Protein AF-0000000086878388 (afdb_homodimer)

Organism: NCBI:txid248903

pLDDT: mean 88.55, std 13.11, range [28.83, 98.5]

Radius of gyration: 26.17 Å; Cα contacts (8 Å, |Δi|>4): 656; chains: 2; bounding box: 67×72×63 Å

Secondary structure (DSSP, 8-state):
-----HHHHHHHHHT-HHHHHH--PPPP-HHHHHHHHHHHTTSTTGGGHHHHHHHHHHHHHHHHHHHTTTT---SSHHHHHHHHHHHHHHHHHHHHHHHHHHHHTT-HHHHHHHHHHHHHHHHHHHHHHHHHHTT---HHHHHHHHHHHHHHHHHTTGGGS-HHHHHHHHHHHHHHHHHHHHHHHHHHHT-GGG-TTSHHHHHHHHHS-HHHHHHHTSSS--HHHHHHHHHHTTHHHHHHHHHHHHHHHHHHHHHH-S--TTHHHHHHHHHHHHHTTSGGGTGGGT-/-----HHHHHHHHHT-HHHHHH--PPPP-HHHHHHHHHHHTTSTTGGGHHHHHHHHHHHHHHHHHHHTTTT---SSHHHHHHHHHHHHHHHHHHHHHHHHHHHHTT-HHHHHHHHHHHHHHHHHHHHHHHHHHTT---HHHHHHHHHHHHHHHHHTTGGGS-HHHHHHHHHHHHHHHHHHHHHHHHHHHT-GGG-TTSHHHHHHHHHS-HHHHHHHTSSS--HHHHHHHHHHTTHHHHHHHHHHHHHHHHHHHHHH-S--TTHHHHHHHHHHHHHTTSGGGTGGGG-

Structure (mmCIF, N/CA/C/O backbone):
data_AF-0000000086878388-model_v1
#
loop_
_entity.id
_entity.type
_entity.pdbx_description
1 polymer 'Heptaprenyl diphosphate synthase component 1'
#
loop_
_atom_site.group_PDB
_atom_site.id
_atom_site.type_symbol
_atom_site.label_atom_id
_atom_site.label_alt_id
_atom_site.label_comp_id
_atom_site.label_asym_id
_atom_site.label_entity_id
_atom_site.label_seq_id
_atom_site.pdbx_PDB_ins_code
_atom_site.Cartn_x
_atom_site.Cartn_y
_atom_site.Cartn_z
_atom_site.occupancy
_atom_site.B_iso_or_equiv
_atom_site.auth_seq_id
_atom_site.auth_comp_id
_atom_site.auth_asym_id
_atom_site.auth_atom_id
_atom_site.pdbx_PDB_model_num
ATOM 1 N N . MET A 1 1 ? -21.359 1.456 28.812 1 38.47 1 MET A N 1
ATOM 2 C CA . MET A 1 1 ? -20.766 2.258 27.734 1 38.47 1 MET A CA 1
ATOM 3 C C . MET A 1 1 ? -19.484 1.622 27.234 1 38.47 1 MET A C 1
ATOM 5 O O . MET A 1 1 ? -18.594 1.304 28.016 1 38.47 1 MET A O 1
ATOM 9 N N . ASN A 1 2 ? -19.453 0.793 26.266 1 54.84 2 ASN A N 1
ATOM 10 C CA . ASN A 1 2 ? -18.359 -0.068 25.859 1 54.84 2 ASN A CA 1
ATOM 11 C C . ASN A 1 2 ? -17.062 0.715 25.703 1 54.84 2 ASN A C 1
ATOM 13 O O . ASN A 1 2 ? -17.047 1.809 25.141 1 54.84 2 ASN A O 1
ATOM 17 N N . SER A 1 3 ? -16.234 0.567 26.688 1 72.62 3 SER A N 1
ATOM 18 C CA . SER A 1 3 ? -14.898 1.165 26.75 1 72.62 3 SER A CA 1
ATOM 19 C C . SER A 1 3 ? -14.234 1.205 25.375 1 72.62 3 SER A C 1
ATOM 21 O O . SER A 1 3 ? -14.414 0.288 24.578 1 72.62 3 SER A O 1
ATOM 23 N N . TYR A 1 4 ? -14.023 2.477 24.938 1 83.81 4 TYR A N 1
ATOM 24 C CA . TYR A 1 4 ? -13.273 2.67 23.703 1 83.81 4 TYR A CA 1
ATOM 25 C C . TYR A 1 4 ? -11.992 1.849 23.703 1 83.81 4 TYR A C 1
ATOM 27 O O . TYR A 1 4 ? -11.062 2.139 24.469 1 83.81 4 TYR A O 1
ATOM 35 N N . ARG A 1 5 ? -12 0.718 22.938 1 89.94 5 ARG A N 1
ATOM 36 C CA . ARG A 1 5 ? -10.867 -0.204 22.984 1 89.94 5 ARG A CA 1
ATOM 37 C C . ARG A 1 5 ? -10.234 -0.365 21.609 1 89.94 5 ARG A C 1
ATOM 39 O O . ARG A 1 5 ? -9.477 -1.307 21.375 1 89.94 5 ARG A O 1
ATOM 46 N N . VAL A 1 6 ? -10.492 0.549 20.656 1 91.06 6 VAL A N 1
ATOM 47 C CA . VAL A 1 6 ? -10.086 0.415 19.266 1 91.06 6 VAL A CA 1
ATOM 48 C C . VAL A 1 6 ? -8.562 0.401 19.156 1 91.06 6 VAL A C 1
ATOM 50 O O . VAL A 1 6 ? -7.988 -0.448 18.484 1 91.06 6 VAL A O 1
ATOM 53 N N . PRO A 1 7 ? -7.879 1.275 19.938 1 88.88 7 PRO A N 1
ATOM 54 C CA . PRO A 1 7 ? -6.418 1.214 19.875 1 88.88 7 PRO A CA 1
ATOM 55 C C . PRO A 1 7 ? -5.859 -0.115 20.375 1 88.88 7 PRO A C 1
ATOM 57 O O . PRO A 1 7 ? -4.895 -0.639 19.812 1 88.88 7 PRO A O 1
ATOM 60 N N . GLN A 1 8 ? -6.473 -0.624 21.344 1 90.38 8 GLN A N 1
ATOM 61 C CA . GLN A 1 8 ? -6.043 -1.908 21.891 1 90.38 8 GLN A CA 1
ATOM 62 C C . GLN A 1 8 ? -6.297 -3.037 20.891 1 90.38 8 GLN A C 1
ATOM 64 O O . GLN A 1 8 ? -5.457 -3.93 20.734 1 90.38 8 GLN A O 1
ATOM 69 N N . LEU A 1 9 ? -7.398 -2.941 20.266 1 91.19 9 LEU A N 1
ATOM 70 C CA . LEU A 1 9 ? -7.73 -3.949 19.266 1 91.19 9 LEU A CA 1
ATOM 71 C C . LEU A 1 9 ? -6.766 -3.881 18.078 1 91.19 9 LEU A C 1
ATOM 73 O O . LEU A 1 9 ? -6.402 -4.91 17.516 1 91.19 9 LEU A O 1
ATOM 77 N N . ALA A 1 10 ? -6.363 -2.73 17.734 1 90.94 10 ALA A N 1
ATOM 78 C CA . ALA A 1 10 ? -5.461 -2.516 16.609 1 90.94 10 ALA A CA 1
ATOM 79 C C . ALA A 1 10 ? -4.086 -3.115 16.875 1 90.94 10 ALA A C 1
ATOM 81 O O . ALA A 1 10 ? -3.336 -3.42 15.953 1 90.94 10 ALA A O 1
ATOM 82 N N . LYS A 1 11 ? -3.738 -3.285 18.141 1 89 11 LYS A N 1
ATOM 83 C CA . LYS A 1 11 ? -2.418 -3.777 18.516 1 89 11 LYS A CA 1
ATOM 84 C C . LYS A 1 11 ? -2.188 -5.191 18 1 89 11 LYS A C 1
ATOM 86 O O . LYS A 1 11 ? -1.051 -5.578 17.719 1 89 11 LYS A O 1
ATOM 91 N N . LYS A 1 12 ? -3.227 -5.906 17.875 1 88.88 12 LYS A N 1
ATOM 92 C CA . LYS A 1 12 ? -3.111 -7.258 17.344 1 88.88 12 LYS A CA 1
ATOM 93 C C . LYS A 1 12 ? -2.482 -7.246 15.953 1 88.88 12 LYS A C 1
ATOM 95 O O . LYS A 1 12 ? -1.79 -8.195 15.57 1 88.88 12 LYS A O 1
ATOM 100 N N . TYR A 1 13 ? -2.684 -6.23 15.258 1 87.75 13 TYR A N 1
ATOM 101 C CA . TYR A 1 13 ? -2.209 -6.133 13.875 1 87.75 13 TYR A CA 1
ATOM 102 C C . TYR A 1 13 ? -0.897 -5.359 13.805 1 87.75 13 TYR A C 1
ATOM 104 O O . TYR A 1 13 ? -0.029 -5.676 12.992 1 87.75 13 TYR A O 1
ATOM 112 N N . THR A 1 14 ? -0.711 -4.422 14.688 1 85.25 14 THR A N 1
ATOM 113 C CA . THR A 1 14 ? 0.468 -3.564 14.617 1 85.25 14 THR A CA 1
ATOM 114 C C . THR A 1 14 ? 1.639 -4.199 15.359 1 85.25 14 THR A C 1
ATOM 116 O O . THR A 1 14 ? 2.795 -3.836 15.141 1 85.25 14 THR A O 1
ATOM 119 N N . ASP A 1 15 ? 1.304 -5.066 16.25 1 79.69 15 ASP A N 1
ATOM 120 C CA . ASP A 1 15 ? 2.346 -5.664 17.078 1 79.69 15 ASP A CA 1
ATOM 121 C C . ASP A 1 15 ? 2.871 -6.957 16.453 1 79.69 15 ASP A C 1
ATOM 123 O O . ASP A 1 15 ? 3.592 -7.715 17.109 1 79.69 15 ASP A O 1
ATOM 127 N N . TYR A 1 16 ? 2.5 -7.109 15.32 1 77.12 16 TYR A N 1
ATOM 128 C CA . TYR A 1 16 ? 3.16 -8.211 14.625 1 77.12 16 TYR A CA 1
ATOM 129 C C . TYR A 1 16 ? 4.676 -8.031 14.641 1 77.12 16 TYR A C 1
ATOM 131 O O . TYR A 1 16 ? 5.184 -6.949 14.352 1 77.12 16 TYR A O 1
ATOM 139 N N . ASP A 1 17 ? 5.352 -8.953 15.195 1 73.56 17 ASP A N 1
ATOM 140 C CA . ASP A 1 17 ? 6.77 -8.883 15.531 1 73.56 17 ASP A CA 1
ATOM 141 C C . ASP A 1 17 ? 7.555 -8.164 14.438 1 73.56 17 ASP A C 1
ATOM 143 O O . ASP A 1 17 ? 8.359 -7.277 14.727 1 73.56 17 ASP A O 1
ATOM 147 N N . MET A 1 18 ? 7.277 -8.516 13.312 1 70.5 18 MET A N 1
ATOM 148 C CA . MET A 1 18 ? 8.062 -7.953 12.219 1 70.5 18 MET A CA 1
ATOM 149 C C . MET A 1 18 ? 7.766 -6.469 12.039 1 70.5 18 MET A C 1
ATOM 151 O O . MET A 1 18 ? 8.664 -5.688 11.711 1 70.5 18 MET A O 1
ATOM 155 N N . ILE A 1 19 ? 6.621 -6.105 12.281 1 76.88 19 ILE A N 1
ATOM 156 C CA . ILE A 1 19 ? 6.227 -4.707 12.164 1 76.88 19 ILE A CA 1
ATOM 157 C C . ILE A 1 19 ? 6.809 -3.906 13.328 1 76.88 19 ILE A C 1
ATOM 159 O O . ILE A 1 19 ? 7.398 -2.844 13.125 1 76.88 19 ILE A O 1
ATOM 163 N N . ARG A 1 20 ? 6.758 -4.5 14.391 1 75.94 20 ARG A N 1
ATOM 164 C CA . ARG A 1 20 ? 7.199 -3.812 15.602 1 75.94 20 ARG A CA 1
ATOM 165 C C . ARG A 1 20 ? 8.711 -3.596 15.586 1 75.94 20 ARG A C 1
ATOM 167 O O . ARG A 1 20 ? 9.195 -2.555 16.031 1 75.94 20 ARG A O 1
ATOM 174 N N . GLN A 1 21 ? 9.375 -4.512 15.062 1 73.5 21 GLN A N 1
ATOM 175 C CA . GLN A 1 21 ? 10.828 -4.488 15.141 1 73.5 21 GLN A CA 1
ATOM 176 C C . GLN A 1 21 ? 11.422 -3.562 14.086 1 73.5 21 GLN A C 1
ATOM 178 O O . GLN A 1 21 ? 12.492 -2.98 14.289 1 73.5 21 GLN A O 1
ATOM 183 N N . HIS A 1 22 ? 10.688 -3.385 13.117 1 69.38 22 HIS A N 1
ATOM 184 C CA . HIS A 1 22 ? 11.406 -2.785 12 1 69.38 22 HIS A CA 1
ATOM 185 C C . HIS A 1 22 ? 10.695 -1.537 11.492 1 69.38 22 HIS A C 1
ATOM 187 O O . HIS A 1 22 ? 11.211 -0.835 10.617 1 69.38 22 HIS A O 1
ATOM 193 N N . THR A 1 23 ? 9.57 -1.342 12.047 1 74.44 23 THR A N 1
ATOM 194 C CA . THR A 1 23 ? 8.789 -0.244 11.492 1 74.44 23 THR A CA 1
ATOM 195 C C . THR A 1 23 ? 8.414 0.756 12.586 1 74.44 23 THR A C 1
ATOM 197 O O . THR A 1 23 ? 8.086 0.367 13.703 1 74.44 23 THR A O 1
ATOM 200 N N . GLU A 1 24 ? 8.719 1.978 12.305 1 74.38 24 GLU A N 1
ATOM 201 C CA . GLU A 1 24 ? 8.148 3.008 13.164 1 74.38 24 GLU A CA 1
ATOM 202 C C . GLU A 1 24 ? 6.66 3.186 12.906 1 74.38 24 GLU A C 1
ATOM 204 O O . GLU A 1 24 ? 6.262 3.627 11.82 1 74.38 24 GLU A O 1
ATOM 209 N N . ILE A 1 25 ? 5.918 2.795 13.812 1 78.5 25 ILE A N 1
ATOM 210 C CA . ILE A 1 25 ? 4.473 2.877 13.641 1 78.5 25 ILE A CA 1
ATOM 211 C C . ILE A 1 25 ? 4 4.305 13.898 1 78.5 25 ILE A C 1
ATOM 213 O O . ILE A 1 25 ? 4.348 4.906 14.914 1 78.5 25 ILE A O 1
ATOM 217 N N . PRO A 1 26 ? 3.281 4.809 12.945 1 88.25 26 PRO A N 1
ATOM 218 C CA . PRO A 1 26 ? 2.744 6.16 13.125 1 88.25 26 PRO A CA 1
ATOM 219 C C . PRO A 1 26 ? 1.753 6.25 14.281 1 88.25 26 PRO A C 1
ATOM 221 O O . PRO A 1 26 ? 1.319 5.223 14.812 1 88.25 26 PRO A O 1
ATOM 224 N N . PRO A 1 27 ? 1.552 7.488 14.695 1 88.31 27 PRO A N 1
ATOM 225 C CA . PRO A 1 27 ? 0.54 7.66 15.742 1 88.31 27 PRO A CA 1
ATOM 226 C C . PRO A 1 27 ? -0.838 7.156 15.32 1 88.31 27 PRO A C 1
ATOM 228 O O . PRO A 1 27 ? -1.229 7.324 14.156 1 88.31 27 PRO A O 1
ATOM 231 N N . PHE A 1 28 ? -1.474 6.5 16.25 1 92.81 28 PHE A N 1
ATOM 232 C CA . PHE A 1 28 ? -2.836 6.035 16.031 1 92.81 28 PHE A CA 1
ATOM 233 C C . PHE A 1 28 ? -3.793 7.211 15.875 1 92.81 28 PHE A C 1
ATOM 235 O O . PHE A 1 28 ? -3.682 8.203 16.594 1 92.81 28 PHE A O 1
ATOM 242 N N . PRO A 1 29 ? -4.715 7.133 14.883 1 95 29 PRO A N 1
ATOM 243 C CA . PRO A 1 29 ? -5.691 8.211 14.711 1 95 29 PRO A CA 1
ATOM 244 C C . PRO A 1 29 ? -6.812 8.164 15.742 1 95 29 PRO A C 1
ATOM 246 O O . PRO A 1 29 ? -7.988 8.062 15.383 1 95 29 PRO A O 1
ATOM 249 N N . ASP A 1 30 ? -6.508 8.375 16.875 1 92.44 30 ASP A N 1
ATOM 250 C CA . ASP A 1 30 ? -7.371 8.133 18.031 1 92.44 30 ASP A CA 1
ATOM 251 C C . ASP A 1 30 ? -8.586 9.055 18.016 1 92.44 30 ASP A C 1
ATOM 253 O O . ASP A 1 30 ? -9.719 8.609 18.203 1 92.44 30 ASP A O 1
ATOM 257 N N . SER A 1 31 ? -8.359 10.336 17.766 1 94.75 31 SER A N 1
ATOM 258 C CA . SER A 1 31 ? -9.438 11.32 17.797 1 94.75 31 SER A CA 1
ATOM 259 C C . SER A 1 31 ? -10.516 10.992 16.766 1 94.75 31 SER A C 1
ATOM 261 O O . SER A 1 31 ? -11.703 10.953 17.078 1 94.75 31 SER A O 1
ATOM 263 N N . ARG A 1 32 ? -10.078 10.727 15.594 1 96.81 32 ARG A N 1
ATOM 264 C CA . ARG A 1 32 ? -11.008 10.484 14.5 1 96.81 32 ARG A CA 1
ATOM 265 C C . ARG A 1 32 ? -11.688 9.125 14.648 1 96.81 32 ARG A C 1
ATOM 267 O O . ARG A 1 32 ? -12.875 8.977 14.359 1 96.81 32 ARG A O 1
ATOM 274 N N . ALA A 1 33 ? -10.938 8.156 15.164 1 95.81 33 ALA A N 1
ATOM 275 C CA . ALA A 1 33 ? -11.508 6.832 15.414 1 95.81 33 ALA A CA 1
ATOM 276 C C . ALA A 1 33 ? -12.586 6.891 16.484 1 95.81 33 ALA A C 1
ATOM 278 O O . ALA A 1 33 ? -13.648 6.289 16.344 1 95.81 33 ALA A O 1
ATOM 279 N N . ARG A 1 34 ? -12.305 7.609 17.562 1 94.06 34 ARG A N 1
ATOM 280 C CA . ARG A 1 34 ? -13.266 7.762 18.641 1 94.06 34 ARG A CA 1
ATOM 281 C C . ARG A 1 34 ? -14.523 8.492 18.156 1 94.06 34 ARG A C 1
ATOM 283 O O . ARG A 1 34 ? -15.641 8.102 18.5 1 94.06 34 ARG A O 1
ATOM 290 N N . LEU A 1 35 ? -14.289 9.516 17.453 1 94.81 35 LEU A N 1
ATOM 291 C CA . LEU A 1 35 ? -15.414 10.266 16.906 1 94.81 35 LEU A CA 1
ATOM 292 C C . LEU A 1 35 ? -16.281 9.367 16.031 1 94.81 35 LEU A C 1
ATOM 294 O O . LEU A 1 35 ? -17.516 9.391 16.141 1 94.81 35 LEU A O 1
ATOM 298 N N . LEU A 1 36 ? -15.648 8.57 15.188 1 95.88 36 LEU A N 1
ATOM 299 C CA . LEU A 1 36 ? -16.375 7.664 14.305 1 95.88 36 LEU A CA 1
ATOM 300 C C . LEU A 1 36 ? -17.203 6.672 15.102 1 95.88 36 LEU A C 1
ATOM 302 O O . LEU A 1 36 ? -18.391 6.465 14.805 1 95.88 36 LEU A O 1
ATOM 306 N N . GLN A 1 37 ? -16.578 6.113 16.078 1 94.38 37 GLN A N 1
ATOM 307 C CA . GLN A 1 37 ? -17.281 5.129 16.891 1 94.38 37 GLN A CA 1
ATOM 308 C C . GLN A 1 37 ? -18.516 5.742 17.547 1 94.38 37 GLN A C 1
ATOM 310 O O . GLN A 1 37 ? -19.594 5.133 17.562 1 94.38 37 GLN A O 1
ATOM 315 N N . VAL A 1 38 ? -18.391 6.93 18.062 1 92.56 38 VAL A N 1
ATOM 316 C CA . VAL A 1 38 ? -19.484 7.613 18.75 1 92.56 38 VAL A CA 1
ATOM 317 C C . VAL A 1 38 ? -20.625 7.875 17.781 1 92.56 38 VAL A C 1
ATOM 319 O O . VAL A 1 38 ? -21.781 7.547 18.062 1 92.56 38 VAL A O 1
ATOM 322 N N . PHE A 1 39 ? -20.375 8.375 16.656 1 94 39 PHE A N 1
ATOM 323 C CA . PHE A 1 39 ? -21.438 8.805 15.75 1 94 39 PHE A CA 1
ATOM 324 C C . PHE A 1 39 ? -22.078 7.613 15.055 1 94 39 PHE A C 1
ATOM 326 O O . PHE A 1 39 ? -23.281 7.598 14.82 1 94 39 PHE A O 1
ATOM 333 N N . VAL A 1 40 ? -21.234 6.59 14.695 1 94.19 40 VAL A N 1
ATOM 334 C CA . VAL A 1 40 ? -21.828 5.371 14.148 1 94.19 40 VAL A CA 1
ATOM 335 C C . VAL A 1 40 ? -22.688 4.688 15.203 1 94.19 40 VAL A C 1
ATOM 337 O O . VAL A 1 40 ? -23.734 4.109 14.883 1 94.19 40 VAL A O 1
ATOM 340 N N . GLY A 1 41 ? -22.25 4.82 16.438 1 91.44 41 GLY A N 1
ATOM 341 C CA . GLY A 1 41 ? -23 4.25 17.547 1 91.44 41 GLY A CA 1
ATOM 342 C C . GLY A 1 41 ? -24.391 4.836 17.688 1 91.44 41 GLY A C 1
ATOM 343 O O . GLY A 1 41 ? -25.234 4.266 18.375 1 91.44 41 GLY A O 1
ATOM 344 N N . ARG A 1 42 ? -24.625 5.91 17.047 1 90 42 ARG A N 1
ATOM 345 C CA . ARG A 1 42 ? -25.906 6.594 17.125 1 90 42 ARG A CA 1
ATOM 346 C C . ARG A 1 42 ? -26.781 6.254 15.93 1 90 42 ARG A C 1
ATOM 348 O O . ARG A 1 42 ? -27.859 6.832 15.758 1 90 42 ARG A O 1
ATOM 355 N N . THR A 1 43 ? -26.344 5.355 15.117 1 92.88 43 THR A N 1
ATOM 356 C CA . THR A 1 43 ? -27.078 4.98 13.914 1 92.88 43 THR A CA 1
ATOM 357 C C . THR A 1 43 ? -27.594 3.545 14.008 1 92.88 43 THR A C 1
ATOM 359 O O . THR A 1 43 ? -27.406 2.887 15.039 1 92.88 43 THR A O 1
ATOM 362 N N . ASP A 1 44 ? -28.266 3.084 12.922 1 92.44 44 ASP A N 1
ATOM 363 C CA . ASP A 1 44 ? -28.734 1.703 12.844 1 92.44 44 ASP A CA 1
ATOM 364 C C . ASP A 1 44 ? -27.562 0.732 12.719 1 92.44 44 ASP A C 1
ATOM 366 O O . ASP A 1 44 ? -27.734 -0.48 12.859 1 92.44 44 ASP A O 1
ATOM 370 N N . GLU A 1 45 ? -26.359 1.301 12.547 1 94 45 GLU A N 1
ATOM 371 C CA . GLU A 1 45 ? -25.172 0.474 12.414 1 94 45 GLU A CA 1
ATOM 372 C C . GLU A 1 45 ? -24.391 0.408 13.734 1 94 45 GLU A C 1
ATOM 374 O O . GLU A 1 45 ? -23.203 0.088 13.75 1 94 45 GLU A O 1
ATOM 379 N N . LYS A 1 46 ? -25 0.714 14.805 1 93.19 46 LYS A N 1
ATOM 380 C CA . LYS A 1 46 ? -24.359 0.749 16.109 1 93.19 46 LYS A CA 1
ATOM 381 C C . LYS A 1 46 ? -23.672 -0.58 16.422 1 93.19 46 LYS A C 1
ATOM 383 O O . LYS A 1 46 ? -22.656 -0.612 17.125 1 93.19 46 LYS A O 1
ATOM 388 N N . GLY A 1 47 ? -24.156 -1.7 15.906 1 94.19 47 GLY A N 1
ATOM 389 C CA . GLY A 1 47 ? -23.547 -3.002 16.125 1 94.19 47 GLY A CA 1
ATOM 390 C C . GLY A 1 47 ? -22.188 -3.148 15.445 1 94.19 47 GLY A C 1
ATOM 391 O O . GLY A 1 47 ? -21.438 -4.082 15.742 1 94.19 47 GLY A O 1
ATOM 392 N N . HIS A 1 48 ? -21.844 -2.166 14.57 1 95.69 48 HIS A N 1
ATOM 393 C CA . HIS A 1 48 ? -20.609 -2.24 13.805 1 95.69 48 HIS A CA 1
ATOM 394 C C . HIS A 1 48 ? -19.703 -1.046 14.102 1 95.69 48 HIS A C 1
ATOM 396 O O . HIS A 1 48 ? -18.719 -0.821 13.398 1 95.69 48 HIS A O 1
ATOM 402 N N . ASP A 1 49 ? -20.031 -0.255 15.133 1 94.62 49 ASP A N 1
ATOM 403 C CA . ASP A 1 49 ? -19.297 0.972 15.414 1 94.62 49 ASP A CA 1
ATOM 404 C C . ASP A 1 49 ? -17.828 0.674 15.688 1 94.62 49 ASP A C 1
ATOM 406 O O . ASP A 1 49 ? -16.938 1.326 15.125 1 94.62 49 ASP A O 1
ATOM 410 N N . GLU A 1 50 ? -17.516 -0.34 16.453 1 96 50 GLU A N 1
ATOM 411 C CA . GLU A 1 50 ? -16.141 -0.715 16.766 1 96 50 GLU A CA 1
ATOM 412 C C . GLU A 1 50 ? -15.43 -1.265 15.539 1 96 50 GLU A C 1
ATOM 414 O O . GLU A 1 50 ? -14.258 -0.942 15.297 1 96 50 GLU A O 1
ATOM 419 N N . LEU A 1 51 ? -16.109 -2.068 14.781 1 96.81 51 LEU A N 1
ATOM 420 C CA . LEU A 1 51 ? -15.539 -2.641 13.562 1 96.81 51 LEU A CA 1
ATOM 421 C C . LEU A 1 51 ? -15.133 -1.545 12.586 1 96.81 51 LEU A C 1
ATOM 423 O O . LEU A 1 51 ? -14.023 -1.553 12.062 1 96.81 51 LEU A O 1
ATOM 427 N N . TYR A 1 52 ? -16.016 -0.601 12.375 1 97.25 52 TYR A N 1
ATOM 428 C CA . TYR A 1 52 ? -15.75 0.471 11.422 1 97.25 52 TYR A CA 1
ATOM 429 C C . TYR A 1 52 ? -14.609 1.364 11.898 1 97.25 52 TYR A C 1
ATOM 431 O O . TYR A 1 52 ? -13.742 1.748 11.109 1 97.25 52 TYR A O 1
ATOM 439 N N . ALA A 1 53 ? -14.617 1.638 13.156 1 96.81 53 ALA A N 1
ATOM 440 C CA . ALA A 1 53 ? -13.539 2.445 13.711 1 96.81 53 ALA A CA 1
ATOM 441 C C . ALA A 1 53 ? -12.195 1.725 13.586 1 96.81 53 ALA A C 1
ATOM 443 O O . ALA A 1 53 ? -11.195 2.328 13.203 1 96.81 53 ALA A O 1
ATOM 444 N N . LEU A 1 54 ? -12.18 0.451 13.883 1 97 54 LEU A N 1
ATOM 445 C CA . LEU A 1 54 ? -10.961 -0.347 13.805 1 97 54 LEU A CA 1
ATOM 446 C C . LEU A 1 54 ? -10.469 -0.445 12.367 1 97 54 LEU A C 1
ATOM 448 O O . LEU A 1 54 ? -9.305 -0.158 12.078 1 97 54 LEU A O 1
ATOM 452 N N . ALA A 1 55 ? -11.359 -0.812 11.492 1 96.69 55 ALA A N 1
ATOM 453 C CA . ALA A 1 55 ? -11 -0.991 10.094 1 96.69 55 ALA A CA 1
ATOM 454 C C . ALA A 1 55 ? -10.469 0.308 9.492 1 96.69 55 ALA A C 1
ATOM 456 O O . ALA A 1 55 ? -9.414 0.318 8.852 1 96.69 55 ALA A O 1
ATOM 457 N N . THR A 1 56 ? -11.109 1.398 9.758 1 97.5 56 THR A N 1
ATOM 458 C CA . THR A 1 56 ? -10.703 2.693 9.227 1 97.5 56 THR A CA 1
ATOM 459 C C . THR A 1 56 ? -9.359 3.121 9.812 1 97.5 56 THR A C 1
ATOM 461 O O . THR A 1 56 ? -8.508 3.66 9.102 1 97.5 56 THR A O 1
ATOM 464 N N . SER A 1 57 ? -9.18 2.82 11.047 1 96.94 57 SER A N 1
ATOM 465 C CA . SER A 1 57 ? -7.918 3.154 11.695 1 96.94 57 SER A CA 1
ATOM 466 C C . SER A 1 57 ? -6.766 2.35 11.109 1 96.94 57 SER A C 1
ATOM 468 O O . SER A 1 57 ? -5.66 2.867 10.945 1 96.94 57 SER A O 1
ATOM 470 N N . LEU A 1 58 ? -7.012 1.131 10.805 1 95.94 58 LEU A N 1
ATOM 471 C CA . LEU A 1 58 ? -5.969 0.279 10.25 1 95.94 58 LEU A CA 1
ATOM 472 C C . LEU A 1 58 ? -5.523 0.787 8.883 1 95.94 58 LEU A C 1
ATOM 474 O O . LEU A 1 58 ? -4.324 0.86 8.602 1 95.94 58 LEU A O 1
ATOM 478 N N . VAL A 1 59 ? -6.469 1.123 8.047 1 96.75 59 VAL A N 1
ATOM 479 C CA . VAL A 1 59 ? -6.082 1.605 6.723 1 96.75 59 VAL A CA 1
ATOM 480 C C . VAL A 1 59 ? -5.426 2.979 6.844 1 96.75 59 VAL A C 1
ATOM 482 O O . VAL A 1 59 ? -4.504 3.303 6.09 1 96.75 59 VAL A O 1
ATOM 485 N N . GLN A 1 60 ? -5.863 3.791 7.785 1 97 60 GLN A N 1
ATOM 486 C CA . GLN A 1 60 ? -5.184 5.055 8.055 1 97 60 GLN A CA 1
ATOM 487 C C . GLN A 1 60 ? -3.734 4.82 8.477 1 97 60 GLN A C 1
ATOM 489 O O . GLN A 1 60 ? -2.824 5.492 7.988 1 97 60 GLN A O 1
ATOM 494 N N . LEU A 1 61 ? -3.557 3.895 9.359 1 95.06 61 LEU A N 1
ATOM 495 C CA . LEU A 1 61 ? -2.215 3.557 9.82 1 95.06 61 LEU A CA 1
ATOM 496 C C . LEU A 1 61 ? -1.352 3.062 8.664 1 95.06 61 LEU A C 1
ATOM 498 O O . LEU A 1 61 ? -0.165 3.389 8.586 1 95.06 61 LEU A O 1
ATOM 5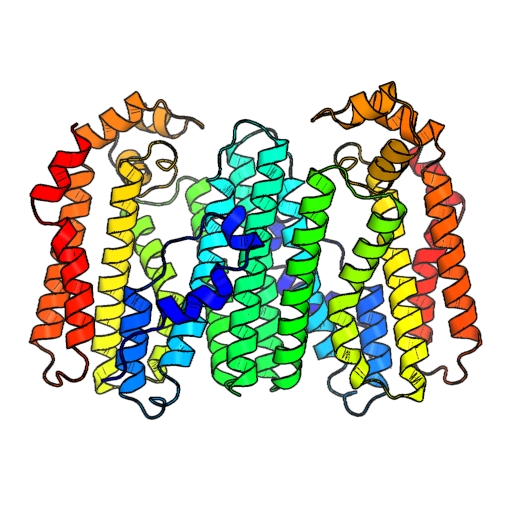02 N N . ALA A 1 62 ? -1.949 2.266 7.848 1 95.38 62 ALA A N 1
ATOM 503 C CA . ALA A 1 62 ? -1.231 1.777 6.672 1 95.38 62 ALA A CA 1
ATOM 504 C C . ALA A 1 62 ? -0.749 2.936 5.805 1 95.38 62 ALA A C 1
ATOM 506 O O . ALA A 1 62 ? 0.427 2.994 5.438 1 95.38 62 ALA A O 1
ATOM 507 N N . MET A 1 63 ? -1.612 3.84 5.527 1 95.5 63 MET A N 1
ATOM 508 C CA . MET A 1 63 ? -1.271 4.988 4.691 1 95.5 63 MET A CA 1
ATOM 509 C C . MET A 1 63 ? -0.236 5.871 5.379 1 95.5 63 MET A C 1
ATOM 511 O O . MET A 1 63 ? 0.682 6.379 4.734 1 95.5 63 MET A O 1
ATOM 515 N N . ASP A 1 64 ? -0.399 6.043 6.672 1 94.06 64 ASP A N 1
ATOM 516 C CA . ASP A 1 64 ? 0.566 6.836 7.43 1 94.06 64 ASP A CA 1
ATOM 517 C C . ASP A 1 64 ? 1.943 6.176 7.422 1 94.06 64 ASP A C 1
ATOM 519 O O . ASP A 1 64 ? 2.967 6.863 7.406 1 94.06 64 ASP A O 1
ATOM 523 N N . THR A 1 65 ? 1.975 4.895 7.504 1 92.38 65 THR A N 1
ATOM 524 C CA . THR A 1 65 ? 3.227 4.152 7.398 1 92.38 65 THR A CA 1
ATOM 525 C C . THR A 1 65 ? 3.879 4.383 6.035 1 92.38 65 THR A C 1
ATOM 527 O O . THR A 1 65 ? 5.086 4.617 5.953 1 92.38 65 THR A O 1
ATOM 530 N N . HIS A 1 66 ? 3.121 4.379 5.012 1 93 66 HIS A N 1
ATOM 531 C CA . HIS A 1 66 ? 3.596 4.641 3.658 1 93 66 HIS A CA 1
ATOM 532 C C . HIS A 1 66 ? 4.098 6.07 3.516 1 93 66 HIS A C 1
ATOM 534 O O . HIS A 1 66 ? 5.074 6.324 2.805 1 93 66 HIS A O 1
ATOM 540 N N . ASP A 1 67 ? 3.561 6.969 4.211 1 89.69 67 ASP A N 1
ATOM 541 C CA . ASP A 1 67 ? 3.947 8.375 4.148 1 89.69 67 ASP A CA 1
ATOM 542 C C . ASP A 1 67 ? 5.32 8.594 4.777 1 89.69 67 ASP A C 1
ATOM 544 O O . ASP A 1 67 ? 5.977 9.602 4.512 1 89.69 67 ASP A O 1
ATOM 548 N N . ARG A 1 68 ? 5.824 7.727 5.543 1 84.06 68 ARG A N 1
ATOM 549 C CA . ARG A 1 68 ? 7.055 7.926 6.305 1 84.06 68 ARG A CA 1
ATOM 550 C C . ARG A 1 68 ? 8.234 7.238 5.629 1 84.06 68 ARG A C 1
ATOM 552 O O . ARG A 1 68 ? 9.344 7.234 6.16 1 84.06 68 ARG A O 1
ATOM 559 N N . ILE A 1 69 ? 8.109 6.719 4.527 1 82.31 69 ILE A N 1
ATOM 560 C CA . ILE A 1 69 ? 9.141 5.941 3.846 1 82.31 69 ILE A CA 1
ATOM 561 C C . ILE A 1 69 ? 10.336 6.836 3.525 1 82.31 69 ILE A C 1
ATOM 563 O O . ILE A 1 69 ? 11.484 6.402 3.625 1 82.31 69 ILE A O 1
ATOM 567 N N . ASP A 1 70 ? 10.188 8.062 3.158 1 73.19 70 ASP A N 1
ATOM 568 C CA . ASP A 1 70 ? 11.305 8.938 2.797 1 73.19 70 ASP A CA 1
ATOM 569 C C . ASP A 1 70 ? 11.852 9.664 4.023 1 73.19 70 ASP A C 1
ATOM 571 O O . ASP A 1 70 ? 12.883 10.328 3.945 1 73.19 70 ASP A O 1
ATOM 575 N N . THR A 1 71 ? 11.188 9.688 5.047 1 61.12 71 THR A N 1
ATOM 576 C CA . THR A 1 71 ? 11.656 10.422 6.215 1 61.12 71 THR A CA 1
ATOM 577 C C . THR A 1 71 ? 12.703 9.617 6.977 1 61.12 71 THR A C 1
ATOM 579 O O . THR A 1 71 ? 13.406 10.148 7.836 1 61.12 71 THR A O 1
ATOM 582 N N . ILE A 1 72 ? 12.898 8.352 6.652 1 54.44 72 ILE A N 1
ATOM 583 C CA . ILE A 1 72 ? 13.805 7.496 7.406 1 54.44 72 ILE A CA 1
ATOM 584 C C . ILE A 1 72 ? 15.219 7.617 6.84 1 54.44 72 ILE A C 1
ATOM 586 O O . ILE A 1 72 ? 15.469 7.246 5.688 1 54.44 72 ILE A O 1
ATOM 590 N N . SER A 1 73 ? 15.875 8.812 7.191 1 47.59 73 SER A N 1
ATOM 591 C CA . SER A 1 73 ? 17.266 9.07 6.836 1 47.59 73 SER A CA 1
ATOM 592 C C . SER A 1 73 ? 18.219 8.234 7.688 1 47.59 73 SER A C 1
ATOM 594 O O . SER A 1 73 ? 18.031 8.117 8.898 1 47.59 73 SER A O 1
ATOM 596 N N . GLY A 1 74 ? 18.641 6.945 7.32 1 50 74 GLY A N 1
ATOM 597 C CA . GLY A 1 74 ? 19.766 6.332 8.016 1 50 74 GLY A CA 1
ATOM 598 C C . GLY A 1 74 ? 21.062 6.391 7.234 1 50 74 GLY A C 1
ATOM 599 O O . GLY A 1 74 ? 21.062 6.816 6.078 1 50 74 GLY A O 1
ATOM 600 N N . ASP A 1 75 ? 22.234 6.438 7.957 1 49.75 75 ASP A N 1
ATOM 601 C CA . ASP A 1 75 ? 23.609 6.594 7.492 1 49.75 75 ASP A CA 1
ATOM 602 C C . ASP A 1 75 ? 23.922 5.629 6.352 1 49.75 75 ASP A C 1
ATOM 604 O O . ASP A 1 75 ? 24.906 5.797 5.641 1 49.75 75 ASP A O 1
ATOM 608 N N . ARG A 1 76 ? 23.484 4.309 6.598 1 55.75 76 ARG A N 1
ATOM 609 C CA . ARG A 1 76 ? 24.016 3.414 5.574 1 55.75 76 ARG A CA 1
ATOM 610 C C . ARG A 1 76 ? 22.953 3.074 4.539 1 55.75 76 ARG A C 1
ATOM 612 O O . ARG A 1 76 ? 21.875 2.598 4.887 1 55.75 76 ARG A O 1
ATOM 619 N N . LYS A 1 77 ? 23.203 3.287 3.297 1 63.22 77 LYS A N 1
ATOM 620 C CA . LYS A 1 77 ? 22.344 3.252 2.119 1 63.22 77 LYS A CA 1
ATOM 621 C C . LYS A 1 77 ? 21.578 1.939 2.045 1 63.22 77 LYS A C 1
ATOM 623 O O . LYS A 1 77 ? 20.359 1.941 1.845 1 63.22 77 LYS A O 1
ATOM 628 N N . GLU A 1 78 ? 22.312 0.822 2.424 1 63.75 78 GLU A N 1
ATOM 629 C CA . GLU A 1 78 ? 21.672 -0.478 2.281 1 63.75 78 GLU A CA 1
ATOM 630 C C . GLU A 1 78 ? 20.672 -0.726 3.412 1 63.75 78 GLU A C 1
ATOM 632 O O . GLU A 1 78 ? 19.562 -1.195 3.174 1 63.75 78 GLU A O 1
ATOM 637 N N . GLN A 1 79 ? 21.125 -0.431 4.645 1 65.06 79 GLN A N 1
ATOM 638 C CA . GLN A 1 79 ? 20.266 -0.606 5.801 1 65.06 79 GLN A CA 1
ATOM 639 C C . GLN A 1 79 ? 19.031 0.28 5.699 1 65.06 79 GLN A C 1
ATOM 641 O O . GLN A 1 79 ? 17.922 -0.142 6.051 1 65.06 79 GLN A O 1
ATOM 646 N N . GLU A 1 80 ? 19.281 1.314 5.055 1 70.94 80 GLU A N 1
ATOM 647 C CA . GLU A 1 80 ? 18.188 2.256 4.863 1 70.94 80 GLU A CA 1
ATOM 648 C C . GLU A 1 80 ? 17.188 1.737 3.83 1 70.94 80 GLU A C 1
ATOM 650 O O . GLU A 1 80 ? 15.977 1.85 4.02 1 70.94 80 GLU A O 1
ATOM 655 N N . MET A 1 81 ? 17.797 1.1 2.869 1 74.12 81 MET A N 1
ATOM 656 C CA . MET A 1 81 ? 16.938 0.575 1.803 1 74.12 81 MET A CA 1
ATOM 657 C C . MET A 1 81 ? 16.047 -0.551 2.32 1 74.12 81 MET A C 1
ATOM 659 O O . MET A 1 81 ? 14.859 -0.59 2.023 1 74.12 81 MET A O 1
ATOM 663 N N . ARG A 1 82 ? 16.594 -1.319 3.113 1 74.81 82 ARG A N 1
ATOM 664 C CA . ARG A 1 82 ? 15.852 -2.457 3.643 1 74.81 82 ARG A CA 1
ATOM 665 C C . ARG A 1 82 ? 14.781 -2 4.633 1 74.81 82 ARG A C 1
ATOM 667 O O . ARG A 1 82 ? 13.664 -2.512 4.625 1 74.81 82 ARG A O 1
ATOM 674 N N . SER A 1 83 ? 15.133 -1.069 5.422 1 77.69 83 SER A N 1
ATOM 675 C CA . SER A 1 83 ? 14.172 -0.522 6.375 1 77.69 83 SER A CA 1
ATOM 676 C C . SER A 1 83 ? 12.984 0.118 5.66 1 77.69 83 SER A C 1
ATOM 678 O O . SER A 1 83 ? 11.836 -0.058 6.07 1 77.69 83 SER A O 1
ATOM 680 N N . ARG A 1 84 ? 13.297 0.684 4.57 1 83.75 84 ARG A N 1
ATOM 681 C CA . ARG A 1 84 ? 12.242 1.312 3.781 1 83.75 84 ARG A CA 1
ATOM 682 C C . ARG A 1 84 ? 11.297 0.264 3.199 1 83.75 84 ARG A C 1
ATOM 684 O O . ARG A 1 84 ? 10.078 0.431 3.24 1 83.75 84 ARG A O 1
ATOM 691 N N . GLN A 1 85 ? 11.914 -0.75 2.773 1 85.44 85 GLN A N 1
ATOM 692 C CA . GLN A 1 85 ? 11.102 -1.812 2.184 1 85.44 85 GLN A CA 1
ATOM 693 C C . GLN A 1 85 ? 10.227 -2.488 3.236 1 85.44 85 GLN A C 1
ATOM 695 O O . GLN A 1 85 ? 9.078 -2.828 2.967 1 85.44 85 GLN A O 1
ATOM 700 N N . LEU A 1 86 ? 10.758 -2.664 4.336 1 85.69 86 LEU A N 1
ATOM 701 C CA . LEU A 1 86 ? 10 -3.283 5.41 1 85.69 86 LEU A CA 1
ATOM 702 C C . LEU A 1 86 ? 8.82 -2.402 5.82 1 85.69 86 LEU A C 1
ATOM 704 O O . LEU A 1 86 ? 7.738 -2.904 6.117 1 85.69 86 LEU A O 1
ATOM 708 N N . ASN A 1 87 ? 8.992 -1.132 5.809 1 87.19 87 ASN A N 1
ATOM 709 C CA . ASN A 1 87 ? 7.906 -0.205 6.105 1 87.19 87 ASN A CA 1
ATOM 710 C C . ASN A 1 87 ? 6.805 -0.278 5.051 1 87.19 87 ASN A C 1
ATOM 712 O O . ASN A 1 87 ? 5.621 -0.214 5.383 1 87.19 87 ASN A O 1
ATOM 716 N N . VAL A 1 88 ? 7.273 -0.376 3.859 1 91.69 88 VAL A N 1
ATOM 717 C CA . VAL A 1 88 ? 6.301 -0.504 2.781 1 91.69 88 VAL A CA 1
ATOM 718 C C . VAL A 1 88 ? 5.48 -1.779 2.973 1 91.69 88 VAL A C 1
ATOM 720 O O . VAL A 1 88 ? 4.25 -1.751 2.902 1 91.69 88 VAL A O 1
ATOM 723 N N . LEU A 1 89 ? 6.109 -2.854 3.332 1 92.75 89 LEU A N 1
ATOM 724 C CA . LEU A 1 89 ? 5.449 -4.141 3.527 1 92.75 89 LEU A CA 1
ATOM 725 C C . LEU A 1 89 ? 4.527 -4.098 4.742 1 92.75 89 LEU A C 1
ATOM 727 O O . LEU A 1 89 ? 3.465 -4.723 4.742 1 92.75 89 LEU A O 1
ATOM 731 N N . ALA A 1 90 ? 4.938 -3.404 5.719 1 91.94 90 ALA A N 1
ATOM 732 C CA . ALA A 1 90 ? 4.09 -3.236 6.895 1 91.94 90 ALA A CA 1
ATOM 733 C C . ALA A 1 90 ? 2.793 -2.521 6.539 1 91.94 90 ALA A C 1
ATOM 735 O O . ALA A 1 90 ? 1.713 -2.926 6.977 1 91.94 90 ALA A O 1
ATOM 736 N N . GLY A 1 91 ? 2.867 -1.442 5.805 1 94.38 91 GLY A N 1
ATOM 737 C CA . GLY A 1 91 ? 1.671 -0.764 5.332 1 94.38 91 GLY A CA 1
ATOM 738 C C . GLY A 1 91 ? 0.758 -1.662 4.52 1 94.38 91 GLY A C 1
ATOM 739 O O . GLY A 1 91 ? -0.457 -1.672 4.727 1 94.38 91 GLY A O 1
ATOM 740 N N . ASP A 1 92 ? 1.359 -2.451 3.648 1 95.69 92 ASP A N 1
ATOM 741 C CA . ASP A 1 92 ? 0.597 -3.389 2.83 1 95.69 92 ASP A CA 1
ATOM 742 C C . ASP A 1 92 ? -0.127 -4.414 3.699 1 95.69 92 ASP A C 1
ATOM 744 O O . ASP A 1 92 ? -1.275 -4.77 3.426 1 95.69 92 ASP A O 1
ATOM 748 N N . TYR A 1 93 ? 0.529 -4.859 4.672 1 94.25 93 TYR A N 1
ATOM 749 C CA . TYR A 1 93 ? -0.057 -5.82 5.602 1 94.25 93 TYR A CA 1
ATOM 750 C C . TYR A 1 93 ? -1.254 -5.215 6.324 1 94.25 93 TYR A C 1
ATOM 752 O O . TYR A 1 93 ? -2.326 -5.82 6.375 1 94.25 93 TYR A O 1
ATOM 760 N N . LEU A 1 94 ? -1.08 -4.094 6.836 1 94.06 94 LEU A N 1
ATOM 761 C CA . LEU A 1 94 ? -2.154 -3.439 7.574 1 94.06 94 LEU A CA 1
ATOM 762 C C . LEU A 1 94 ? -3.352 -3.174 6.672 1 94.06 94 LEU A C 1
ATOM 764 O O . LEU A 1 94 ? -4.496 -3.393 7.07 1 94.06 94 LEU A O 1
ATOM 768 N N . SER A 1 95 ? -3.098 -2.684 5.484 1 95 95 SER A N 1
ATOM 769 C CA . SER A 1 95 ? -4.188 -2.412 4.551 1 95 95 SER A CA 1
ATOM 770 C C . SER A 1 95 ? -4.949 -3.686 4.207 1 95 95 SER A C 1
ATOM 772 O O . SER A 1 95 ? -6.176 -3.662 4.066 1 95 95 SER A O 1
ATOM 774 N N . SER A 1 96 ? -4.23 -4.75 4.035 1 95.19 96 SER A N 1
ATOM 775 C CA . SER A 1 96 ? -4.895 -6.008 3.703 1 95.19 96 SER A CA 1
ATOM 776 C C . SER A 1 96 ? -5.77 -6.492 4.855 1 95.19 96 SER A C 1
ATOM 778 O O . SER A 1 96 ? -6.84 -7.059 4.633 1 95.19 96 SER A O 1
ATOM 780 N N . ARG A 1 97 ? -5.371 -6.273 6.055 1 92.88 97 ARG A N 1
ATOM 781 C CA . ARG A 1 97 ? -6.121 -6.699 7.234 1 92.88 97 ARG A CA 1
ATOM 782 C C . ARG A 1 97 ? -7.426 -5.926 7.363 1 92.88 97 ARG A C 1
ATOM 784 O O . ARG A 1 97 ? -8.453 -6.492 7.738 1 92.88 97 ARG A O 1
ATOM 791 N N . PHE A 1 98 ? -7.336 -4.742 7.047 1 93.88 98 PHE A N 1
ATOM 792 C CA . PHE A 1 98 ? -8.531 -3.902 7.047 1 93.88 98 PHE A CA 1
ATOM 793 C C . PHE A 1 98 ? -9.594 -4.473 6.117 1 93.88 98 PHE A C 1
ATOM 795 O O . PHE A 1 98 ? -10.75 -4.625 6.512 1 93.88 98 PHE A O 1
ATOM 802 N N . TYR A 1 99 ? -9.219 -4.828 4.926 1 94.81 99 TYR A N 1
ATOM 803 C CA . TYR A 1 99 ? -10.172 -5.352 3.961 1 94.81 99 TYR A CA 1
ATOM 804 C C . TYR A 1 99 ? -10.68 -6.723 4.387 1 94.81 99 TYR A C 1
ATOM 806 O O . TYR A 1 99 ? -11.867 -7.031 4.219 1 94.81 99 TYR A O 1
ATOM 814 N N . GLN A 1 100 ? -9.789 -7.461 4.926 1 94.69 100 GLN A N 1
ATOM 815 C CA . GLN A 1 100 ? -10.164 -8.781 5.41 1 94.69 100 GLN A CA 1
ATOM 816 C C . GLN A 1 100 ? -11.211 -8.688 6.516 1 94.69 100 GLN A C 1
ATOM 818 O O . GLN A 1 100 ? -12.18 -9.445 6.523 1 94.69 100 GLN A O 1
ATOM 823 N N . LEU A 1 101 ? -11.047 -7.754 7.43 1 95.94 101 LEU A N 1
ATOM 824 C CA . LEU A 1 101 ? -11.969 -7.555 8.547 1 95.94 101 LEU A CA 1
ATOM 825 C C . LEU A 1 101 ? -13.367 -7.23 8.039 1 95.94 101 LEU A C 1
ATOM 827 O O . LEU A 1 101 ? -14.344 -7.828 8.492 1 95.94 101 LEU A O 1
ATOM 831 N N . LEU A 1 102 ? -13.469 -6.359 7.137 1 97.44 102 LEU A N 1
ATOM 832 C CA . LEU A 1 102 ? -14.758 -5.938 6.609 1 97.44 102 LEU A CA 1
ATOM 833 C C . LEU A 1 102 ? -15.398 -7.055 5.785 1 97.44 102 LEU A C 1
ATOM 835 O O . LEU A 1 102 ? -16.625 -7.238 5.824 1 97.44 102 LEU A O 1
ATOM 839 N N . ALA A 1 103 ? -14.547 -7.777 5.023 1 97.12 103 ALA A N 1
ATOM 840 C CA . ALA A 1 103 ? -15.062 -8.898 4.25 1 97.12 103 ALA A CA 1
ATOM 841 C C . ALA A 1 103 ? -15.656 -9.977 5.16 1 97.12 103 ALA A C 1
ATOM 843 O O . ALA A 1 103 ? -16.75 -10.484 4.906 1 97.12 103 ALA A O 1
ATOM 844 N N . HIS A 1 104 ? -14.969 -10.273 6.242 1 95.94 104 HIS A N 1
ATOM 845 C CA . HIS A 1 104 ? -15.43 -11.281 7.195 1 95.94 104 HIS A CA 1
ATOM 846 C C . HIS A 1 104 ? -16.734 -10.852 7.852 1 95.94 104 HIS A C 1
ATOM 848 O O . HIS A 1 104 ? -17.594 -11.695 8.156 1 95.94 104 HIS A O 1
ATOM 854 N N . ALA A 1 105 ? -16.906 -9.562 8.039 1 96.75 105 ALA A N 1
ATOM 855 C CA . ALA A 1 105 ? -18.109 -9.031 8.68 1 96.75 105 ALA A CA 1
ATOM 856 C C . ALA A 1 105 ? -19.234 -8.836 7.656 1 96.75 105 ALA A C 1
ATOM 858 O O . ALA A 1 105 ? -20.328 -8.398 8.008 1 96.75 105 ALA A O 1
ATOM 859 N N . GLY A 1 106 ? -18.984 -9.133 6.41 1 96.88 106 GLY A N 1
ATOM 860 C CA . GLY A 1 106 ? -19.984 -9.047 5.371 1 96.88 106 GLY A CA 1
ATOM 861 C C . GLY A 1 106 ? -20.344 -7.613 5.004 1 96.88 106 GLY A C 1
ATOM 862 O O . GLY A 1 106 ? -21.469 -7.34 4.574 1 96.88 106 GLY A O 1
ATOM 863 N N . ARG A 1 107 ? -19.406 -6.707 5.191 1 96.12 107 ARG A N 1
ATOM 864 C CA . ARG A 1 107 ? -19.688 -5.293 4.961 1 96.12 107 ARG A CA 1
ATOM 865 C C . ARG A 1 107 ? -19.141 -4.832 3.613 1 96.12 107 ARG A C 1
ATOM 867 O O . ARG A 1 107 ? -18.281 -3.961 3.559 1 96.12 107 ARG A O 1
ATOM 874 N N . ILE A 1 108 ? -19.734 -5.305 2.564 1 97.19 108 ILE A N 1
ATOM 875 C CA . ILE A 1 108 ? -19.203 -5.125 1.217 1 97.19 108 ILE A CA 1
ATOM 876 C C . ILE A 1 108 ? -19.406 -3.676 0.776 1 97.19 108 ILE A C 1
ATOM 878 O O . ILE A 1 108 ? -18.578 -3.119 0.053 1 97.19 108 ILE A O 1
ATOM 882 N N . GLU A 1 109 ? -20.469 -3.078 1.195 1 95.88 109 GLU A N 1
ATOM 883 C CA . GLU A 1 109 ? -20.719 -1.681 0.844 1 95.88 109 GLU A CA 1
ATOM 884 C C . GLU A 1 109 ? -19.625 -0.774 1.424 1 95.88 109 GLU A C 1
ATOM 886 O O . GLU A 1 109 ? -19.125 0.123 0.74 1 95.88 109 GLU A O 1
ATOM 891 N N . MET A 1 110 ? -19.25 -1.068 2.641 1 96 110 MET A N 1
ATOM 892 C CA . MET A 1 110 ? -18.203 -0.269 3.291 1 96 110 MET A CA 1
ATOM 893 C C . MET A 1 110 ? -16.859 -0.484 2.621 1 96 110 MET A C 1
ATOM 895 O O . MET A 1 110 ? -16.047 0.446 2.521 1 96 110 MET A O 1
ATOM 899 N N . ILE A 1 111 ? -16.625 -1.72 2.16 1 97.44 111 ILE A N 1
ATOM 900 C CA . ILE A 1 111 ? -15.406 -1.988 1.416 1 97.44 111 ILE A CA 1
ATOM 901 C C . ILE A 1 111 ? -15.352 -1.104 0.172 1 97.44 111 ILE A C 1
ATOM 903 O O . ILE A 1 111 ? -14.32 -0.497 -0.122 1 97.44 111 ILE A O 1
ATOM 907 N N . GLY A 1 112 ? -16.438 -1.022 -0.523 1 97.06 112 GLY A N 1
ATOM 908 C CA . GLY A 1 112 ? -16.5 -0.166 -1.696 1 97.06 112 GLY A CA 1
ATOM 909 C C . GLY A 1 112 ? -16.281 1.299 -1.379 1 97.06 112 GLY A C 1
ATOM 910 O O . GLY A 1 112 ? -15.484 1.967 -2.049 1 97.06 112 GLY A O 1
ATOM 911 N N . LYS A 1 113 ? -16.891 1.774 -0.351 1 96.69 113 LYS A N 1
ATOM 912 C CA . LYS A 1 113 ? -16.781 3.18 0.034 1 96.69 113 LYS A CA 1
ATOM 913 C C . LYS A 1 113 ? -15.367 3.527 0.479 1 96.69 113 LYS A C 1
ATOM 915 O O . LYS A 1 113 ? -14.789 4.52 0.023 1 96.69 113 LYS A O 1
ATOM 920 N N . LEU A 1 114 ? -14.82 2.688 1.329 1 97.38 114 LEU A N 1
ATOM 921 C CA . LEU A 1 114 ? -13.5 2.979 1.881 1 97.38 114 LEU A CA 1
ATOM 922 C C . LEU A 1 114 ? -12.414 2.803 0.823 1 97.38 114 LEU A C 1
ATOM 924 O O . LEU A 1 114 ? -11.438 3.555 0.798 1 97.38 114 LEU A O 1
ATOM 928 N N . SER A 1 115 ? -12.531 1.785 -0.012 1 97.12 115 SER A N 1
ATOM 929 C CA . SER A 1 115 ? -11.562 1.641 -1.095 1 97.12 115 SER A CA 1
ATOM 930 C C . SER A 1 115 ? -11.594 2.842 -2.033 1 97.12 115 SER A C 1
ATOM 932 O O . SER A 1 115 ? -10.555 3.291 -2.516 1 97.12 115 SER A O 1
ATOM 934 N N . GLY A 1 116 ? -12.789 3.332 -2.316 1 96.44 116 GLY A N 1
ATOM 935 C CA . GLY A 1 116 ? -12.906 4.562 -3.082 1 96.44 116 GLY A CA 1
ATOM 936 C C . GLY A 1 116 ? -12.25 5.75 -2.408 1 96.44 116 GLY A C 1
ATOM 937 O O . GLY A 1 116 ? -11.547 6.527 -3.061 1 96.44 116 GLY A O 1
ATOM 938 N N . ALA A 1 117 ? -12.477 5.879 -1.171 1 97.38 117 ALA A N 1
ATOM 939 C CA . ALA A 1 117 ? -11.875 6.969 -0.409 1 97.38 117 ALA A CA 1
ATOM 940 C C . ALA A 1 117 ? -10.352 6.859 -0.407 1 97.38 117 ALA A C 1
ATOM 942 O O . ALA A 1 117 ? -9.648 7.867 -0.528 1 97.38 117 ALA A O 1
ATOM 943 N N . VAL A 1 118 ? -9.82 5.625 -0.218 1 97.19 118 VAL A N 1
ATOM 944 C CA . VAL A 1 118 ? -8.383 5.402 -0.256 1 97.19 118 VAL A CA 1
ATOM 945 C C . VAL A 1 118 ? -7.824 5.855 -1.602 1 97.19 118 VAL A C 1
ATOM 947 O O . VAL A 1 118 ? -6.789 6.531 -1.656 1 97.19 118 VAL A O 1
ATOM 950 N N . SER A 1 119 ? -8.484 5.512 -2.686 1 94.81 119 SER A N 1
ATOM 951 C CA . SER A 1 119 ? -8.07 5.941 -4.016 1 94.81 119 SER A CA 1
ATOM 952 C C . SER A 1 119 ? -8.023 7.461 -4.121 1 94.81 119 SER A C 1
ATOM 954 O O . SER A 1 119 ? -7.043 8.023 -4.609 1 94.81 119 SER A O 1
ATOM 956 N N . GLU A 1 120 ? -8.977 8.102 -3.627 1 95.19 120 GLU A N 1
ATOM 957 C CA . GLU A 1 120 ? -9.07 9.562 -3.686 1 95.19 120 GLU A CA 1
ATOM 958 C C . GLU A 1 120 ? -7.961 10.219 -2.869 1 95.19 120 GLU A C 1
ATOM 960 O O . GLU A 1 120 ? -7.363 11.203 -3.303 1 95.19 120 GLU A O 1
ATOM 965 N N . VAL A 1 121 ? -7.762 9.68 -1.719 1 96.81 121 VAL A N 1
ATOM 966 C CA . VAL A 1 121 ? -6.703 10.203 -0.862 1 96.81 121 VAL A CA 1
ATOM 967 C C . VAL A 1 121 ? -5.363 10.133 -1.596 1 96.81 121 VAL A C 1
ATOM 969 O O . VAL A 1 121 ? -4.594 11.094 -1.587 1 96.81 121 VAL A O 1
ATOM 972 N N . ASN A 1 122 ? -5.082 9.023 -2.215 1 94.25 122 ASN A N 1
ATOM 973 C CA . ASN A 1 122 ? -3.795 8.836 -2.879 1 94.25 122 ASN A CA 1
ATOM 974 C C . ASN A 1 122 ? -3.648 9.758 -4.086 1 94.25 122 ASN A C 1
ATOM 976 O O . ASN A 1 122 ? -2.574 10.312 -4.324 1 94.25 122 ASN A O 1
ATOM 980 N N . VAL A 1 123 ? -4.684 9.969 -4.824 1 92.88 123 VAL A N 1
ATOM 981 C CA . VAL A 1 123 ? -4.664 10.898 -5.949 1 92.88 123 VAL A CA 1
ATOM 982 C C . VAL A 1 123 ? -4.422 12.312 -5.438 1 92.88 123 VAL A C 1
ATOM 984 O O . VAL A 1 123 ? -3.594 13.047 -5.984 1 92.88 123 VAL A O 1
ATOM 987 N N . ARG A 1 124 ? -5.102 12.656 -4.395 1 94.44 124 ARG A N 1
ATOM 988 C CA . ARG A 1 124 ? -4.949 13.984 -3.805 1 94.44 124 ARG A CA 1
ATOM 989 C C . ARG A 1 124 ? -3.533 14.188 -3.275 1 94.44 124 ARG A C 1
ATOM 991 O O . ARG A 1 124 ? -2.957 15.266 -3.428 1 94.44 124 ARG A O 1
ATOM 998 N N . LYS A 1 125 ? -3.01 13.156 -2.666 1 94.25 125 LYS A N 1
ATOM 999 C CA . LYS A 1 125 ? -1.637 13.227 -2.172 1 94.25 125 LYS A CA 1
ATOM 1000 C C . LYS A 1 125 ? -0.649 13.414 -3.32 1 94.25 125 LYS A C 1
ATOM 1002 O O . LYS A 1 125 ? 0.276 14.227 -3.223 1 94.25 125 LYS A O 1
ATOM 1007 N N . MET A 1 126 ? -0.829 12.656 -4.363 1 90.81 126 MET A N 1
ATOM 1008 C CA . MET A 1 126 ? 0.064 12.773 -5.512 1 90.81 126 MET A CA 1
ATOM 1009 C C . MET A 1 126 ? 0.037 14.188 -6.078 1 90.81 126 MET A C 1
ATOM 1011 O O . MET A 1 126 ? 1.081 14.742 -6.43 1 90.81 126 MET A O 1
ATOM 1015 N N . THR A 1 127 ? -1.149 14.742 -6.121 1 91.5 127 THR A N 1
ATOM 1016 C CA . THR A 1 127 ? -1.308 16.109 -6.613 1 91.5 127 THR A CA 1
ATOM 1017 C C . THR A 1 127 ? -0.607 17.094 -5.691 1 91.5 127 THR A C 1
ATOM 1019 O O . THR A 1 127 ? 0.124 17.969 -6.156 1 91.5 127 THR A O 1
ATOM 1022 N N . LEU A 1 128 ? -0.834 16.969 -4.449 1 93.62 128 LEU A N 1
ATOM 1023 C CA . LEU A 1 128 ? -0.206 17.844 -3.469 1 93.62 128 LEU A CA 1
ATOM 1024 C C . LEU A 1 128 ? 1.313 17.75 -3.549 1 93.62 128 LEU A C 1
ATOM 1026 O O . LEU A 1 128 ? 2.004 18.766 -3.57 1 93.62 128 LEU A O 1
ATOM 1030 N N . TYR A 1 129 ? 1.84 16.516 -3.627 1 88.62 129 TYR A N 1
ATOM 1031 C CA . TYR A 1 129 ? 3.283 16.312 -3.674 1 88.62 129 TYR A CA 1
ATOM 1032 C C . TYR A 1 129 ? 3.885 16.922 -4.93 1 88.62 129 TYR A C 1
ATOM 1034 O O . TYR A 1 129 ? 4.98 17.5 -4.887 1 88.62 129 TYR A O 1
ATOM 1042 N N . ASP A 1 130 ? 3.174 16.781 -6 1 87.69 130 ASP A N 1
ATOM 1043 C CA . ASP A 1 130 ? 3.633 17.375 -7.25 1 87.69 130 ASP A CA 1
ATOM 1044 C C . ASP A 1 130 ? 3.717 18.891 -7.129 1 87.69 130 ASP A C 1
ATOM 1046 O O . ASP A 1 130 ? 4.688 19.5 -7.582 1 87.69 130 ASP A O 1
ATOM 1050 N N . ARG A 1 131 ? 2.77 19.469 -6.574 1 91.94 131 ARG A N 1
ATOM 1051 C CA . ARG A 1 131 ? 2.742 20.922 -6.398 1 91.94 131 ARG A CA 1
ATOM 1052 C C . ARG A 1 131 ? 3.803 21.359 -5.395 1 91.94 131 ARG A C 1
ATOM 1054 O O . ARG A 1 131 ? 4.414 22.422 -5.562 1 91.94 131 ARG A O 1
ATOM 1061 N N . MET A 1 132 ? 4.035 20.578 -4.398 1 91.31 132 MET A N 1
ATOM 1062 C CA . MET A 1 132 ? 5.078 20.859 -3.418 1 91.31 132 MET A CA 1
ATOM 1063 C C . MET A 1 132 ? 6.461 20.828 -4.066 1 91.31 132 MET A C 1
ATOM 1065 O O . MET A 1 132 ? 7.297 21.688 -3.795 1 91.31 132 MET A O 1
ATOM 1069 N N . LYS A 1 133 ? 6.609 19.859 -4.895 1 85.5 133 LYS A N 1
ATOM 1070 C CA . LYS A 1 133 ? 7.875 19.75 -5.617 1 85.5 133 LYS A CA 1
ATOM 1071 C C . LYS A 1 133 ? 8.148 21 -6.441 1 85.5 133 LYS A C 1
ATOM 1073 O O . LYS A 1 133 ? 9.305 21.422 -6.578 1 85.5 133 LYS A O 1
ATOM 1078 N N . LYS A 1 134 ? 7.102 21.578 -6.934 1 89.62 134 LYS A N 1
ATOM 1079 C CA . LYS A 1 134 ? 7.223 22.75 -7.793 1 89.62 134 LYS A CA 1
ATOM 1080 C C . LYS A 1 134 ? 7.16 24.031 -6.977 1 89.62 134 LYS A C 1
ATOM 1082 O O . LYS A 1 134 ? 7.145 25.141 -7.539 1 89.62 134 LYS A O 1
ATOM 1087 N N . LEU A 1 135 ? 7.117 23.891 -5.699 1 92.88 135 LEU A N 1
ATOM 1088 C CA . LEU A 1 135 ? 7.074 25.016 -4.777 1 92.88 135 LEU A CA 1
ATOM 1089 C C . LEU A 1 135 ? 5.871 25.906 -5.062 1 92.88 135 LEU A C 1
ATOM 1091 O O . LEU A 1 135 ? 5.98 27.141 -5.035 1 92.88 135 LEU A O 1
ATOM 1095 N N . LEU A 1 136 ? 4.668 25.25 -5.348 1 94.75 136 LEU A N 1
ATOM 1096 C CA . LEU A 1 136 ? 3.451 25.953 -5.727 1 94.75 136 LEU A CA 1
ATOM 1097 C C . LEU A 1 136 ? 2.385 25.812 -4.645 1 94.75 136 LEU A C 1
ATOM 1099 O O . LEU A 1 136 ? 1.19 25.781 -4.949 1 94.75 136 LEU A O 1
ATOM 1103 N N . VAL A 1 137 ? 2.832 25.625 -3.434 1 96.25 137 VAL A N 1
ATOM 1104 C CA . VAL A 1 137 ? 1.896 25.422 -2.334 1 96.25 137 VAL A CA 1
ATOM 1105 C C . VAL A 1 137 ? 2.109 26.484 -1.263 1 96.25 137 VAL A C 1
ATOM 1107 O O . VAL A 1 137 ? 3.244 26.75 -0.854 1 96.25 137 VAL A O 1
ATOM 1110 N N . SER A 1 138 ? 1.052 27.141 -0.867 1 97.12 138 SER A N 1
ATOM 1111 C CA . SER A 1 138 ? 1.125 28.062 0.264 1 97.12 138 SER A CA 1
ATOM 1112 C C . SER A 1 138 ? 1.003 27.312 1.59 1 97.12 138 SER A C 1
ATOM 1114 O O . SER A 1 138 ? 0.571 26.156 1.622 1 97.12 138 SER A O 1
ATOM 1116 N N . ALA A 1 139 ? 1.388 27.984 2.658 1 97.38 139 ALA A N 1
ATOM 1117 C CA . ALA A 1 139 ? 1.285 27.375 3.982 1 97.38 139 ALA A CA 1
ATOM 1118 C C . ALA A 1 139 ? -0.161 27.016 4.309 1 97.38 139 ALA A C 1
ATOM 1120 O O . ALA A 1 139 ? -0.438 25.922 4.805 1 97.38 139 ALA A O 1
ATOM 1121 N N . GLU A 1 140 ? -1.051 27.906 4.008 1 97.62 140 GLU A N 1
ATOM 1122 C CA . GLU A 1 140 ? -2.459 27.672 4.312 1 97.62 140 GLU A CA 1
ATOM 1123 C C . GLU A 1 140 ? -3.033 26.547 3.447 1 97.62 140 GLU A C 1
ATOM 1125 O O . GLU A 1 140 ? -3.852 25.75 3.912 1 97.62 140 GLU A O 1
ATOM 1130 N N . GLU A 1 141 ? -2.672 26.562 2.242 1 97.62 141 GLU A N 1
ATOM 1131 C CA . GLU A 1 141 ? -3.105 25.484 1.36 1 97.62 141 GLU A CA 1
ATOM 1132 C C . GLU A 1 141 ? -2.588 24.125 1.845 1 97.62 141 GLU A C 1
ATOM 1134 O O . GLU A 1 141 ? -3.318 23.141 1.831 1 97.62 141 GLU A O 1
ATOM 1139 N N . TYR A 1 142 ? -1.322 24.125 2.213 1 97.88 142 TYR A N 1
ATOM 1140 C CA . TYR A 1 142 ? -0.732 22.906 2.762 1 97.88 142 TYR A CA 1
ATOM 1141 C C . TYR A 1 142 ? -1.535 22.406 3.955 1 97.88 142 TYR A C 1
ATOM 1143 O O . TYR A 1 142 ? -1.88 21.219 4.023 1 97.88 142 TYR A O 1
ATOM 1151 N N . LEU A 1 143 ? -1.824 23.281 4.832 1 97.88 143 LEU A N 1
ATOM 1152 C CA . LEU A 1 143 ? -2.562 22.922 6.035 1 97.88 143 LEU A CA 1
ATOM 1153 C C . LEU A 1 143 ? -3.957 22.406 5.688 1 97.88 143 LEU A C 1
ATOM 1155 O O . LEU A 1 143 ? -4.391 21.375 6.199 1 97.88 143 LEU A O 1
ATOM 1159 N N . ARG A 1 144 ? -4.617 23.094 4.844 1 97.88 144 ARG A N 1
ATOM 1160 C CA . ARG A 1 144 ? -5.965 22.719 4.43 1 97.88 144 ARG A CA 1
ATOM 1161 C C . ARG A 1 144 ? -5.973 21.344 3.773 1 97.88 144 ARG A C 1
ATOM 1163 O O . ARG A 1 144 ? -6.836 20.516 4.066 1 97.88 144 ARG A O 1
ATOM 1170 N N . GLU A 1 145 ? -5.055 21.094 2.875 1 97.94 145 GLU A N 1
ATOM 1171 C CA . GLU A 1 145 ? -4.977 19.812 2.176 1 97.94 145 GLU A CA 1
ATOM 1172 C C . GLU A 1 145 ? -4.645 18.672 3.137 1 97.94 145 GLU A C 1
ATOM 1174 O O . GLU A 1 145 ? -5.199 17.578 3.023 1 97.94 145 GLU A O 1
ATOM 1179 N N . THR A 1 146 ? -3.73 18.953 4.047 1 97.31 146 THR A N 1
ATOM 1180 C CA . THR A 1 146 ? -3.355 17.938 5.023 1 97.31 146 THR A CA 1
ATOM 1181 C C . THR A 1 146 ? -4.551 17.547 5.895 1 97.31 146 THR A C 1
ATOM 1183 O O . THR A 1 146 ? -4.777 16.375 6.16 1 97.31 146 THR A O 1
ATOM 1186 N N . VAL A 1 147 ? -5.301 18.531 6.293 1 98.19 147 VAL A N 1
ATOM 1187 C CA . VAL A 1 147 ? -6.504 18.297 7.082 1 98.19 147 VAL A CA 1
ATOM 1188 C C . VAL A 1 147 ? -7.512 17.5 6.254 1 98.19 147 VAL A C 1
ATOM 1190 O O . VAL A 1 147 ? -8.102 16.531 6.746 1 98.19 147 VAL A O 1
ATOM 1193 N N . GLN A 1 148 ? -7.703 17.875 5.035 1 98.12 148 GLN A N 1
ATOM 1194 C CA . GLN A 1 148 ? -8.625 17.188 4.145 1 98.12 148 GLN A CA 1
ATOM 1195 C C . GLN A 1 148 ? -8.219 15.727 3.969 1 98.12 148 GLN A C 1
ATOM 1197 O O . GLN A 1 148 ? -9.07 14.836 3.967 1 98.12 148 GLN A O 1
ATOM 1202 N N . LEU A 1 149 ? -6.988 15.484 3.811 1 97.62 149 LEU A N 1
ATOM 1203 C CA . LEU A 1 149 ? -6.48 14.125 3.652 1 97.62 149 LEU A CA 1
ATOM 1204 C C . LEU A 1 149 ? -6.793 13.281 4.883 1 97.62 149 LEU A C 1
ATOM 1206 O O . LEU A 1 149 ? -7.152 12.109 4.762 1 97.62 149 LEU A O 1
ATOM 1210 N N . LYS A 1 150 ? -6.723 13.875 6.051 1 97.38 150 LYS A N 1
ATOM 1211 C CA . LYS A 1 150 ? -6.992 13.164 7.293 1 97.38 150 LYS A CA 1
ATOM 1212 C C . LYS A 1 150 ? -8.484 12.859 7.438 1 97.38 150 LYS A C 1
ATOM 1214 O O . LYS A 1 150 ? -8.867 11.898 8.102 1 97.38 150 LYS A O 1
ATOM 1219 N N . MET A 1 151 ? -9.289 13.617 6.793 1 98 151 MET A N 1
ATOM 1220 C CA . MET A 1 151 ? -10.734 13.492 6.941 1 98 151 MET A CA 1
ATOM 1221 C C . MET A 1 151 ? -11.297 12.477 5.957 1 98 151 MET A C 1
ATOM 1223 O O . MET A 1 151 ? -12.359 11.898 6.195 1 98 151 MET A O 1
ATOM 1227 N N . GLN A 1 152 ? -10.641 12.242 4.914 1 97.19 152 GLN A N 1
ATOM 1228 C CA . GLN A 1 152 ? -11.242 11.656 3.721 1 97.19 152 GLN A CA 1
ATOM 1229 C C . GLN A 1 152 ? -11.812 10.273 4.02 1 97.19 152 GLN A C 1
ATOM 1231 O O . GLN A 1 152 ? -12.953 9.969 3.65 1 97.19 152 GLN A O 1
ATOM 1236 N N . LEU A 1 153 ? -11.086 9.414 4.668 1 97.88 153 LEU A N 1
ATOM 1237 C CA . LEU A 1 153 ? -11.562 8.078 4.977 1 97.88 153 LEU A CA 1
ATOM 1238 C C . LEU A 1 153 ? -12.797 8.133 5.871 1 97.88 153 LEU A C 1
ATOM 1240 O O . LEU A 1 153 ? -13.766 7.398 5.652 1 97.88 153 LEU A O 1
ATOM 1244 N N . PHE A 1 154 ? -12.805 9.008 6.828 1 98.19 154 PHE A N 1
ATOM 1245 C CA . PHE A 1 154 ? -13.867 9.109 7.824 1 98.19 154 PHE A CA 1
ATOM 1246 C C . PHE A 1 154 ? -15.125 9.719 7.219 1 98.19 154 PHE A C 1
ATOM 1248 O O . PHE A 1 154 ? -16.234 9.375 7.617 1 98.19 154 PHE A O 1
ATOM 1255 N N . LEU A 1 155 ? -14.945 10.508 6.238 1 97.31 155 LEU A N 1
ATOM 1256 C CA . LEU A 1 155 ? -16.062 11.117 5.543 1 97.31 155 LEU A CA 1
ATOM 1257 C C . LEU A 1 155 ? -16.875 10.07 4.793 1 97.31 155 LEU A C 1
ATOM 1259 O O . LEU A 1 155 ? -18.031 10.312 4.41 1 97.31 155 LEU A O 1
ATOM 1263 N N . SER A 1 156 ? -16.312 8.898 4.566 1 96.69 156 SER A N 1
ATOM 1264 C CA . SER A 1 156 ? -17.016 7.816 3.893 1 96.69 156 SER A CA 1
ATOM 1265 C C . SER A 1 156 ? -18.234 7.375 4.688 1 96.69 156 SER A C 1
ATOM 1267 O O . SER A 1 156 ? -19.141 6.734 4.145 1 96.69 156 SER A O 1
ATOM 1269 N N . PHE A 1 157 ? -18.328 7.754 5.945 1 96.62 157 PHE A N 1
ATOM 1270 C CA . PHE A 1 157 ? -19.406 7.309 6.82 1 96.62 157 PHE A CA 1
ATOM 1271 C C . PHE A 1 157 ? -20.469 8.398 6.969 1 96.62 157 PHE A C 1
ATOM 1273 O O . PHE A 1 157 ? -21.469 8.203 7.656 1 96.62 157 PHE A O 1
ATOM 1280 N N . ALA A 1 158 ? -20.281 9.508 6.328 1 94.94 158 ALA A N 1
ATOM 1281 C CA . ALA A 1 158 ? -21.156 10.664 6.5 1 94.94 158 ALA A CA 1
ATOM 1282 C C . ALA A 1 158 ? -22.594 10.305 6.156 1 94.94 158 ALA A C 1
ATOM 1284 O O . ALA A 1 158 ? -23.531 10.703 6.859 1 94.94 158 ALA A O 1
ATOM 1285 N N . ASP A 1 159 ? -22.781 9.516 5.141 1 92.69 159 ASP A N 1
ATOM 1286 C CA . ASP A 1 159 ? -24.125 9.195 4.68 1 92.69 159 ASP A CA 1
ATOM 1287 C C . ASP A 1 159 ? -24.844 8.297 5.68 1 92.69 159 ASP A C 1
ATOM 1289 O O . ASP A 1 159 ? -26.078 8.172 5.637 1 92.69 159 ASP A O 1
ATOM 1293 N N . MET A 1 160 ? -24.125 7.625 6.469 1 92.75 160 MET A N 1
ATOM 1294 C CA . MET A 1 160 ? -24.719 6.738 7.465 1 92.75 160 MET A CA 1
ATOM 1295 C C . MET A 1 160 ? -25.172 7.52 8.695 1 92.75 160 MET A C 1
ATOM 1297 O O . MET A 1 160 ? -26.016 7.055 9.453 1 92.75 160 MET A O 1
ATOM 1301 N N . ILE A 1 161 ? -24.578 8.672 8.867 1 92 161 ILE A N 1
ATOM 1302 C CA . ILE A 1 161 ? -24.906 9.531 10 1 92 161 ILE A CA 1
ATOM 1303 C C . ILE A 1 161 ? -26.172 10.336 9.695 1 92 161 ILE A C 1
ATOM 1305 O O . ILE A 1 161 ? -26.312 10.875 8.594 1 92 161 ILE A O 1
ATOM 1309 N N . GLY A 1 162 ? -27.062 10.297 10.539 1 87.94 162 GLY A N 1
ATOM 1310 C CA . GLY A 1 162 ? -28.344 10.961 10.352 1 87.94 162 GLY A CA 1
ATOM 1311 C C . GLY A 1 162 ? -28.219 12.422 9.953 1 87.94 162 GLY A C 1
ATOM 1312 O O . GLY A 1 162 ? -27.266 13.094 10.352 1 87.94 162 GLY A O 1
ATOM 1313 N N . GLU A 1 163 ? -29.125 12.906 9.266 1 87.06 163 GLU A N 1
ATOM 1314 C CA . GLU A 1 163 ? -29.109 14.258 8.711 1 87.06 163 GLU A CA 1
ATOM 1315 C C . GLU A 1 163 ? -28.953 15.305 9.805 1 87.06 163 GLU A C 1
ATOM 1317 O O . GLU A 1 163 ? -28.234 16.297 9.633 1 87.06 163 GLU A O 1
ATOM 1322 N N . LYS A 1 164 ? -29.578 15.031 10.891 1 84.88 164 LYS A N 1
ATOM 1323 C CA . LYS A 1 164 ? -29.578 16 11.984 1 84.88 164 LYS A CA 1
ATOM 1324 C C . LYS A 1 164 ? -28.172 16.125 12.594 1 84.88 164 LYS A C 1
ATOM 1326 O O . LYS A 1 164 ? -27.812 17.172 13.102 1 84.88 164 LYS A O 1
ATOM 1331 N N . GLU A 1 165 ? -27.438 15.039 12.477 1 90.38 165 GLU A N 1
ATOM 1332 C CA . GLU A 1 165 ? -26.141 15 13.156 1 90.38 165 GLU A CA 1
ATOM 1333 C C . GLU A 1 165 ? -25 15.172 12.164 1 90.38 165 GLU A C 1
ATOM 1335 O O . GLU A 1 165 ? -23.844 15.305 12.57 1 90.38 165 GLU A O 1
ATOM 1340 N N . GLN A 1 166 ? -25.297 15.18 10.945 1 93 166 GLN A N 1
ATOM 1341 C CA . GLN A 1 166 ? -24.266 15.172 9.898 1 93 166 GLN A CA 1
ATOM 1342 C C . GLN A 1 166 ? -23.406 16.422 9.977 1 93 166 GLN A C 1
ATOM 1344 O O . GLN A 1 166 ? -22.188 16.344 9.82 1 93 166 GLN A O 1
ATOM 1349 N N . LYS A 1 167 ? -24.062 17.531 10.188 1 93 167 LYS A N 1
ATOM 1350 C CA . LYS A 1 167 ? -23.312 18.797 10.266 1 93 167 LYS A CA 1
ATOM 1351 C C . LYS A 1 167 ? -22.359 18.797 11.461 1 93 167 LYS A C 1
ATOM 1353 O O . LYS A 1 167 ? -21.203 19.203 11.344 1 93 167 LYS A O 1
ATOM 1358 N N . LEU A 1 168 ? -22.891 18.391 12.602 1 93.62 168 LEU A N 1
ATOM 1359 C CA . LEU A 1 168 ? -22.062 18.297 13.797 1 93.62 168 LEU A CA 1
ATOM 1360 C C . LEU A 1 168 ? -20.891 17.344 13.57 1 93.62 168 LEU A C 1
ATOM 1362 O O . LEU A 1 168 ? -19.75 17.672 13.914 1 93.62 168 LEU A O 1
ATOM 1366 N N . TRP A 1 169 ? -21.172 16.219 12.945 1 95 169 TRP A N 1
ATOM 1367 C CA . TRP A 1 169 ? -20.156 15.227 12.633 1 95 169 TRP A CA 1
ATOM 1368 C C . TRP A 1 169 ? -19.047 15.828 11.781 1 95 169 TRP A C 1
ATOM 1370 O O . TRP A 1 169 ? -17.859 15.727 12.117 1 95 169 TRP A O 1
ATOM 1380 N N . GLU A 1 170 ? -19.391 16.469 10.734 1 96.56 170 GLU A N 1
ATOM 1381 C CA . GLU A 1 170 ? -18.422 17.016 9.789 1 96.56 170 GLU A CA 1
ATOM 1382 C C . GLU A 1 170 ? -17.594 18.125 10.43 1 96.56 170 GLU A C 1
ATOM 1384 O O . GLU A 1 170 ? -16.391 18.219 10.195 1 96.56 170 GLU A O 1
ATOM 1389 N N . SER A 1 171 ? -18.266 18.953 11.211 1 96.81 171 SER A N 1
ATOM 1390 C CA . SER A 1 171 ? -17.562 20.047 11.875 1 96.81 171 SER A CA 1
ATOM 1391 C C . SER A 1 171 ? -16.562 19.531 12.898 1 96.81 171 SER A C 1
ATOM 1393 O O . SER A 1 171 ? -15.414 19.984 12.945 1 96.81 171 SER A O 1
ATOM 1395 N N . LEU A 1 172 ? -16.984 18.562 13.688 1 96.69 172 LEU A N 1
ATOM 1396 C CA . LEU A 1 172 ? -16.094 17.984 14.688 1 96.69 172 LEU A CA 1
ATOM 1397 C C . LEU A 1 172 ? -14.93 17.25 14.023 1 96.69 172 LEU A C 1
ATOM 1399 O O . LEU A 1 172 ? -13.789 17.344 14.469 1 96.69 172 LEU A O 1
ATOM 1403 N N . LEU A 1 173 ? -15.289 16.516 12.992 1 98 173 LEU A N 1
ATOM 1404 C CA . LEU A 1 173 ? -14.25 15.797 12.258 1 98 173 LEU A CA 1
ATOM 1405 C C . LEU A 1 173 ? -13.203 16.766 11.719 1 98 173 LEU A C 1
ATOM 1407 O O . LEU A 1 173 ? -12 16.516 11.828 1 98 173 LEU A O 1
ATOM 1411 N N . SER A 1 174 ? -13.633 17.875 11.188 1 98.38 174 SER A N 1
ATOM 1412 C CA . SER A 1 174 ? -12.734 18.891 10.641 1 98.38 174 SER A CA 1
ATOM 1413 C C . SER A 1 174 ? -11.852 19.484 11.734 1 98.38 174 SER A C 1
ATOM 1415 O O . SER A 1 174 ? -10.633 19.594 11.562 1 98.38 174 SER A O 1
ATOM 1417 N N . GLU A 1 175 ? -12.43 19.828 12.812 1 98.44 175 GLU A N 1
ATOM 1418 C CA . GLU A 1 175 ? -11.695 20.469 13.891 1 98.44 175 GLU A CA 1
ATOM 1419 C C . GLU A 1 175 ? -10.703 19.516 14.547 1 98.44 175 GLU A C 1
ATOM 1421 O O . GLU A 1 175 ? -9.562 19.891 14.828 1 98.44 175 GLU A O 1
ATOM 1426 N N . PHE A 1 176 ? -11.117 18.297 14.766 1 97.94 176 PHE A N 1
ATOM 1427 C CA . PHE A 1 176 ? -10.203 17.344 15.375 1 97.94 176 PHE A CA 1
ATOM 1428 C C . PHE A 1 176 ? -9.078 16.984 14.414 1 97.94 176 PHE A C 1
ATOM 1430 O O . PHE A 1 176 ? -7.941 16.75 14.836 1 97.94 176 PHE A O 1
ATOM 1437 N N . SER A 1 177 ? -9.383 16.875 13.125 1 98.25 177 SER A N 1
ATOM 1438 C CA . SER A 1 177 ? -8.328 16.656 12.133 1 98.25 177 SER A CA 1
ATOM 1439 C C . SER A 1 177 ? -7.328 17.812 12.125 1 98.25 177 SER A C 1
ATOM 1441 O O . SER A 1 177 ? -6.125 17.594 11.984 1 98.25 177 SER A O 1
ATOM 1443 N N . LEU A 1 178 ? -7.852 19 12.258 1 98.5 178 LEU A N 1
ATOM 1444 C CA . LEU A 1 178 ? -6.973 20.172 12.344 1 98.5 178 LEU A CA 1
ATOM 1445 C C . LEU A 1 178 ? -6.102 20.094 13.594 1 98.5 178 LEU A C 1
ATOM 1447 O O . LEU A 1 178 ? -4.898 20.344 13.531 1 98.5 178 LEU A O 1
ATOM 1451 N N . CYS A 1 179 ? -6.691 19.75 14.719 1 98.06 179 CYS A N 1
ATOM 1452 C CA . CYS A 1 179 ? -5.93 19.609 15.953 1 98.06 179 CYS A CA 1
ATOM 1453 C C . CYS A 1 179 ? -4.805 18.594 15.789 1 98.06 179 CYS A C 1
ATOM 1455 O O . CYS A 1 179 ? -3.662 18.859 16.172 1 98.06 179 CYS A O 1
ATOM 1457 N N . GLU A 1 180 ? -5.195 17.469 15.227 1 96.62 180 GLU A N 1
ATOM 1458 C CA . GLU A 1 180 ? -4.195 16.438 15 1 96.62 180 GLU A CA 1
ATOM 1459 C C . GLU A 1 180 ? -3.062 16.938 14.117 1 96.62 180 GLU A C 1
ATOM 1461 O O . GLU A 1 180 ? -1.887 16.719 14.406 1 96.62 180 GLU A O 1
ATOM 1466 N N . THR A 1 181 ? -3.416 17.609 13.07 1 97.19 181 THR A N 1
ATOM 1467 C CA . THR A 1 181 ? -2.436 18.141 12.125 1 97.19 181 THR A CA 1
ATOM 1468 C C . THR A 1 181 ? -1.513 19.141 12.812 1 97.19 181 THR A C 1
ATOM 1470 O O . THR A 1 181 ? -0.291 19.078 12.648 1 97.19 181 THR A O 1
ATOM 1473 N N . VAL A 1 182 ? -2.068 20.016 13.562 1 97.56 182 VAL A N 1
ATOM 1474 C CA . VAL A 1 182 ? -1.31 21.078 14.219 1 97.56 182 VAL A CA 1
ATOM 1475 C C . VAL A 1 182 ? -0.361 20.469 15.25 1 97.56 182 VAL A C 1
ATOM 1477 O O . VAL A 1 182 ? 0.802 20.875 15.344 1 97.56 182 VAL A O 1
ATOM 1480 N N . VAL A 1 183 ? -0.819 19.516 16 1 95.62 183 VAL A N 1
ATOM 1481 C CA . VAL A 1 183 ? 0.013 18.875 17.016 1 95.62 183 VAL A CA 1
ATOM 1482 C C . VAL A 1 183 ? 1.187 18.172 16.328 1 95.62 183 VAL A C 1
ATOM 1484 O O . VAL A 1 183 ? 2.318 18.219 16.812 1 95.62 183 VAL A O 1
ATOM 1487 N N . GLU A 1 184 ? 0.929 17.547 15.242 1 93.94 184 GLU A N 1
ATOM 1488 C CA . GLU A 1 184 ? 2.002 16.906 14.484 1 93.94 184 GLU A CA 1
ATOM 1489 C C . GLU A 1 184 ? 3.01 17.938 13.977 1 93.94 184 GLU A C 1
ATOM 1491 O O . GLU A 1 184 ? 4.219 17.703 14.023 1 93.94 184 GLU A O 1
ATOM 1496 N N . GLU A 1 185 ? 2.512 19.047 13.508 1 96.19 185 GLU A N 1
ATOM 1497 C CA . GLU A 1 185 ? 3.396 20.094 13.008 1 96.19 185 GLU A CA 1
ATOM 1498 C C . GLU A 1 185 ? 4.215 20.719 14.148 1 96.19 185 GLU A C 1
ATOM 1500 O O . GLU A 1 185 ? 5.359 21.109 13.945 1 96.19 185 GLU A O 1
ATOM 1505 N N . LEU A 1 186 ? 3.604 20.797 15.312 1 94.69 186 LEU A N 1
ATOM 1506 C CA . LEU A 1 186 ? 4.332 21.266 16.484 1 94.69 186 LEU A CA 1
ATOM 1507 C C . LEU A 1 186 ? 5.508 20.344 16.797 1 94.69 186 LEU A C 1
ATOM 1509 O O . LEU A 1 186 ? 6.582 20.828 17.188 1 94.69 186 LEU A O 1
ATOM 1513 N N . GLN A 1 187 ? 5.273 19.125 16.594 1 90.88 187 GLN A N 1
ATOM 1514 C CA . GLN A 1 187 ? 6.344 18.156 16.812 1 90.88 187 GLN A CA 1
ATOM 1515 C C . GLN A 1 187 ? 7.422 18.266 15.742 1 90.88 187 GLN A C 1
ATOM 1517 O O . GLN A 1 187 ? 8.609 18.094 16.031 1 90.88 187 GLN A O 1
ATOM 1522 N N . ARG A 1 188 ? 7.055 18.609 14.547 1 90.06 188 ARG A N 1
ATOM 1523 C CA . ARG A 1 188 ? 7.98 18.703 13.422 1 90.06 188 ARG A CA 1
ATOM 1524 C C . ARG A 1 188 ? 8.914 19.891 13.586 1 90.06 188 ARG A C 1
ATOM 1526 O O . ARG A 1 188 ? 10.062 19.859 13.133 1 90.06 188 ARG A O 1
ATOM 1533 N N . ILE A 1 189 ? 8.461 20.938 14.172 1 90.88 189 ILE A N 1
ATOM 1534 C CA . ILE A 1 189 ? 9.297 22.125 14.297 1 90.88 189 ILE A CA 1
ATOM 1535 C C . ILE A 1 189 ? 10.438 21.859 15.281 1 90.88 189 ILE A C 1
ATOM 1537 O O . ILE A 1 189 ? 11.461 22.547 15.258 1 90.88 189 ILE A O 1
ATOM 1541 N N . SER A 1 190 ? 10.234 20.875 16.109 1 84.81 190 SER A N 1
ATOM 1542 C CA . SER A 1 190 ? 11.266 20.531 17.094 1 84.81 190 SER A CA 1
ATOM 1543 C C . SER A 1 190 ? 12.273 19.547 16.5 1 84.81 190 SER A C 1
ATOM 1545 O O . SER A 1 190 ? 13.305 19.266 17.109 1 84.81 190 SER A O 1
ATOM 1547 N N . ASN A 1 191 ? 11.914 19.031 15.391 1 82.25 191 ASN A N 1
ATOM 1548 C CA . ASN A 1 191 ? 12.758 18.062 14.711 1 82.25 191 ASN A CA 1
ATOM 1549 C C . ASN A 1 191 ? 13.281 18.609 13.383 1 82.25 191 ASN A C 1
ATOM 1551 O O . ASN A 1 191 ? 12.562 18.609 12.383 1 82.25 191 ASN A O 1
ATOM 1555 N N . GLU A 1 192 ? 14.531 18.875 13.344 1 75.44 192 GLU A N 1
ATOM 1556 C CA . GLU A 1 192 ? 15.125 19.484 12.156 1 75.44 192 GLU A CA 1
ATOM 1557 C C . GLU A 1 192 ? 15.023 18.562 10.953 1 75.44 192 GLU A C 1
ATOM 1559 O O . GLU A 1 192 ? 14.938 19.016 9.812 1 75.44 192 GLU A O 1
ATOM 1564 N N . LYS A 1 193 ? 14.969 17.266 11.219 1 73.94 193 LYS A N 1
ATOM 1565 C CA . LYS A 1 193 ? 14.953 16.297 10.133 1 73.94 193 LYS A CA 1
ATOM 1566 C C . LYS A 1 193 ? 13.586 16.25 9.445 1 73.94 193 LYS A C 1
ATOM 1568 O O . LYS A 1 193 ? 13.453 15.719 8.344 1 73.94 193 LYS A O 1
ATOM 1573 N N . SER A 1 194 ? 12.68 16.906 10.078 1 79.62 194 SER A N 1
ATOM 1574 C CA . SER A 1 194 ? 11.32 16.859 9.539 1 79.62 194 SER A CA 1
ATOM 1575 C C . SER A 1 194 ? 10.852 18.234 9.086 1 79.62 194 SER A C 1
ATOM 1577 O O . SER A 1 194 ? 9.656 18.453 8.914 1 79.62 194 SER A O 1
ATOM 1579 N N . PHE A 1 195 ? 11.758 19.078 8.906 1 81.69 195 PHE A N 1
ATOM 1580 C CA . PHE A 1 195 ? 11.43 20.469 8.578 1 81.69 195 PHE A CA 1
ATOM 1581 C C . PHE A 1 195 ? 10.977 20.594 7.129 1 81.69 195 PHE A C 1
ATOM 1583 O O . PHE A 1 195 ? 10.031 21.328 6.828 1 81.69 195 PHE A O 1
ATOM 1590 N N . ASN A 1 196 ? 11.586 19.766 6.309 1 82.88 196 ASN A N 1
ATOM 1591 C CA . ASN A 1 196 ? 11.297 19.875 4.883 1 82.88 196 ASN A CA 1
ATOM 1592 C C . ASN A 1 196 ? 9.844 19.547 4.578 1 82.88 196 ASN A C 1
ATOM 1594 O O . ASN A 1 196 ? 9.312 18.547 5.062 1 82.88 196 ASN A O 1
ATOM 1598 N N . HIS A 1 197 ? 9.219 20.484 3.912 1 85.62 197 HIS A N 1
ATOM 1599 C CA . HIS A 1 197 ? 7.848 20.375 3.434 1 85.62 197 HIS A CA 1
ATOM 1600 C C . HIS A 1 197 ? 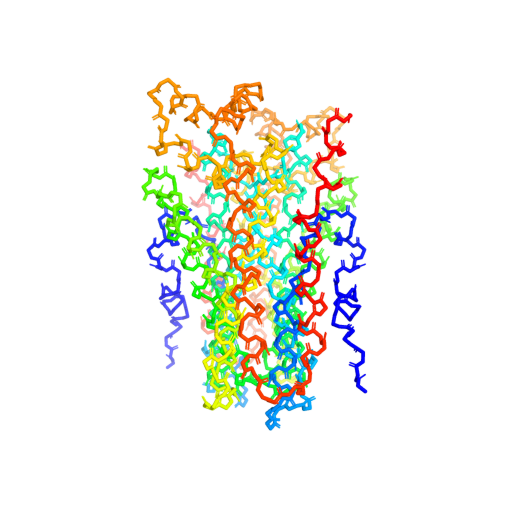6.863 20.312 4.598 1 85.62 197 HIS A C 1
ATOM 1602 O O . HIS A 1 197 ? 5.809 19.688 4.492 1 85.62 197 HIS A O 1
ATOM 1608 N N . SER A 1 198 ? 7.309 20.828 5.754 1 92.88 198 SER A N 1
ATOM 1609 C CA . SER A 1 198 ? 6.402 21.031 6.879 1 92.88 198 SER A CA 1
ATOM 1610 C C . SER A 1 198 ? 5.621 22.328 6.73 1 92.88 198 SER A C 1
ATOM 1612 O O . SER A 1 198 ? 5.863 23.109 5.801 1 92.88 198 SER A O 1
ATOM 1614 N N . TYR A 1 199 ? 4.723 22.5 7.668 1 96.81 199 TYR A N 1
ATOM 1615 C CA . TYR A 1 199 ? 3.998 23.766 7.672 1 96.81 199 TYR A CA 1
ATOM 1616 C C . TYR A 1 199 ? 4.953 24.938 7.844 1 96.81 199 TYR A C 1
ATOM 1618 O O . TYR A 1 199 ? 4.82 25.953 7.16 1 96.81 199 TYR A O 1
ATOM 1626 N N . ALA A 1 200 ? 5.918 24.828 8.742 1 95.88 200 ALA A N 1
ATOM 1627 C CA . ALA A 1 200 ? 6.906 25.875 8.977 1 95.88 200 ALA A CA 1
ATOM 1628 C C . ALA A 1 200 ? 7.695 26.172 7.707 1 95.88 200 ALA A C 1
ATOM 1630 O O . ALA A 1 200 ? 7.953 27.344 7.395 1 95.88 200 ALA A O 1
ATOM 1631 N N . PHE A 1 201 ? 8.047 25.172 7.012 1 94.69 201 PHE A N 1
ATOM 1632 C CA . PHE A 1 201 ? 8.75 25.344 5.746 1 94.69 201 PHE A CA 1
ATOM 1633 C C . PHE A 1 201 ? 7.949 26.25 4.809 1 94.69 201 PHE A C 1
ATOM 1635 O O . PHE A 1 201 ? 8.469 27.25 4.32 1 94.69 201 PHE A O 1
ATOM 1642 N N . TRP A 1 202 ? 6.742 25.891 4.629 1 96.44 202 TRP A N 1
ATOM 1643 C CA . TRP A 1 202 ? 5.914 26.594 3.664 1 96.44 202 TRP A CA 1
ATOM 1644 C C . TRP A 1 202 ? 5.617 28.016 4.141 1 96.44 202 TRP A C 1
ATOM 1646 O O . TRP A 1 202 ? 5.582 28.953 3.342 1 96.44 202 TRP A O 1
ATOM 1656 N N . TYR A 1 203 ? 5.387 28.141 5.41 1 97.81 203 TYR A N 1
ATOM 1657 C CA . TYR A 1 203 ? 5.129 29.453 5.973 1 97.81 203 TYR A CA 1
ATOM 1658 C C . TYR A 1 203 ? 6.32 30.375 5.754 1 97.81 203 TYR A C 1
ATOM 1660 O O . TYR A 1 203 ? 6.156 31.516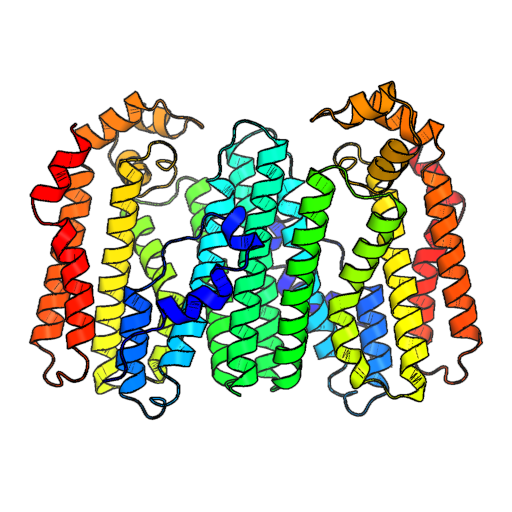 5.289 1 97.81 203 TYR A O 1
ATOM 1668 N N . ILE A 1 204 ? 7.52 29.922 6.055 1 96.31 204 ILE A N 1
ATOM 1669 C CA . ILE A 1 204 ? 8.727 30.719 5.938 1 96.31 204 ILE A CA 1
ATOM 1670 C C . ILE A 1 204 ? 9.047 30.953 4.465 1 96.31 204 ILE A C 1
ATOM 1672 O O . ILE A 1 204 ? 9.516 32.031 4.086 1 96.31 204 ILE A O 1
ATOM 1676 N N . TYR A 1 205 ? 8.812 29.938 3.723 1 95.69 205 TYR A N 1
ATOM 1677 C CA . TYR A 1 205 ? 9.031 30.094 2.289 1 95.69 205 TYR A CA 1
ATOM 1678 C C . TYR A 1 205 ? 8.188 31.234 1.729 1 95.69 205 TYR A C 1
ATOM 1680 O O . TYR A 1 205 ? 8.648 31.984 0.871 1 95.69 205 TYR A O 1
ATOM 1688 N N . GLU A 1 206 ? 6.996 31.281 2.188 1 96.06 206 GLU A N 1
ATOM 1689 C CA . GLU A 1 206 ? 6.039 32.281 1.715 1 96.06 206 GLU A CA 1
ATOM 1690 C C . GLU A 1 206 ? 6.344 33.656 2.297 1 96.06 206 GLU A C 1
ATOM 1692 O O . GLU A 1 206 ? 6.258 34.656 1.595 1 96.06 206 GLU A O 1
ATOM 1697 N N . GLN A 1 207 ? 6.73 33.781 3.562 1 96.38 207 GLN A N 1
ATOM 1698 C CA . GLN A 1 207 ? 6.848 35.062 4.281 1 96.38 207 GLN A CA 1
ATOM 1699 C C . GLN A 1 207 ? 8.297 35.531 4.309 1 96.38 207 GLN A C 1
ATOM 1701 O O . GLN A 1 207 ? 8.555 36.719 4.555 1 96.38 207 GLN A O 1
ATOM 1706 N N . GLY A 1 208 ? 9.172 34.594 4.07 1 95.38 208 GLY A N 1
ATOM 1707 C CA . GLY A 1 208 ? 10.578 34.906 4.262 1 95.38 208 GLY A CA 1
ATOM 1708 C C . GLY A 1 208 ? 11.18 35.688 3.109 1 95.38 208 GLY A C 1
ATOM 1709 O O . GLY A 1 208 ? 10.516 35.938 2.104 1 95.38 208 GLY A O 1
ATOM 1710 N N . ASN A 1 209 ? 12.438 36.156 3.34 1 95.88 209 ASN A N 1
ATOM 1711 C CA . ASN A 1 209 ? 13.18 36.875 2.305 1 95.88 209 ASN A CA 1
ATOM 1712 C C . ASN A 1 209 ? 13.914 35.906 1.377 1 95.88 209 ASN A C 1
ATOM 1714 O O . ASN A 1 209 ? 13.844 34.688 1.559 1 95.88 209 ASN A O 1
ATOM 1718 N N . GLU A 1 210 ? 14.586 36.469 0.405 1 95.81 210 GLU A N 1
ATOM 1719 C CA . GLU A 1 210 ? 15.219 35.625 -0.622 1 95.81 210 GLU A CA 1
ATOM 1720 C C . GLU A 1 210 ? 16.344 34.781 -0.034 1 95.81 210 GLU A C 1
ATOM 1722 O O . GLU A 1 210 ? 16.547 33.625 -0.456 1 95.81 210 GLU A O 1
ATOM 1727 N N . ASP A 1 211 ? 17.016 35.312 0.935 1 94.5 211 ASP A N 1
ATOM 1728 C CA . ASP A 1 211 ? 18.078 34.562 1.581 1 94.5 211 ASP A CA 1
ATOM 1729 C C . ASP A 1 211 ? 17.516 33.344 2.291 1 94.5 211 ASP A C 1
ATOM 1731 O O . ASP A 1 211 ? 18.094 32.25 2.197 1 94.5 211 ASP A O 1
ATOM 1735 N N . GLU A 1 212 ? 16.469 33.531 2.912 1 94.25 212 GLU A N 1
ATOM 1736 C CA . GLU A 1 212 ? 15.82 32.438 3.627 1 94.25 212 GLU A CA 1
ATOM 1737 C C . GLU A 1 212 ? 15.258 31.391 2.656 1 94.25 212 GLU A C 1
ATOM 1739 O O . GLU A 1 212 ? 15.383 30.188 2.889 1 94.25 212 GLU A O 1
ATOM 1744 N N . ARG A 1 213 ? 14.664 31.812 1.538 1 94.38 213 ARG A N 1
ATOM 1745 C CA . ARG A 1 213 ? 14.164 30.906 0.512 1 94.38 213 ARG A CA 1
ATOM 1746 C C . ARG A 1 213 ? 15.297 30.062 -0.077 1 94.38 213 ARG A C 1
ATOM 1748 O O . ARG A 1 213 ? 15.117 28.875 -0.356 1 94.38 213 ARG A O 1
ATOM 1755 N N . ASN A 1 214 ? 16.469 30.703 -0.199 1 93.56 214 ASN A N 1
ATOM 1756 C CA . ASN A 1 214 ? 17.625 29.984 -0.729 1 93.56 214 ASN A CA 1
ATOM 1757 C C . ASN A 1 214 ? 18.078 28.875 0.22 1 93.56 214 ASN A C 1
ATOM 1759 O O . ASN A 1 214 ? 18.484 27.797 -0.222 1 93.56 214 ASN A O 1
ATOM 1763 N N . ILE A 1 215 ? 17.984 29.219 1.456 1 91.12 215 ILE A N 1
ATOM 1764 C CA . ILE A 1 215 ? 18.359 28.219 2.459 1 91.12 215 ILE A CA 1
ATOM 1765 C C . ILE A 1 215 ? 17.375 27.047 2.408 1 91.12 215 ILE A C 1
ATOM 1767 O O . ILE A 1 215 ? 17.781 25.891 2.451 1 91.12 215 ILE A O 1
ATOM 1771 N N . LEU A 1 216 ? 16.125 27.375 2.25 1 90.38 216 LEU A N 1
ATOM 1772 C CA . LEU A 1 216 ? 15.062 26.359 2.268 1 90.38 216 LEU A CA 1
ATOM 1773 C C . LEU A 1 21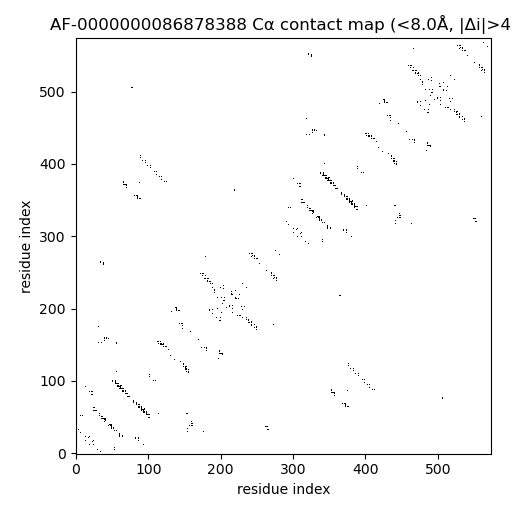6 ? 15.141 25.484 1.03 1 90.38 216 LEU A C 1
ATOM 1775 O O . LEU A 1 216 ? 14.742 24.312 1.071 1 90.38 216 LEU A O 1
ATOM 1779 N N . ARG A 1 217 ? 15.656 26 0.011 1 88.44 217 ARG A N 1
ATOM 1780 C CA . ARG A 1 217 ? 15.727 25.25 -1.245 1 88.44 217 ARG A CA 1
ATOM 1781 C C . ARG A 1 217 ? 16.891 24.266 -1.231 1 88.44 217 ARG A C 1
ATOM 1783 O O . ARG A 1 217 ? 16.953 23.359 -2.074 1 88.44 217 ARG A O 1
ATOM 1790 N N . GLN A 1 218 ? 17.719 24.438 -0.165 1 82.5 218 GLN A N 1
ATOM 1791 C CA . GLN A 1 218 ? 18.828 23.484 -0.061 1 82.5 218 GLN A CA 1
ATOM 1792 C C . GLN A 1 218 ? 18.344 22.125 0.419 1 82.5 218 GLN A C 1
ATOM 1794 O O . GLN A 1 218 ? 17.391 22.031 1.188 1 82.5 218 GLN A O 1
ATOM 1799 N N . SER A 1 219 ? 18.953 21.094 0.002 1 73.25 219 SER A N 1
ATOM 1800 C CA . SER A 1 219 ? 18.547 19.719 0.312 1 73.25 219 SER A CA 1
ATOM 1801 C C . SER A 1 219 ? 18.688 19.422 1.803 1 73.25 219 SER A C 1
ATOM 1803 O O . SER A 1 219 ? 17.844 18.734 2.385 1 73.25 219 SER A O 1
ATOM 1805 N N . GLU A 1 220 ? 19.734 19.875 2.375 1 75.62 220 GLU A N 1
ATOM 1806 C CA . GLU A 1 220 ? 19.969 19.719 3.807 1 75.62 220 GLU A CA 1
ATOM 1807 C C . GLU A 1 220 ? 20.281 21.047 4.473 1 75.62 220 GLU A C 1
ATOM 1809 O O . GLU A 1 220 ? 21.438 21.453 4.578 1 75.62 220 GLU A O 1
ATOM 1814 N N . PRO A 1 221 ? 19.156 21.594 4.832 1 71.38 221 PRO A N 1
ATOM 1815 C CA . PRO A 1 221 ? 19.406 22.891 5.445 1 71.38 221 PRO A CA 1
ATOM 1816 C C . PRO A 1 221 ? 20.125 22.797 6.797 1 71.38 221 PRO A C 1
ATOM 1818 O O . PRO A 1 221 ? 19.969 21.781 7.496 1 71.38 221 PRO A O 1
ATOM 1821 N N . ASP A 1 222 ? 20.891 23.781 7.09 1 80.5 222 ASP A N 1
ATOM 1822 C CA . ASP A 1 222 ? 21.594 23.922 8.367 1 80.5 222 ASP A CA 1
ATOM 1823 C C . ASP A 1 222 ? 20.594 23.953 9.531 1 80.5 222 ASP A C 1
ATOM 1825 O O . ASP A 1 222 ? 19.641 24.734 9.516 1 80.5 222 ASP A O 1
ATOM 1829 N N . ALA A 1 223 ? 20.828 23.109 10.484 1 83.12 223 ALA A N 1
ATOM 1830 C CA . ALA A 1 223 ? 19.969 23.016 11.656 1 83.12 223 ALA A CA 1
ATOM 1831 C C . ALA A 1 223 ? 19.875 24.359 12.375 1 83.12 223 ALA A C 1
ATOM 1833 O O . ALA A 1 223 ? 18.812 24.734 12.875 1 83.12 223 ALA A O 1
ATOM 1834 N N . ARG A 1 224 ? 20.922 24.969 12.383 1 88.94 224 ARG A N 1
ATOM 1835 C CA . ARG A 1 224 ? 20.953 26.266 13.047 1 88.94 224 ARG A CA 1
ATOM 1836 C C . ARG A 1 224 ? 20.109 27.297 12.297 1 88.94 224 ARG A C 1
ATOM 1838 O O . ARG A 1 224 ? 19.406 28.094 12.922 1 88.94 224 ARG A O 1
ATOM 1845 N N . ALA A 1 225 ? 20.266 27.281 11.047 1 90.88 225 ALA A N 1
ATOM 1846 C CA . ALA A 1 225 ? 19.484 28.203 10.227 1 90.88 225 ALA A CA 1
ATOM 1847 C C . ALA A 1 225 ? 17.984 27.938 10.391 1 90.88 225 ALA A C 1
ATOM 1849 O O . ALA A 1 225 ? 17.188 28.875 10.516 1 90.88 225 ALA A O 1
ATOM 1850 N N . TYR A 1 226 ? 17.688 26.766 10.469 1 89.19 226 TYR A N 1
ATOM 1851 C CA . TYR A 1 226 ? 16.297 26.359 10.664 1 89.19 226 TYR A CA 1
ATOM 1852 C C . TYR A 1 226 ? 15.773 26.859 12.008 1 89.19 226 TYR A C 1
ATOM 1854 O O . TYR A 1 226 ? 14.703 27.469 12.078 1 89.19 226 TYR A O 1
ATOM 1862 N N . GLY A 1 227 ? 16.453 26.438 12.984 1 92.56 227 GLY A N 1
ATOM 1863 C CA . GLY A 1 227 ? 16.062 26.875 14.312 1 92.56 227 GLY A CA 1
ATOM 1864 C C . GLY A 1 227 ? 15.883 28.375 14.414 1 92.56 227 GLY A C 1
ATOM 1865 O O . GLY A 1 227 ? 14.93 28.859 15.031 1 92.56 227 GLY A O 1
ATOM 1866 N N . GLY A 1 228 ? 16.812 29.078 13.828 1 93.88 228 GLY A N 1
ATOM 1867 C CA . GLY A 1 228 ? 16.719 30.531 13.812 1 93.88 228 GLY A CA 1
ATOM 1868 C C . GLY A 1 228 ? 15.461 31.047 13.141 1 93.88 228 GLY A C 1
ATOM 1869 O O . GLY A 1 228 ? 14.82 31.969 13.633 1 93.88 228 GLY A O 1
ATOM 1870 N N . MET A 1 229 ? 15.102 30.484 12.055 1 94.25 229 MET A N 1
ATOM 1871 C CA . MET A 1 229 ? 13.914 30.891 11.312 1 94.25 229 MET A CA 1
ATOM 1872 C C . MET A 1 229 ? 12.648 30.562 12.094 1 94.25 229 MET A C 1
ATOM 1874 O O . MET A 1 229 ? 11.703 31.359 12.125 1 94.25 229 MET A O 1
ATOM 1878 N N . VAL A 1 230 ? 12.641 29.391 12.727 1 94.81 230 VAL A N 1
ATOM 1879 C CA . VAL A 1 230 ? 11.492 28.969 13.516 1 94.81 230 VAL A CA 1
ATOM 1880 C C . VAL A 1 230 ? 11.234 29.969 14.641 1 94.81 230 VAL A C 1
ATOM 1882 O O . VAL A 1 230 ? 10.086 30.312 14.922 1 94.81 230 VAL A O 1
ATOM 1885 N N . LEU A 1 231 ? 12.328 30.422 15.203 1 95.56 231 LEU A N 1
ATOM 1886 C CA . LEU A 1 231 ? 12.227 31.406 16.281 1 95.56 231 LEU A CA 1
ATOM 1887 C C . LEU A 1 231 ? 11.828 32.781 15.75 1 95.56 231 LEU A C 1
ATOM 1889 O O . LEU A 1 231 ? 10.961 33.438 16.328 1 95.56 231 LEU A O 1
ATOM 1893 N N . LYS A 1 232 ? 12.461 33.156 14.734 1 96.88 232 LYS A N 1
ATOM 1894 C CA . LYS A 1 232 ? 12.219 34.469 14.141 1 96.88 232 LYS A CA 1
ATOM 1895 C C . LYS A 1 232 ? 10.742 34.656 13.797 1 96.88 232 LYS A C 1
ATOM 1897 O O . LYS A 1 232 ? 10.172 35.688 14.062 1 96.88 232 LYS A O 1
ATOM 1902 N N . TYR A 1 233 ? 10.156 33.656 13.273 1 97.19 233 TYR A N 1
ATOM 1903 C CA . TYR A 1 233 ? 8.789 33.781 12.773 1 97.19 233 TYR A CA 1
ATOM 1904 C C . TYR A 1 233 ? 7.785 33.281 13.805 1 97.19 233 TYR A C 1
ATOM 1906 O O . TYR A 1 233 ? 6.59 33.188 13.523 1 97.19 233 TYR A O 1
ATOM 1914 N N . ARG A 1 234 ? 8.195 32.906 15.008 1 96.56 234 ARG A N 1
ATOM 1915 C CA . ARG A 1 234 ? 7.352 32.469 16.109 1 96.56 234 ARG A CA 1
ATOM 1916 C C . ARG A 1 234 ? 6.406 31.359 15.672 1 96.56 234 ARG A C 1
ATOM 1918 O O . ARG A 1 234 ? 5.195 31.438 15.891 1 96.56 234 ARG A O 1
ATOM 1925 N N . MET A 1 235 ? 6.977 30.359 15.031 1 96.62 235 MET A N 1
ATOM 1926 C CA . MET A 1 235 ? 6.191 29.281 14.453 1 96.62 235 MET A CA 1
ATOM 1927 C C . MET A 1 235 ? 5.402 28.547 15.523 1 96.62 235 MET A C 1
ATOM 1929 O O . MET A 1 235 ? 4.266 28.125 15.289 1 96.62 235 MET A O 1
ATOM 1933 N N . ASP A 1 236 ? 5.969 28.375 16.703 1 95.44 236 ASP A N 1
ATOM 1934 C CA . ASP A 1 236 ? 5.285 27.719 17.812 1 95.44 236 ASP A CA 1
ATOM 1935 C C . ASP A 1 236 ? 4.008 28.469 18.188 1 95.44 236 ASP A C 1
ATOM 1937 O O . ASP A 1 236 ? 2.957 27.859 18.375 1 95.44 236 ASP A O 1
ATOM 1941 N N . GLU A 1 237 ? 4.105 29.719 18.25 1 96.56 237 GLU A N 1
ATOM 1942 C CA . GLU A 1 237 ? 2.959 30.531 18.641 1 96.56 237 GLU A CA 1
ATOM 1943 C C . GLU A 1 237 ? 1.854 30.469 17.594 1 96.56 237 GLU A C 1
ATOM 1945 O O . GLU A 1 237 ? 0.672 30.391 17.922 1 96.56 237 GLU A O 1
ATOM 1950 N N . ILE A 1 238 ? 2.258 30.516 16.375 1 97.5 238 ILE A N 1
ATOM 1951 C CA . ILE A 1 238 ? 1.297 30.469 15.273 1 97.5 238 ILE A CA 1
ATOM 1952 C C . ILE A 1 238 ? 0.518 29.156 15.336 1 97.5 238 ILE A C 1
ATOM 1954 O O . ILE A 1 238 ? -0.711 29.156 15.227 1 97.5 238 ILE A O 1
ATOM 1958 N N . LEU A 1 239 ? 1.212 28.062 15.516 1 97.69 239 LEU A N 1
ATOM 1959 C CA . LEU A 1 239 ? 0.577 26.75 15.555 1 97.69 239 LEU A CA 1
ATOM 1960 C C . LEU A 1 239 ? -0.281 26.609 16.812 1 97.69 239 LEU A C 1
ATOM 1962 O O . LEU A 1 239 ? -1.389 26.062 16.75 1 97.69 239 LEU A O 1
ATOM 1966 N N . LEU A 1 240 ? 0.213 27.094 17.906 1 97.31 240 LEU A N 1
ATOM 1967 C CA . LEU A 1 240 ? -0.555 27.016 19.141 1 97.31 240 LEU A CA 1
ATOM 1968 C C . LEU A 1 240 ? -1.826 27.844 19.047 1 97.31 240 LEU A C 1
ATOM 1970 O O . LEU A 1 240 ? -2.861 27.469 19.609 1 97.31 240 LEU A O 1
ATOM 1974 N N . ASP A 1 241 ? -1.714 28.969 18.391 1 97.88 241 ASP A N 1
ATOM 1975 C CA . ASP A 1 241 ? -2.9 29.781 18.188 1 97.88 241 ASP A CA 1
ATOM 1976 C C . ASP A 1 241 ? -3.947 29.047 17.359 1 97.88 241 ASP A C 1
ATOM 1978 O O . ASP A 1 241 ? -5.145 29.125 17.641 1 97.88 241 ASP A O 1
ATOM 1982 N N . ARG A 1 242 ? -3.475 28.359 16.359 1 97.88 242 ARG A N 1
ATOM 1983 C CA . ARG A 1 242 ? -4.379 27.562 15.539 1 97.88 242 ARG A CA 1
ATOM 1984 C C . ARG A 1 242 ? -5.051 26.469 16.375 1 97.88 242 ARG A C 1
ATOM 1986 O O . ARG A 1 242 ? -6.246 26.219 16.234 1 97.88 242 ARG A O 1
ATOM 1993 N N . LEU A 1 243 ? -4.266 25.875 17.219 1 98.19 243 LEU A N 1
ATOM 1994 C CA . LEU A 1 243 ? -4.789 24.828 18.094 1 98.19 243 LEU A CA 1
ATOM 1995 C C . LEU A 1 243 ? -5.832 25.391 19.047 1 98.19 243 LEU A C 1
ATOM 1997 O O . LEU A 1 243 ? -6.879 24.781 19.266 1 98.19 243 LEU A O 1
ATOM 2001 N N . ARG A 1 244 ? -5.539 26.531 19.609 1 98.12 244 ARG A N 1
ATOM 2002 C CA . ARG A 1 244 ? -6.457 27.203 20.547 1 98.12 244 ARG A CA 1
ATOM 2003 C C . ARG A 1 244 ? -7.785 27.516 19.859 1 98.12 244 ARG A C 1
ATOM 2005 O O . ARG A 1 244 ? -8.852 27.266 20.438 1 98.12 244 ARG A O 1
ATOM 2012 N N . GLU A 1 245 ? -7.68 28.031 18.703 1 98.25 245 GLU A N 1
ATOM 2013 C CA . GLU A 1 245 ? -8.883 28.375 17.953 1 98.25 245 GLU A CA 1
ATOM 2014 C C . GLU A 1 245 ? -9.727 27.141 17.672 1 98.25 245 GLU A C 1
ATOM 2016 O O . GLU A 1 245 ? -10.953 27.156 17.859 1 98.25 245 GLU A O 1
ATOM 2021 N N . SER A 1 246 ? -9.055 26.109 17.234 1 98.31 246 SER A N 1
ATOM 2022 C CA . SER A 1 246 ? -9.773 24.891 16.891 1 98.31 246 SER A CA 1
ATOM 2023 C C . SER A 1 246 ? -10.398 24.234 18.125 1 98.31 246 SER A C 1
ATOM 2025 O O . SER A 1 246 ? -11.547 23.812 18.078 1 98.31 246 SER A O 1
ATOM 2027 N N . THR A 1 247 ? -9.664 24.125 19.219 1 98.06 247 THR A N 1
ATOM 2028 C CA . THR A 1 247 ? -10.203 23.547 20.438 1 98.06 247 THR A CA 1
ATOM 2029 C C . THR A 1 247 ? -11.375 24.375 20.969 1 98.06 247 THR A C 1
ATOM 2031 O O . THR A 1 247 ? -12.344 23.812 21.484 1 98.06 247 THR A O 1
ATOM 2034 N N . HIS A 1 248 ? -11.25 25.656 20.812 1 97.75 248 HIS A N 1
ATOM 2035 C CA . HIS A 1 248 ? -12.359 26.516 21.203 1 97.75 248 HIS A CA 1
ATOM 2036 C C . HIS A 1 248 ? -13.602 26.234 20.375 1 97.75 248 HIS A C 1
ATOM 2038 O O . HIS A 1 248 ? -14.711 26.172 20.906 1 97.75 248 HIS A O 1
ATOM 2044 N N . ARG A 1 249 ? -13.453 26.094 19.125 1 97.75 249 ARG A N 1
ATOM 2045 C CA . ARG A 1 249 ? -14.57 25.781 18.234 1 97.75 249 ARG A CA 1
ATOM 2046 C C . ARG A 1 249 ? -15.203 24.438 18.625 1 97.75 249 ARG A C 1
ATOM 2048 O O . ARG A 1 249 ? -16.422 24.297 18.594 1 97.75 249 ARG A O 1
ATOM 2055 N N . ILE A 1 250 ? -14.383 23.453 18.922 1 97 250 ILE A N 1
ATOM 2056 C CA . ILE A 1 250 ? -14.891 22.156 19.359 1 97 250 ILE A CA 1
ATOM 2057 C C . ILE A 1 250 ? -15.727 22.312 20.625 1 97 250 ILE A C 1
ATOM 2059 O O . ILE A 1 250 ? -16.812 21.75 20.734 1 97 250 ILE A O 1
ATOM 2063 N N . GLN A 1 251 ? -15.211 23.109 21.547 1 95.31 251 GLN A N 1
ATOM 2064 C CA . GLN A 1 251 ? -15.945 23.359 22.781 1 95.31 251 GLN A CA 1
ATOM 2065 C C . GLN A 1 251 ? -17.312 23.969 22.5 1 95.31 251 GLN A C 1
ATOM 2067 O O . GLN A 1 251 ? -18.312 23.578 23.109 1 95.31 251 GLN A O 1
ATOM 2072 N N . LEU A 1 252 ? -17.344 24.906 21.625 1 95.69 252 LEU A N 1
ATOM 2073 C CA . LEU A 1 252 ? -18.609 25.562 21.25 1 95.69 252 LEU A CA 1
ATOM 2074 C C . LEU A 1 252 ? -19.562 24.562 20.625 1 95.69 252 LEU A C 1
ATOM 2076 O O . LEU A 1 252 ? -20.766 24.562 20.938 1 95.69 252 LEU A O 1
ATOM 2080 N N . LEU A 1 253 ? -19.062 23.703 19.734 1 94.12 253 LEU A N 1
ATOM 2081 C CA . LEU A 1 253 ? -19.875 22.688 19.078 1 94.12 253 LEU A CA 1
ATOM 2082 C C . LEU A 1 253 ? -20.469 21.719 20.109 1 94.12 253 LEU A C 1
ATOM 2084 O O . LEU A 1 253 ? -21.641 21.344 20.016 1 94.12 253 LEU A O 1
ATOM 2088 N N . LEU A 1 254 ? -19.656 21.344 21.078 1 91.38 254 LEU A N 1
ATOM 2089 C CA . LEU A 1 254 ? -20.094 20.391 22.094 1 91.38 254 LEU A CA 1
ATOM 2090 C C . LEU A 1 254 ? -21.094 21.016 23.047 1 91.38 254 LEU A C 1
ATOM 2092 O O . LEU A 1 254 ? -22 20.344 23.547 1 91.38 254 LEU A O 1
ATOM 2096 N N . GLN A 1 255 ? -20.953 22.266 23.281 1 88.94 255 GLN A N 1
ATOM 2097 C CA . GLN A 1 255 ? -21.875 22.969 24.156 1 88.94 255 GLN A CA 1
ATOM 2098 C C . GLN A 1 255 ? -23.25 23.109 23.516 1 88.94 255 GLN A C 1
ATOM 2100 O O . GLN A 1 255 ? -24.266 23.062 24.219 1 88.94 255 GLN A O 1
ATOM 2105 N N . GLU A 1 256 ? -23.234 23.234 22.25 1 85.56 256 GLU A N 1
ATOM 2106 C CA . GLU A 1 256 ? -24.5 23.422 21.531 1 85.56 256 GLU A CA 1
ATOM 2107 C C . GLU A 1 256 ? -25.234 22.109 21.375 1 85.56 256 GLU A C 1
ATOM 2109 O O . GLU A 1 256 ? -26.438 22.094 21.062 1 85.56 256 GLU A O 1
ATOM 2114 N N . GLU A 1 257 ? -24.5 21.078 21.531 1 80.81 257 GLU A N 1
ATOM 2115 C CA . GLU A 1 257 ? -25.094 19.766 21.312 1 80.81 257 GLU A CA 1
ATOM 2116 C C . GLU A 1 257 ? -26 19.359 22.484 1 80.81 257 GLU A C 1
ATOM 2118 O O . GLU A 1 257 ? -25.547 19.344 23.641 1 80.81 257 GLU A O 1
ATOM 2123 N N . ASN A 1 258 ? -27.203 19.125 22.141 1 69.25 258 ASN A N 1
ATOM 2124 C CA . ASN A 1 258 ? -28.219 18.797 23.141 1 69.25 258 ASN A CA 1
ATOM 2125 C C . ASN A 1 258 ? -28.156 17.312 23.516 1 69.25 258 ASN A C 1
ATOM 2127 O O . ASN A 1 258 ? -28.406 16.969 24.672 1 69.25 258 ASN A O 1
ATOM 2131 N N . ASP A 1 259 ? -27.938 16.531 22.469 1 66.06 259 ASP A N 1
ATOM 2132 C CA . ASP A 1 259 ? -27.828 15.094 22.719 1 66.06 259 ASP A CA 1
ATOM 2133 C C . ASP A 1 259 ? -26.438 14.719 23.219 1 66.06 259 ASP A C 1
ATOM 2135 O O . ASP A 1 259 ? -25.453 14.797 22.469 1 66.06 259 ASP A O 1
ATOM 2139 N N . GLN A 1 260 ? -26.281 14.484 24.484 1 65.12 260 GLN A N 1
ATOM 2140 C CA . GLN A 1 260 ? -24.969 14.312 25.109 1 65.12 260 GLN A CA 1
ATOM 2141 C C . GLN A 1 260 ? -24.516 12.859 25.031 1 65.12 260 GLN A C 1
ATOM 2143 O O . GLN A 1 260 ? -23.453 12.508 25.562 1 65.12 260 GLN A O 1
ATOM 2148 N N . ARG A 1 261 ? -25.297 12.125 24.266 1 69.5 261 ARG A N 1
ATOM 2149 C CA . ARG A 1 261 ? -24.906 10.719 24.25 1 69.5 261 ARG A CA 1
ATOM 2150 C C . ARG A 1 261 ? -23.531 10.547 23.609 1 69.5 261 ARG A C 1
ATOM 2152 O O . ARG A 1 261 ? -23.328 10.898 22.453 1 69.5 261 ARG A O 1
ATOM 2159 N N . GLY A 1 262 ? -22.625 10.039 24.328 1 71.44 262 GLY A N 1
ATOM 2160 C CA . GLY A 1 262 ? -21.297 9.688 23.859 1 71.44 262 GLY A CA 1
ATOM 2161 C C . GLY A 1 262 ? -20.328 10.852 23.844 1 71.44 262 GLY A C 1
ATOM 2162 O O . GLY A 1 262 ? -19.188 10.734 23.375 1 71.44 262 GLY A O 1
ATOM 2163 N N . LEU A 1 263 ? -20.781 11.875 24.328 1 76.69 263 LEU A N 1
ATOM 2164 C CA . LEU A 1 263 ? -19.969 13.078 24.203 1 76.69 263 LEU A CA 1
ATOM 2165 C C . LEU A 1 263 ? -18.844 13.094 25.234 1 76.69 263 LEU A C 1
ATOM 2167 O O . LEU A 1 263 ? -17.875 13.836 25.094 1 76.69 263 LEU A O 1
ATOM 2171 N N . HIS A 1 264 ? -18.984 12.211 26.188 1 80.62 264 HIS A N 1
ATOM 2172 C CA . HIS A 1 264 ? -17.875 12.094 27.141 1 80.62 264 HIS A CA 1
ATOM 2173 C C . HIS A 1 264 ? -16.594 11.68 26.438 1 80.62 264 HIS A C 1
ATOM 2175 O O . HIS A 1 264 ? -15.508 12.172 26.781 1 80.62 264 HIS A O 1
ATOM 2181 N N . ASP A 1 265 ? -16.734 10.844 25.516 1 82.44 265 ASP A N 1
ATOM 2182 C CA . ASP A 1 265 ? -15.57 10.375 24.766 1 82.44 265 ASP A CA 1
ATOM 2183 C C . ASP A 1 265 ? -14.969 11.508 23.938 1 82.44 265 ASP A C 1
ATOM 2185 O O . ASP A 1 265 ? -13.75 11.617 23.812 1 82.44 265 ASP A O 1
ATOM 2189 N N . VAL A 1 266 ? -15.844 12.328 23.453 1 87.12 266 VAL A N 1
ATOM 2190 C CA . VAL A 1 266 ? -15.391 13.438 22.625 1 87.12 266 VAL A CA 1
ATOM 2191 C C . VAL A 1 266 ? -14.711 14.492 23.5 1 87.12 266 VAL A C 1
ATOM 2193 O O . VAL A 1 266 ? -13.695 15.07 23.109 1 87.12 266 VAL A O 1
ATOM 2196 N N . GLN A 1 267 ? -15.25 14.641 24.672 1 88.31 267 GLN A N 1
ATOM 2197 C CA . GLN A 1 267 ? -14.672 15.578 25.625 1 88.31 267 GLN A CA 1
ATOM 2198 C C . GLN A 1 267 ? -13.281 15.125 26.062 1 88.31 267 GLN A C 1
ATOM 2200 O O . GLN A 1 267 ? -12.383 15.953 26.234 1 88.31 267 GLN A O 1
ATOM 2205 N N . ALA A 1 268 ? -13.125 13.898 26.219 1 87.19 268 ALA A N 1
ATOM 2206 C CA . ALA A 1 268 ? -11.836 13.359 26.609 1 87.19 268 ALA A CA 1
ATOM 2207 C C . ALA A 1 268 ? -10.781 13.609 25.531 1 87.19 268 ALA A C 1
ATOM 2209 O O . ALA A 1 268 ? -9.633 13.93 25.844 1 87.19 268 ALA A O 1
ATOM 2210 N N . ILE A 1 269 ? -11.148 13.477 24.344 1 90.69 269 ILE A N 1
ATOM 2211 C CA . ILE A 1 269 ? -10.25 13.742 23.234 1 90.69 269 ILE A CA 1
ATOM 2212 C C . ILE A 1 269 ? -9.852 15.219 23.234 1 90.69 269 ILE A C 1
ATOM 2214 O O . ILE A 1 269 ? -8.68 15.555 23.047 1 90.69 269 ILE A O 1
ATOM 2218 N N . LEU A 1 270 ? -10.875 16.016 23.453 1 94.38 270 LEU A N 1
ATOM 2219 C CA . LEU A 1 270 ? -10.641 17.453 23.484 1 94.38 270 LEU A CA 1
ATOM 2220 C C . LEU A 1 270 ? -9.633 17.828 24.578 1 94.38 270 LEU A C 1
ATOM 2222 O O . LEU A 1 270 ? -8.758 18.656 24.359 1 94.38 270 LEU A O 1
ATOM 2226 N N . GLU A 1 271 ? -9.672 17.156 25.703 1 93.5 271 GLU A N 1
ATOM 2227 C CA . GLU A 1 271 ? -8.805 17.438 26.844 1 93.5 271 GLU A CA 1
ATOM 2228 C C . GLU A 1 271 ? -7.344 17.156 26.5 1 93.5 271 GLU A C 1
ATOM 2230 O O . GLU A 1 271 ? -6.441 17.844 26.969 1 93.5 271 GLU A O 1
ATOM 2235 N N . THR A 1 272 ? -7.164 16.156 25.703 1 92.44 272 THR A N 1
ATOM 2236 C CA . THR A 1 272 ? -5.809 15.828 25.281 1 92.44 272 THR A CA 1
ATOM 2237 C C . THR A 1 272 ? -5.184 17 24.516 1 92.44 272 THR A C 1
ATOM 2239 O O . THR A 1 272 ? -4.012 17.328 24.719 1 92.44 272 THR A O 1
ATOM 2242 N N . TYR A 1 273 ? -5.941 17.656 23.719 1 96.25 273 TYR A N 1
ATOM 2243 C CA . TYR A 1 273 ? -5.43 18.766 22.922 1 96.25 273 TYR A CA 1
ATOM 2244 C C . TYR A 1 273 ? -5.293 20.016 23.766 1 96.25 273 TYR A C 1
ATOM 2246 O O . TYR A 1 273 ? -4.367 20.812 23.578 1 96.25 273 TYR A O 1
ATOM 2254 N N . LEU A 1 274 ? -6.219 20.156 24.734 1 96 274 LEU A N 1
ATOM 2255 C CA . LEU A 1 274 ? -6.129 21.297 25.641 1 96 274 LEU A CA 1
ATOM 2256 C C . LEU A 1 274 ? -4.867 21.219 26.484 1 96 274 LEU A C 1
ATOM 2258 O O . LEU A 1 274 ? -4.316 22.25 26.891 1 96 274 LEU A O 1
ATOM 2262 N N . GLY A 1 275 ? -4.391 20.016 26.641 1 94.12 275 GLY A N 1
ATOM 2263 C CA . GLY A 1 275 ? -3.15 19.812 27.375 1 94.12 275 GLY A CA 1
ATOM 2264 C C . GLY A 1 275 ? -1.95 20.453 26.703 1 94.12 275 GLY A C 1
ATOM 2265 O O . GLY A 1 275 ? -1.019 20.891 27.375 1 94.12 275 GLY A O 1
ATOM 2266 N N . TYR A 1 276 ? -1.937 20.5 25.406 1 92.38 276 TYR A N 1
ATOM 2267 C CA . TYR A 1 276 ? -0.836 21.094 24.656 1 92.38 276 TYR A CA 1
ATOM 2268 C C . TYR A 1 276 ? -0.802 22.609 24.828 1 92.38 276 TYR A C 1
ATOM 2270 O O . TYR A 1 276 ? 0.209 23.25 24.531 1 92.38 276 TYR A O 1
ATOM 2278 N N . LEU A 1 277 ? -1.911 23.172 25.266 1 93.56 277 LEU A N 1
ATOM 2279 C CA . LEU A 1 277 ? -2.035 24.625 25.391 1 93.56 277 LEU A CA 1
ATOM 2280 C C . LEU A 1 277 ? -1.638 25.094 26.781 1 93.56 277 LEU A C 1
ATOM 2282 O O . LEU A 1 277 ? -1.473 26.297 27.016 1 93.56 277 LEU A O 1
ATOM 2286 N N . GLU A 1 278 ? -1.478 24.172 27.688 1 88.69 278 GLU A N 1
ATOM 2287 C CA . GLU A 1 278 ? -1.104 24.516 29.047 1 88.69 278 GLU A CA 1
ATOM 2288 C C . GLU A 1 278 ? 0.381 24.859 29.141 1 88.69 278 GLU A C 1
ATOM 2290 O O . GLU A 1 278 ? 1.206 24.266 28.453 1 88.69 278 GLU A O 1
ATOM 2295 N N . PRO A 1 279 ? 0.733 25.953 29.719 1 70.81 279 PRO A N 1
ATOM 2296 C CA . PRO A 1 279 ? 2.1 26.469 29.812 1 70.81 279 PRO A CA 1
ATOM 2297 C C . PRO A 1 279 ? 3.1 25.406 30.266 1 70.81 279 PRO A C 1
ATOM 2299 O O . PRO A 1 279 ? 4.273 25.469 29.891 1 70.81 279 PRO A O 1
ATOM 2302 N N . SER A 1 280 ? 2.93 24.469 31.031 1 56.59 280 SER A N 1
ATOM 2303 C CA . SER A 1 280 ? 3.967 23.547 31.5 1 56.59 280 SER A CA 1
ATOM 2304 C C . SER A 1 280 ? 4.555 22.734 30.359 1 56.59 280 SER A C 1
ATOM 2306 O O . SER A 1 280 ? 5.68 22.234 30.453 1 56.59 280 SER A O 1
ATOM 2308 N N . HIS A 1 281 ? 4.078 22.375 29.391 1 51.28 281 HIS A N 1
ATOM 2309 C CA . HIS A 1 281 ? 4.625 21.531 28.344 1 51.28 281 HIS A CA 1
ATOM 2310 C C . HIS A 1 281 ? 5.625 22.297 27.484 1 51.28 281 HIS A C 1
ATOM 2312 O O . HIS A 1 281 ? 6.438 21.703 26.781 1 51.28 281 HIS A O 1
ATOM 2318 N N . ALA A 1 282 ? 5.695 23.688 27.375 1 42.5 282 ALA A N 1
ATOM 2319 C CA . ALA A 1 282 ? 6.723 24.438 26.656 1 42.5 282 ALA A CA 1
ATOM 2320 C C . ALA A 1 282 ? 8.055 24.391 27.406 1 42.5 282 ALA A C 1
ATOM 2322 O O . ALA A 1 282 ? 9.117 24.531 26.797 1 42.5 282 ALA A O 1
ATOM 2323 N N . ALA A 1 283 ? 8.289 24.344 28.703 1 40.94 283 ALA A N 1
ATOM 2324 C CA . ALA A 1 283 ? 9.578 24.406 29.391 1 40.94 283 ALA A CA 1
ATOM 2325 C C . ALA A 1 283 ? 10.375 23.125 29.156 1 40.94 283 ALA A C 1
ATOM 2327 O O . ALA A 1 283 ? 11.586 23.094 29.375 1 40.94 283 ALA A O 1
ATOM 2328 N N . VAL A 1 284 ? 9.859 22.016 28.938 1 40.06 284 VAL A N 1
ATOM 2329 C CA . VAL A 1 284 ? 10.727 20.844 28.891 1 40.06 284 VAL A CA 1
ATOM 2330 C C . VAL A 1 284 ? 11.625 20.906 27.656 1 40.06 284 VAL A C 1
ATOM 2332 O O . VAL A 1 284 ? 12.648 20.219 27.594 1 40.06 284 VAL A O 1
ATOM 2335 N N . ARG A 1 285 ? 11.305 21.609 26.578 1 36.62 285 ARG A N 1
ATOM 2336 C CA . ARG A 1 285 ? 12.25 21.594 25.469 1 36.62 285 ARG A CA 1
ATOM 2337 C C . ARG A 1 285 ? 13.422 22.531 25.734 1 36.62 285 ARG A C 1
ATOM 2339 O O . ARG A 1 285 ? 14.328 22.656 24.906 1 36.62 285 ARG A O 1
ATOM 2346 N N . GLU A 1 286 ? 13.359 23.438 26.75 1 32.34 286 GLU A N 1
ATOM 2347 C CA . GLU A 1 286 ? 14.516 24.297 26.953 1 32.34 286 GLU A CA 1
ATOM 2348 C C . GLU A 1 286 ? 15.578 23.609 27.812 1 32.34 286 GLU A C 1
ATOM 2350 O O . GLU A 1 286 ? 16.688 24.125 27.969 1 32.34 286 GLU A O 1
ATOM 2355 N N . ASP A 1 287 ? 15.242 22.594 28.594 1 28.83 287 ASP A N 1
ATOM 2356 C CA . ASP A 1 287 ? 16.453 22.078 29.219 1 28.83 287 ASP A CA 1
ATOM 2357 C C . ASP A 1 287 ? 17.125 21.031 28.328 1 28.83 287 ASP A C 1
ATOM 2359 O O . ASP A 1 287 ? 16.438 20.172 27.75 1 28.83 287 ASP A O 1
ATOM 2363 N N . MET B 1 1 ? -14.477 -16.656 -28.812 1 38.69 1 MET B N 1
ATOM 2364 C CA . MET B 1 1 ? -13.445 -16.828 -27.797 1 38.69 1 MET B CA 1
ATOM 2365 C C . MET B 1 1 ? -12.977 -15.484 -27.25 1 38.69 1 MET B C 1
ATOM 2367 O O . MET B 1 1 ? -12.602 -14.602 -28.016 1 38.69 1 MET B O 1
ATOM 2371 N N . ASN B 1 2 ? -13.547 -14.906 -26.266 1 54.75 2 ASN B N 1
ATOM 2372 C CA . ASN B 1 2 ? -13.375 -13.531 -25.812 1 54.75 2 ASN B CA 1
ATOM 2373 C C . ASN B 1 2 ? -11.898 -13.172 -25.672 1 54.75 2 ASN B C 1
ATOM 2375 O O . ASN B 1 2 ? -11.125 -13.93 -25.094 1 54.75 2 ASN B O 1
ATOM 2379 N N . SER B 1 3 ? -11.414 -12.469 -26.625 1 72.69 3 SER B N 1
ATOM 2380 C CA . SER B 1 3 ? -10.047 -11.953 -26.703 1 72.69 3 SER B CA 1
ATOM 2381 C C . SER B 1 3 ? -9.539 -11.523 -25.344 1 72.69 3 SER B C 1
ATOM 2383 O O . SER B 1 3 ? -10.305 -10.992 -24.531 1 72.69 3 SER B O 1
ATOM 2385 N N . TYR B 1 4 ? -8.492 -12.289 -24.906 1 84.06 4 TYR B N 1
ATOM 2386 C CA . TYR B 1 4 ? -7.812 -11.898 -23.672 1 84.06 4 TYR B CA 1
ATOM 2387 C C . TYR B 1 4 ? -7.465 -10.414 -23.688 1 84.06 4 TYR B C 1
ATOM 2389 O O . TYR B 1 4 ? -6.609 -9.977 -24.453 1 84.06 4 TYR B O 1
ATOM 2397 N N . ARG B 1 5 ? -8.258 -9.594 -22.906 1 90.25 5 ARG B N 1
ATOM 2398 C CA . ARG B 1 5 ? -8.102 -8.148 -22.969 1 90.25 5 ARG B CA 1
ATOM 2399 C C . ARG B 1 5 ? -7.734 -7.582 -21.594 1 90.25 5 ARG B C 1
ATOM 2401 O O . ARG B 1 5 ? -7.84 -6.375 -21.375 1 90.25 5 ARG B O 1
ATOM 2408 N N . VAL B 1 6 ? -7.266 -8.414 -20.656 1 91.25 6 VAL B N 1
ATOM 2409 C CA . VAL B 1 6 ? -7.047 -8.031 -19.266 1 91.25 6 VAL B CA 1
ATOM 2410 C C . VAL B 1 6 ? -5.961 -6.957 -19.188 1 91.25 6 VAL B C 1
ATOM 2412 O O . VAL B 1 6 ? -6.125 -5.941 -18.5 1 91.25 6 VAL B O 1
ATOM 2415 N N . PRO B 1 7 ? -4.875 -7.109 -19.969 1 89.12 7 PRO B N 1
ATOM 2416 C CA . PRO B 1 7 ? -3.867 -6.047 -19.938 1 89.12 7 PRO B CA 1
ATOM 2417 C C . PRO B 1 7 ? -4.398 -4.711 -20.438 1 89.12 7 PRO B C 1
ATOM 2419 O O . PRO B 1 7 ? -4.062 -3.658 -19.891 1 89.12 7 PRO B O 1
ATOM 2422 N N . GLN B 1 8 ? -5.207 -4.773 -21.406 1 90.56 8 GLN B N 1
ATOM 2423 C CA . GLN B 1 8 ? -5.801 -3.557 -21.938 1 90.56 8 GLN B CA 1
ATOM 2424 C C . GLN B 1 8 ? -6.754 -2.916 -20.938 1 90.56 8 GLN B C 1
ATOM 2426 O O . GLN B 1 8 ? -6.773 -1.693 -20.781 1 90.56 8 GLN B O 1
ATOM 2431 N N . LEU B 1 9 ? -7.465 -3.756 -20.297 1 91.44 9 LEU B N 1
ATOM 2432 C CA . LEU B 1 9 ? -8.391 -3.256 -19.281 1 91.44 9 LEU B CA 1
ATOM 2433 C C . LEU B 1 9 ? -7.629 -2.629 -18.125 1 91.44 9 LEU B C 1
ATOM 2435 O O . LEU B 1 9 ? -8.078 -1.633 -17.547 1 91.44 9 LEU B O 1
ATOM 2439 N N . ALA B 1 10 ? -6.539 -3.168 -17.781 1 91 10 ALA B N 1
ATOM 2440 C CA . ALA B 1 10 ? -5.723 -2.689 -16.656 1 91 10 ALA B CA 1
ATOM 2441 C C . ALA B 1 10 ? -5.16 -1.302 -16.953 1 91 10 ALA B C 1
ATOM 2443 O O . ALA B 1 10 ? -4.824 -0.555 -16.031 1 91 10 ALA B O 1
ATOM 2444 N N . LYS B 1 11 ? -5.051 -0.941 -18.219 1 89.19 11 LYS B N 1
ATOM 2445 C CA . LYS B 1 11 ? -4.453 0.33 -18.609 1 89.19 11 LYS B CA 1
ATOM 2446 C C . LYS B 1 11 ? -5.27 1.509 -18.094 1 89.19 11 LYS B C 1
ATOM 2448 O O . LYS B 1 11 ? -4.719 2.578 -17.812 1 89.19 11 LYS B O 1
ATOM 2453 N N . LYS B 1 12 ? -6.5 1.294 -17.953 1 89 12 LYS B N 1
ATOM 2454 C CA . LYS B 1 12 ? -7.355 2.344 -17.406 1 89 12 LYS B CA 1
ATOM 2455 C C . LYS B 1 12 ? -6.879 2.779 -16.016 1 89 12 LYS B C 1
ATOM 2457 O O . LYS B 1 12 ? -7.035 3.941 -15.641 1 89 12 LYS B O 1
ATOM 2462 N N . TYR B 1 13 ? -6.301 1.917 -15.328 1 87.81 13 TYR B N 1
ATOM 2463 C CA . TYR B 1 13 ? -5.875 2.182 -13.953 1 87.81 13 TYR B CA 1
ATOM 2464 C C . TYR B 1 13 ? -4.398 2.545 -13.906 1 87.81 13 TYR B C 1
ATOM 2466 O O . TYR B 1 13 ? -3.98 3.361 -13.078 1 87.81 13 TYR B O 1
ATOM 2474 N N . THR B 1 14 ? -3.625 2.018 -14.797 1 85.38 14 THR B N 1
ATOM 2475 C CA . THR B 1 14 ? -2.182 2.229 -14.75 1 85.38 14 THR B CA 1
ATOM 2476 C C . THR B 1 14 ? -1.796 3.498 -15.508 1 85.38 14 THR B C 1
ATOM 2478 O O . THR B 1 14 ? -0.71 4.043 -15.297 1 85.38 14 THR B O 1
ATOM 2481 N N . ASP B 1 15 ? -2.65 3.887 -16.375 1 79.69 15 ASP B N 1
ATOM 2482 C CA . ASP B 1 15 ? -2.326 5.035 -17.219 1 79.69 15 ASP B CA 1
ATOM 2483 C C . ASP B 1 15 ? -2.822 6.336 -16.594 1 79.69 15 ASP B C 1
ATOM 2485 O O . ASP B 1 15 ? -2.826 7.383 -17.25 1 79.69 15 ASP B O 1
ATOM 2489 N N . TYR B 1 16 ? -3.176 6.195 -15.461 1 77 16 TYR B N 1
ATOM 2490 C CA . TYR B 1 16 ? -3.443 7.449 -14.766 1 77 16 TYR B CA 1
ATOM 2491 C C . TYR B 1 16 ? -2.229 8.367 -14.805 1 77 16 TYR B C 1
ATOM 2493 O O . TYR B 1 16 ? -1.107 7.934 -14.523 1 77 16 TYR B O 1
ATOM 2501 N N . ASP B 1 17 ? -2.391 9.492 -15.359 1 73.44 17 ASP B N 1
ATOM 2502 C CA . ASP B 1 17 ? -1.32 10.422 -15.727 1 73.44 17 ASP B CA 1
ATOM 2503 C C . ASP B 1 17 ? -0.241 10.461 -14.641 1 73.44 17 ASP B C 1
ATOM 2505 O O . ASP B 1 17 ? 0.951 10.383 -14.945 1 73.44 17 ASP B O 1
ATOM 2509 N N . MET B 1 18 ? -0.678 10.539 -13.508 1 70.31 18 MET B N 1
ATOM 2510 C CA . MET B 1 18 ? 0.294 10.688 -12.43 1 70.31 18 MET B CA 1
ATOM 2511 C C . MET B 1 18 ? 1.117 9.414 -12.258 1 70.31 18 MET B C 1
ATOM 2513 O O . MET B 1 18 ? 2.309 9.477 -11.953 1 70.31 18 MET B O 1
ATOM 2517 N N . ILE B 1 19 ? 0.551 8.367 -12.5 1 76.88 19 ILE B N 1
ATOM 2518 C CA . ILE B 1 19 ? 1.243 7.086 -12.383 1 76.88 19 ILE B CA 1
ATOM 2519 C C . ILE B 1 19 ? 2.201 6.91 -13.555 1 76.88 19 ILE B C 1
ATOM 2521 O O . ILE B 1 19 ? 3.369 6.562 -13.367 1 76.88 19 ILE B O 1
ATOM 2525 N N . ARG B 1 20 ? 1.739 7.305 -14.625 1 75.62 20 ARG B N 1
ATOM 2526 C CA . ARG B 1 20 ? 2.52 7.113 -15.844 1 75.62 20 ARG B CA 1
ATOM 2527 C C . ARG B 1 20 ? 3.752 8.008 -15.852 1 75.62 20 ARG B C 1
ATOM 2529 O O . ARG B 1 20 ? 4.82 7.605 -16.312 1 75.62 20 ARG B O 1
ATOM 2536 N N . GLN B 1 21 ? 3.605 9.125 -15.336 1 73.31 21 GLN B N 1
ATOM 2537 C CA . GLN B 1 21 ? 4.664 10.125 -15.438 1 73.31 21 GLN B CA 1
ATOM 2538 C C . GLN B 1 21 ? 5.754 9.875 -14.391 1 73.31 21 GLN B C 1
ATOM 2540 O O . GLN B 1 21 ? 6.922 10.195 -14.617 1 73.31 21 GLN B O 1
ATOM 2545 N N . HIS B 1 22 ? 5.355 9.227 -13.422 1 69.38 22 HIS B N 1
ATOM 2546 C CA . HIS B 1 22 ? 6.309 9.297 -12.32 1 69.38 22 HIS B CA 1
ATOM 2547 C C . HIS B 1 22 ? 6.672 7.898 -11.828 1 69.38 22 HIS B C 1
ATOM 2549 O O . HIS B 1 22 ? 7.555 7.75 -10.977 1 69.38 22 HIS B O 1
ATOM 2555 N N . THR B 1 23 ? 5.988 6.98 -12.359 1 74.38 23 THR B N 1
ATOM 2556 C CA . THR B 1 23 ? 6.203 5.648 -11.805 1 74.38 23 THR B CA 1
ATOM 2557 C C . THR B 1 23 ? 6.586 4.66 -12.906 1 74.38 23 THR B C 1
ATOM 2559 O O . THR B 1 23 ? 6.035 4.711 -14.016 1 74.38 23 THR B O 1
ATOM 2562 N N . GLU B 1 24 ? 7.672 4.004 -12.664 1 74.38 24 GLU B N 1
ATOM 2563 C CA . GLU B 1 24 ? 7.945 2.867 -13.539 1 74.38 24 GLU B CA 1
ATOM 2564 C C . GLU B 1 24 ? 7 1.704 -13.242 1 74.38 24 GLU B C 1
ATOM 2566 O O . GLU B 1 24 ? 7.055 1.116 -12.164 1 74.38 24 GLU B O 1
ATOM 2571 N N . ILE B 1 25 ? 6.172 1.47 -14.133 1 78.5 25 ILE B N 1
ATOM 2572 C CA . ILE B 1 25 ? 5.195 0.406 -13.93 1 78.5 25 ILE B CA 1
ATOM 2573 C C . ILE B 1 25 ? 5.852 -0.951 -14.18 1 78.5 25 ILE B C 1
ATOM 2575 O O . ILE B 1 25 ? 6.504 -1.152 -15.203 1 78.5 25 ILE B O 1
ATOM 2579 N N . PRO B 1 26 ? 5.695 -1.801 -13.211 1 88.31 26 PRO B N 1
ATOM 2580 C CA . PRO B 1 26 ? 6.246 -3.146 -13.383 1 88.31 26 PRO B CA 1
ATOM 2581 C C . PRO B 1 26 ? 5.582 -3.914 -14.523 1 88.31 26 PRO B C 1
ATOM 2583 O O . PRO B 1 26 ? 4.547 -3.484 -15.039 1 88.31 26 PRO B O 1
ATOM 2586 N N . PRO B 1 27 ? 6.289 -4.941 -14.953 1 88.31 27 PRO B N 1
ATOM 2587 C CA . PRO B 1 27 ? 5.668 -5.781 -15.977 1 88.31 27 PRO B CA 1
ATOM 2588 C C . PRO B 1 27 ? 4.34 -6.383 -15.531 1 88.31 27 PRO B C 1
ATOM 2590 O O . PRO B 1 27 ? 4.199 -6.766 -14.367 1 88.31 27 PRO B O 1
ATOM 2593 N N . PHE B 1 28 ? 3.412 -6.367 -16.453 1 92.94 28 PHE B N 1
ATOM 2594 C CA . PHE B 1 28 ? 2.115 -6.984 -16.203 1 92.94 28 PHE B CA 1
ATOM 2595 C C . PHE B 1 28 ? 2.258 -8.492 -16.031 1 92.94 28 PHE B C 1
ATOM 2597 O O . PHE B 1 28 ? 3.018 -9.133 -16.766 1 92.94 28 PHE B O 1
ATOM 2604 N N . PRO B 1 29 ? 1.566 -9.07 -15.016 1 95.06 29 PRO B N 1
ATOM 2605 C CA . PRO B 1 29 ? 1.62 -10.523 -14.828 1 95.06 29 PRO B CA 1
ATOM 2606 C C . PRO B 1 29 ? 0.77 -11.273 -15.852 1 95.06 29 PRO B C 1
ATOM 2608 O O . PRO B 1 29 ? -0.133 -12.023 -15.469 1 95.06 29 PRO B O 1
ATOM 2611 N N . ASP B 1 30 ? 1.121 -11.219 -16.984 1 92.5 30 ASP B N 1
ATOM 2612 C CA . ASP B 1 30 ? 0.313 -11.648 -18.125 1 92.5 30 ASP B CA 1
ATOM 2613 C C . ASP B 1 30 ? 0.091 -13.156 -18.094 1 92.5 30 ASP B C 1
ATOM 2615 O O . ASP B 1 30 ? -1.038 -13.633 -18.266 1 92.5 30 ASP B O 1
ATOM 2619 N N . SER B 1 31 ? 1.141 -13.93 -17.859 1 94.88 31 SER B N 1
ATOM 2620 C CA . SER B 1 31 ? 1.05 -15.383 -17.891 1 94.88 31 SER B CA 1
ATOM 2621 C C . SER B 1 31 ? 0.072 -15.891 -16.828 1 94.88 31 SER B C 1
ATOM 2623 O O . SER B 1 31 ? -0.809 -16.703 -17.125 1 94.88 31 SER B O 1
ATOM 2625 N N . ARG B 1 32 ? 0.222 -15.391 -15.664 1 96.88 32 ARG B N 1
ATOM 2626 C CA . ARG B 1 32 ? -0.6 -15.852 -14.555 1 96.88 32 ARG B CA 1
ATOM 2627 C C . ARG B 1 32 ? -2.035 -15.352 -14.688 1 96.88 32 ARG B C 1
ATOM 2629 O O . ARG B 1 32 ? -2.98 -16.078 -14.375 1 96.88 32 ARG B O 1
ATOM 2636 N N . ALA B 1 33 ? -2.182 -14.141 -15.211 1 95.88 33 ALA B N 1
ATOM 2637 C CA . ALA B 1 33 ? -3.514 -13.586 -15.445 1 95.88 33 ALA B CA 1
ATOM 2638 C C . ALA B 1 33 ? -4.266 -14.391 -16.5 1 95.88 33 ALA B C 1
ATOM 2640 O O . ALA B 1 33 ? -5.445 -14.711 -16.328 1 95.88 33 ALA B O 1
ATOM 2641 N N . ARG B 1 34 ? -3.57 -14.719 -17.578 1 94.12 34 ARG B N 1
ATOM 2642 C CA . ARG B 1 34 ? -4.176 -15.508 -18.641 1 94.12 34 ARG B CA 1
ATOM 2643 C C . ARG B 1 34 ? -4.555 -16.906 -18.156 1 94.12 34 ARG B C 1
ATOM 2645 O O . ARG B 1 34 ? -5.633 -17.406 -18.469 1 94.12 34 ARG B O 1
ATOM 2652 N N . LEU B 1 35 ? -3.66 -17.469 -17.453 1 94.94 35 LEU B N 1
ATOM 2653 C CA . LEU B 1 35 ? -3.936 -18.781 -16.891 1 94.94 35 LEU B CA 1
ATOM 2654 C C . LEU B 1 35 ? -5.168 -18.75 -16 1 94.94 35 LEU B C 1
ATOM 2656 O O . LEU B 1 35 ? -6.035 -19.609 -16.094 1 94.94 35 LEU B O 1
ATOM 2660 N N . LEU B 1 36 ? -5.258 -17.719 -15.156 1 96 36 LEU B N 1
ATOM 2661 C CA . LEU B 1 36 ? -6.391 -17.578 -14.25 1 96 36 LEU B CA 1
ATOM 2662 C C . LEU B 1 36 ? -7.695 -17.453 -15.031 1 96 36 LEU B C 1
ATOM 2664 O O . LEU B 1 36 ? -8.68 -18.125 -14.711 1 96 36 LEU B O 1
ATOM 2668 N N . GLN B 1 37 ? -7.668 -16.625 -16 1 94.44 37 GLN B N 1
ATOM 2669 C CA . GLN B 1 37 ? -8.867 -16.422 -16.797 1 94.44 37 GLN B CA 1
ATOM 2670 C C . GLN B 1 37 ? -9.336 -17.719 -17.438 1 94.44 37 GLN B C 1
ATOM 2672 O O . GLN B 1 37 ? -10.531 -18.031 -17.422 1 94.44 37 GLN B O 1
ATOM 2677 N N . VAL B 1 38 ? -8.422 -18.484 -17.969 1 92.62 38 VAL B N 1
ATOM 2678 C CA . VAL B 1 38 ? -8.734 -19.734 -18.656 1 92.62 38 VAL B CA 1
ATOM 2679 C C . VAL B 1 38 ? -9.359 -20.719 -17.656 1 92.62 38 VAL B C 1
ATOM 2681 O O . VAL B 1 38 ? -10.422 -21.281 -17.922 1 92.62 38 VAL B O 1
ATOM 2684 N N . PHE B 1 39 ? -8.812 -20.891 -16.547 1 94.06 39 PHE B N 1
ATOM 2685 C CA . PHE B 1 39 ? -9.25 -21.938 -15.617 1 94.06 39 PHE B CA 1
ATOM 2686 C C . PHE B 1 39 ? -10.531 -21.516 -14.906 1 94.06 39 PHE B C 1
ATOM 2688 O O . PHE B 1 39 ? -11.406 -22.344 -14.656 1 94.06 39 PHE B O 1
ATOM 2695 N N . VAL B 1 40 ? -10.648 -20.203 -14.555 1 94.19 40 VAL B N 1
ATOM 2696 C CA . VAL B 1 40 ? -11.906 -19.734 -13.984 1 94.19 40 VAL B CA 1
ATOM 2697 C C . VAL B 1 40 ? -13.023 -19.859 -15.023 1 94.19 40 VAL B C 1
ATOM 2699 O O . VAL B 1 40 ? -14.164 -20.172 -14.68 1 94.19 40 VAL B O 1
ATOM 2702 N N . GLY B 1 41 ? -12.633 -19.656 -16.266 1 91.44 41 GLY B N 1
ATOM 2703 C CA . GLY B 1 41 ? -13.586 -19.781 -17.359 1 91.44 41 GLY B CA 1
ATOM 2704 C C . GLY B 1 41 ? -14.18 -21.172 -17.484 1 91.44 41 GLY B C 1
ATOM 2705 O O . GLY B 1 41 ? -15.195 -21.359 -18.156 1 91.44 41 GLY B O 1
ATOM 2706 N N . ARG B 1 42 ? -13.586 -22.109 -16.844 1 90 42 ARG B N 1
ATOM 2707 C CA . ARG B 1 42 ? -14.031 -23.484 -16.906 1 90 42 ARG B CA 1
ATOM 2708 C C . ARG B 1 42 ? -14.883 -23.844 -15.688 1 90 42 ARG B C 1
ATOM 2710 O O . ARG B 1 42 ? -15.25 -25.016 -15.5 1 90 42 ARG B O 1
ATOM 2717 N N . THR B 1 43 ? -15.188 -22.891 -14.883 1 92.88 43 THR B N 1
ATOM 2718 C CA . THR B 1 43 ? -15.953 -23.125 -13.664 1 92.88 43 THR B CA 1
ATOM 2719 C C . THR B 1 43 ? -17.312 -22.453 -13.742 1 92.88 43 THR B C 1
ATOM 2721 O O . THR B 1 43 ? -17.672 -21.859 -14.766 1 92.88 43 THR B O 1
ATOM 2724 N N . ASP B 1 44 ? -18.094 -22.578 -12.633 1 92.38 44 ASP B N 1
ATOM 2725 C CA . ASP B 1 44 ? -19.391 -21.922 -12.539 1 92.38 44 ASP B CA 1
ATOM 2726 C C . ASP B 1 44 ? -19.234 -20.406 -12.43 1 92.38 44 ASP B C 1
ATOM 2728 O O . ASP B 1 44 ? -20.203 -19.656 -12.562 1 92.38 44 ASP B O 1
ATOM 2732 N N . GLU B 1 45 ? -17.984 -19.984 -12.281 1 93.94 45 GLU B N 1
ATOM 2733 C CA . GLU B 1 45 ? -17.688 -18.547 -12.172 1 93.94 45 GLU B CA 1
ATOM 2734 C C . GLU B 1 45 ? -17.219 -17.969 -13.5 1 93.94 45 GLU B C 1
ATOM 2736 O O . GLU B 1 45 ? -16.594 -16.922 -13.531 1 93.94 45 GLU B O 1
ATOM 2741 N N . LYS B 1 46 ? -17.438 -18.609 -14.57 1 93.19 46 LYS B N 1
ATOM 2742 C CA . LYS B 1 46 ? -16.984 -18.203 -15.891 1 93.19 46 LYS B CA 1
ATOM 2743 C C . LYS B 1 46 ? -17.422 -16.781 -16.203 1 93.19 46 LYS B C 1
ATOM 2745 O O . LYS B 1 46 ? -16.734 -16.047 -16.922 1 93.19 46 LYS B O 1
ATOM 2750 N N . GLY B 1 47 ? -18.547 -16.297 -15.656 1 94.19 47 GLY B N 1
ATOM 2751 C CA . GLY B 1 47 ? -19.016 -14.945 -15.875 1 94.19 47 GLY B CA 1
ATOM 2752 C C . GLY B 1 47 ? -18.141 -13.898 -15.219 1 94.19 47 GLY B C 1
ATOM 2753 O O . GLY B 1 47 ? -18.25 -12.703 -15.523 1 94.19 47 GLY B O 1
ATOM 2754 N N . HIS B 1 48 ? -17.188 -14.359 -14.352 1 95.69 48 HIS B N 1
ATOM 2755 C CA . HIS B 1 48 ? -16.344 -13.43 -13.609 1 95.69 48 HIS B CA 1
ATOM 2756 C C . HIS B 1 48 ? -14.867 -13.664 -13.93 1 95.69 48 HIS B C 1
ATOM 2758 O O . HIS B 1 48 ? -13.992 -13.125 -13.242 1 95.69 48 HIS B O 1
ATOM 2764 N N . ASP B 1 49 ? -14.57 -14.461 -14.961 1 94.69 49 ASP B N 1
ATOM 2765 C CA . ASP B 1 49 ? -13.188 -14.82 -15.258 1 94.69 49 ASP B CA 1
ATOM 2766 C C . ASP B 1 49 ? -12.352 -13.586 -15.555 1 94.69 49 ASP B C 1
ATOM 2768 O O . ASP B 1 49 ? -11.25 -13.43 -15.016 1 94.69 49 ASP B O 1
ATOM 2772 N N . GLU B 1 50 ? -12.844 -12.648 -16.328 1 96 50 GLU B N 1
ATOM 2773 C CA . GLU B 1 50 ? -12.125 -11.43 -16.656 1 96 50 GLU B CA 1
ATOM 2774 C C . GLU B 1 50 ? -11.969 -10.523 -15.445 1 96 50 GLU B C 1
ATOM 2776 O O . GLU B 1 50 ? -10.906 -9.938 -15.227 1 96 50 GLU B O 1
ATOM 2781 N N . LEU B 1 51 ? -13.008 -10.414 -14.672 1 96.81 51 LEU B N 1
ATOM 2782 C CA . LEU B 1 51 ? -12.984 -9.602 -13.461 1 96.81 51 LEU B CA 1
ATOM 2783 C C . LEU B 1 51 ? -11.914 -10.102 -12.492 1 96.81 51 LEU B C 1
ATOM 2785 O O . LEU B 1 51 ? -11.109 -9.312 -11.984 1 96.81 51 LEU B O 1
ATOM 2789 N N . TYR B 1 52 ? -11.875 -11.383 -12.281 1 97.31 52 TYR B N 1
ATOM 2790 C CA . TYR B 1 52 ? -10.93 -11.961 -11.328 1 97.31 52 TYR B CA 1
ATOM 2791 C C . TYR B 1 52 ? -9.5 -11.812 -11.828 1 97.31 52 TYR B C 1
ATOM 2793 O O . TYR B 1 52 ? -8.594 -11.477 -11.055 1 97.31 52 TYR B O 1
ATOM 2801 N N . ALA B 1 53 ? -9.336 -12.023 -13.086 1 96.88 53 ALA B N 1
ATOM 2802 C CA . ALA B 1 53 ? -8 -11.852 -13.664 1 96.88 53 ALA B CA 1
ATOM 2803 C C . ALA B 1 53 ? -7.543 -10.398 -13.555 1 96.88 53 ALA B C 1
ATOM 2805 O O . ALA B 1 53 ? -6.395 -10.133 -13.188 1 96.88 53 ALA B O 1
ATOM 2806 N N . LEU B 1 54 ? -8.414 -9.477 -13.844 1 97 54 LEU B N 1
ATOM 2807 C CA . LEU B 1 54 ? -8.102 -8.055 -13.781 1 97 54 LEU B CA 1
ATOM 2808 C C . LEU B 1 54 ? -7.793 -7.633 -12.352 1 97 54 LEU B C 1
ATOM 2810 O O . LEU B 1 54 ? -6.754 -7.023 -12.086 1 97 54 LEU B O 1
ATOM 2814 N N . ALA B 1 55 ? -8.672 -7.98 -11.469 1 96.75 55 ALA B N 1
ATOM 2815 C CA . ALA B 1 55 ? -8.516 -7.586 -10.07 1 96.75 55 ALA B CA 1
ATOM 2816 C C . ALA B 1 55 ? -7.223 -8.141 -9.484 1 96.75 55 ALA B C 1
ATOM 2818 O O . ALA B 1 55 ? -6.449 -7.41 -8.867 1 96.75 55 ALA B O 1
ATOM 2819 N N . THR B 1 56 ? -6.93 -9.383 -9.75 1 97.56 56 THR B N 1
ATOM 2820 C CA . THR B 1 56 ? -5.727 -10.023 -9.227 1 97.56 56 THR B CA 1
ATOM 2821 C C . THR B 1 56 ? -4.477 -9.398 -9.836 1 97.56 56 THR B C 1
ATOM 2823 O O . THR B 1 56 ? -3.479 -9.188 -9.141 1 97.56 56 THR B O 1
ATOM 2826 N N . SER B 1 57 ? -4.578 -9.07 -11.07 1 96.94 57 SER B N 1
ATOM 2827 C CA . SER B 1 57 ? -3.447 -8.438 -11.742 1 96.94 57 SER B CA 1
ATOM 2828 C C . SER B 1 57 ? -3.174 -7.047 -11.172 1 96.94 57 SER B C 1
ATOM 2830 O O . SER B 1 57 ? -2.016 -6.648 -11.031 1 96.94 57 SER B O 1
ATOM 2832 N N . LEU B 1 58 ? -4.195 -6.34 -10.867 1 95.94 58 LEU B N 1
ATOM 2833 C CA . LEU B 1 58 ? -4.035 -4.992 -10.32 1 95.94 58 LEU B CA 1
ATOM 2834 C C . LEU B 1 58 ? -3.342 -5.039 -8.961 1 95.94 58 LEU B C 1
ATOM 2836 O O . LEU B 1 58 ? -2.43 -4.25 -8.703 1 95.94 58 LEU B O 1
ATOM 2840 N N . VAL B 1 59 ? -3.77 -5.938 -8.117 1 96.75 59 VAL B N 1
ATOM 2841 C CA . VAL B 1 59 ? -3.135 -6.004 -6.801 1 96.75 59 VAL B CA 1
ATOM 2842 C C . VAL B 1 59 ? -1.709 -6.531 -6.941 1 96.75 59 VAL B C 1
ATOM 2844 O O . VAL B 1 59 ? -0.812 -6.113 -6.207 1 96.75 59 VAL B O 1
ATOM 2847 N N . GLN B 1 60 ? -1.47 -7.418 -7.879 1 97 60 GLN B N 1
ATOM 2848 C CA . GLN B 1 60 ? -0.105 -7.852 -8.164 1 97 60 GLN B CA 1
ATOM 2849 C C . GLN B 1 60 ? 0.762 -6.68 -8.609 1 97 60 GLN B C 1
ATOM 2851 O O . GLN B 1 60 ? 1.89 -6.52 -8.141 1 97 60 GLN B O 1
ATOM 2856 N N . LEU B 1 61 ? 0.226 -5.898 -9.5 1 95.06 61 LEU B N 1
ATOM 2857 C CA . LEU B 1 61 ? 0.946 -4.723 -9.977 1 95.06 61 LEU B CA 1
ATOM 2858 C C . LEU B 1 61 ? 1.238 -3.756 -8.836 1 95.06 61 LEU B C 1
ATOM 2860 O O . LEU B 1 61 ? 2.318 -3.162 -8.781 1 95.06 61 LEU B O 1
ATOM 2864 N N . ALA B 1 62 ? 0.265 -3.598 -8 1 95.31 62 ALA B N 1
ATOM 2865 C CA . ALA B 1 62 ? 0.459 -2.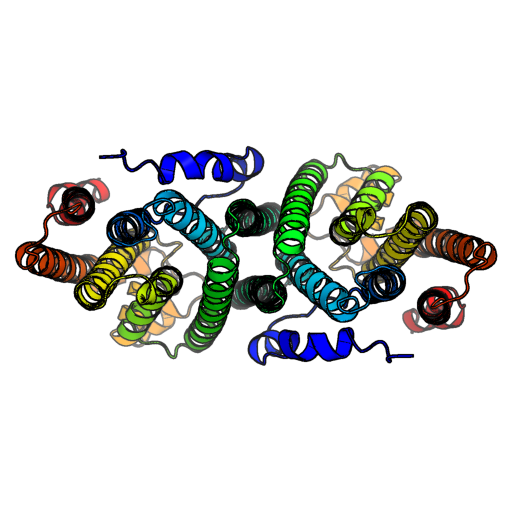736 -6.836 1 95.31 62 ALA B CA 1
ATOM 2866 C C . ALA B 1 62 ? 1.627 -3.225 -5.984 1 95.31 62 ALA B C 1
ATOM 2868 O O . ALA B 1 62 ? 2.516 -2.445 -5.633 1 95.31 62 ALA B O 1
ATOM 2869 N N . MET B 1 63 ? 1.648 -4.473 -5.699 1 95.5 63 MET B N 1
ATOM 2870 C CA . MET B 1 63 ? 2.709 -5.055 -4.883 1 95.5 63 MET B CA 1
ATOM 2871 C C . MET B 1 63 ? 4.055 -4.965 -5.594 1 95.5 63 MET B C 1
ATOM 2873 O O . MET B 1 63 ? 5.078 -4.68 -4.965 1 95.5 63 MET B O 1
ATOM 2877 N N . ASP B 1 64 ? 4.035 -5.207 -6.879 1 94.12 64 ASP B N 1
ATOM 2878 C CA . ASP B 1 64 ? 5.266 -5.105 -7.656 1 94.12 64 ASP B CA 1
ATOM 2879 C C . ASP B 1 64 ? 5.793 -3.67 -7.668 1 94.12 64 ASP B C 1
ATOM 2881 O O . ASP B 1 64 ? 7.004 -3.447 -7.676 1 94.12 64 ASP B O 1
ATOM 2885 N N . THR B 1 65 ? 4.922 -2.732 -7.738 1 92.38 65 THR B N 1
ATOM 2886 C CA . THR B 1 65 ? 5.301 -1.327 -7.648 1 92.38 65 THR B CA 1
ATOM 2887 C C . THR B 1 65 ? 5.953 -1.024 -6.305 1 92.38 65 THR B C 1
ATOM 2889 O O . THR B 1 65 ? 6.98 -0.35 -6.242 1 92.38 65 THR B O 1
ATOM 2892 N N . HIS B 1 66 ? 5.426 -1.544 -5.258 1 93 66 HIS B N 1
ATOM 2893 C CA . HIS B 1 66 ? 5.973 -1.386 -3.916 1 93 66 HIS B CA 1
ATOM 2894 C C . HIS B 1 66 ? 7.336 -2.061 -3.793 1 93 66 HIS B C 1
ATOM 2896 O O . HIS B 1 66 ? 8.219 -1.558 -3.098 1 93 66 HIS B O 1
ATOM 2902 N N . ASP B 1 67 ? 7.559 -3.078 -4.484 1 89.81 67 ASP B N 1
ATOM 2903 C CA . ASP B 1 67 ? 8.82 -3.809 -4.441 1 89.81 67 ASP B CA 1
ATOM 2904 C C . ASP B 1 67 ? 9.945 -3.008 -5.102 1 89.81 67 ASP B C 1
ATOM 2906 O O . ASP B 1 67 ? 11.125 -3.27 -4.859 1 89.81 67 ASP B O 1
ATOM 2910 N N . ARG B 1 68 ? 9.688 -2.043 -5.867 1 84.19 68 ARG B N 1
ATOM 2911 C CA . ARG B 1 68 ? 10.688 -1.331 -6.656 1 84.19 68 ARG B CA 1
ATOM 2912 C C . ARG B 1 68 ? 11.055 -0.003 -6.008 1 84.19 68 ARG B C 1
ATOM 2914 O O . ARG B 1 68 ? 11.828 0.776 -6.566 1 84.19 68 ARG B O 1
ATOM 2921 N N . ILE B 1 69 ? 10.625 0.29 -4.895 1 82.12 69 ILE B N 1
ATOM 2922 C CA . ILE B 1 69 ? 10.828 1.576 -4.234 1 82.12 69 ILE B CA 1
ATOM 2923 C C . ILE B 1 69 ? 12.312 1.791 -3.959 1 82.12 69 ILE B C 1
ATOM 2925 O O . ILE B 1 69 ? 12.812 2.912 -4.066 1 82.12 69 ILE B O 1
ATOM 2929 N N . ASP B 1 70 ? 13.086 0.817 -3.611 1 73.38 70 ASP B N 1
ATOM 2930 C CA . ASP B 1 70 ? 14.5 0.992 -3.289 1 73.38 70 ASP B CA 1
ATOM 2931 C C . ASP B 1 70 ? 15.367 0.842 -4.535 1 73.38 70 ASP B C 1
ATOM 2933 O O . ASP B 1 70 ? 16.578 1.084 -4.488 1 73.38 70 ASP B O 1
ATOM 2937 N N . THR B 1 71 ? 14.906 0.365 -5.543 1 61.31 71 THR B N 1
ATOM 2938 C CA . THR B 1 71 ? 15.727 0.15 -6.73 1 61.31 71 THR B CA 1
ATOM 2939 C C . THR B 1 71 ? 15.891 1.448 -7.512 1 61.31 71 THR B C 1
ATOM 2941 O O . THR B 1 71 ? 16.75 1.541 -8.391 1 61.31 71 THR B O 1
ATOM 2944 N N . ILE B 1 72 ? 15.164 2.486 -7.207 1 54.38 72 ILE B N 1
ATOM 2945 C CA . ILE B 1 72 ? 15.211 3.715 -7.992 1 54.38 72 ILE B CA 1
ATOM 2946 C C . ILE B 1 72 ? 16.312 4.629 -7.453 1 54.38 72 ILE B C 1
ATOM 2948 O O . ILE B 1 72 ? 16.234 5.09 -6.312 1 54.38 72 ILE B O 1
ATOM 2952 N N . SER B 1 73 ? 17.625 4.25 -7.836 1 47.31 73 SER B N 1
ATOM 2953 C CA . SER B 1 73 ? 18.797 5.043 -7.516 1 47.31 73 SER B CA 1
ATOM 2954 C C . SER B 1 73 ? 18.859 6.32 -8.344 1 47.31 73 SER B C 1
ATOM 2956 O O . SER B 1 73 ? 18.594 6.297 -9.547 1 47.31 73 SER B O 1
ATOM 2958 N N . GLY B 1 74 ? 18.219 7.504 -7.957 1 49.72 74 GLY B N 1
ATOM 2959 C CA . GLY B 1 74 ? 18.578 8.742 -8.633 1 49.72 74 GLY B CA 1
ATOM 2960 C C . GLY B 1 74 ? 19.547 9.594 -7.84 1 49.72 74 GLY B C 1
ATOM 2961 O O . GLY B 1 74 ? 19.859 9.289 -6.684 1 49.72 74 GLY B O 1
ATOM 2962 N N . ASP B 1 75 ? 20.469 10.367 -8.562 1 49.22 75 ASP B N 1
ATOM 2963 C CA . ASP B 1 75 ? 21.578 11.195 -8.086 1 49.22 75 ASP B CA 1
ATOM 2964 C C . ASP B 1 75 ? 21.125 12.133 -6.973 1 49.22 75 ASP B C 1
ATOM 2966 O O . ASP B 1 75 ? 21.953 12.719 -6.27 1 49.22 75 ASP B O 1
ATOM 2970 N N . ARG B 1 76 ? 19.891 12.758 -7.199 1 55.28 76 ARG B N 1
ATOM 2971 C CA . ARG B 1 76 ? 19.688 13.781 -6.184 1 55.28 76 ARG B CA 1
ATOM 2972 C C . ARG B 1 76 ? 18.703 13.297 -5.117 1 55.28 76 ARG B C 1
ATOM 2974 O O . ARG B 1 76 ? 17.594 12.875 -5.434 1 55.28 76 ARG B O 1
ATOM 2981 N N . LYS B 1 77 ? 19.062 13.312 -3.877 1 62.72 77 LYS B N 1
ATOM 2982 C CA . LYS B 1 77 ? 18.453 12.742 -2.678 1 62.72 77 LYS B CA 1
ATOM 2983 C C . LYS B 1 77 ? 16.984 13.133 -2.574 1 62.72 77 LYS B C 1
ATOM 2985 O O . LYS B 1 77 ? 16.125 12.273 -2.348 1 62.72 77 LYS B O 1
ATOM 2990 N N . GLU B 1 78 ? 16.719 14.453 -2.957 1 63.5 78 GLU B N 1
ATOM 2991 C CA . GLU B 1 78 ? 15.344 14.922 -2.791 1 63.5 78 GLU B CA 1
ATOM 2992 C C . GLU B 1 78 ? 14.445 14.391 -3.9 1 63.5 78 GLU B C 1
ATOM 2994 O O . GLU B 1 78 ? 13.32 13.945 -3.639 1 63.5 78 GLU B O 1
ATOM 2999 N N . GLN B 1 79 ? 14.953 14.5 -5.148 1 64.94 79 GLN B N 1
ATOM 3000 C CA . GLN B 1 79 ? 14.195 14 -6.289 1 64.94 79 GLN B CA 1
ATOM 3001 C C . GLN B 1 79 ? 13.938 12.5 -6.168 1 64.94 79 GLN B C 1
ATOM 3003 O O . GLN B 1 79 ? 12.852 12.023 -6.5 1 64.94 79 GLN B O 1
ATOM 3008 N N . GLU B 1 80 ? 14.859 11.961 -5.527 1 70.62 80 GLU B N 1
ATOM 3009 C CA . GLU B 1 80 ? 14.742 10.516 -5.328 1 70.62 80 GLU B CA 1
ATOM 3010 C C . GLU B 1 80 ? 13.688 10.195 -4.277 1 70.62 80 GLU B C 1
ATOM 3012 O O . GLU B 1 80 ? 12.898 9.258 -4.445 1 70.62 80 GLU B O 1
ATOM 3017 N N . MET B 1 81 ? 13.68 11.078 -3.324 1 74.12 81 MET B N 1
ATOM 3018 C CA . MET B 1 81 ? 12.727 10.859 -2.242 1 74.12 81 MET B CA 1
ATOM 3019 C C . MET B 1 81 ? 11.297 11.039 -2.736 1 74.12 81 MET B C 1
ATOM 3021 O O . MET B 1 81 ? 10.422 10.227 -2.426 1 74.12 81 MET B O 1
ATOM 3025 N N . ARG B 1 82 ? 11.125 11.969 -3.545 1 74.69 82 ARG B N 1
ATOM 3026 C CA . ARG B 1 82 ? 9.781 12.258 -4.055 1 74.69 82 ARG B CA 1
ATOM 3027 C C . ARG B 1 82 ? 9.328 11.18 -5.027 1 74.69 82 ARG B C 1
ATOM 3029 O O . ARG B 1 82 ? 8.164 10.758 -5 1 74.69 82 ARG B O 1
ATOM 3036 N N . SER B 1 83 ? 10.219 10.75 -5.82 1 77.5 83 SER B N 1
ATOM 3037 C CA . SER B 1 83 ? 9.898 9.68 -6.762 1 77.5 83 SER B CA 1
ATOM 3038 C C . SER B 1 83 ? 9.508 8.398 -6.035 1 77.5 83 SER B C 1
ATOM 3040 O O . SER B 1 83 ? 8.562 7.715 -6.426 1 77.5 83 SER B O 1
ATOM 3042 N N . ARG B 1 84 ? 10.148 8.219 -4.953 1 83.56 84 ARG B N 1
ATOM 3043 C CA . ARG B 1 84 ? 9.844 7.039 -4.148 1 83.56 84 ARG B CA 1
ATOM 3044 C C . ARG B 1 84 ? 8.453 7.125 -3.547 1 83.56 84 ARG B C 1
ATOM 3046 O O . ARG B 1 84 ? 7.695 6.152 -3.568 1 83.56 84 ARG B O 1
ATOM 3053 N N . GLN B 1 85 ? 8.18 8.281 -3.121 1 85.12 85 GLN B N 1
ATOM 3054 C CA . GLN B 1 85 ? 6.871 8.477 -2.512 1 85.12 85 GLN B CA 1
ATOM 3055 C C . GLN B 1 85 ? 5.758 8.336 -3.547 1 85.12 85 GLN B C 1
ATOM 3057 O O . GLN B 1 85 ? 4.695 7.777 -3.256 1 85.12 85 GLN B O 1
ATOM 3062 N N . LEU B 1 86 ? 6.004 8.828 -4.656 1 85.56 86 LEU B N 1
ATOM 3063 C CA . LEU B 1 86 ? 5.008 8.734 -5.719 1 85.56 86 LEU B CA 1
ATOM 3064 C C . LEU B 1 86 ? 4.777 7.277 -6.117 1 85.56 86 LEU B C 1
ATOM 3066 O O . LEU B 1 86 ? 3.645 6.875 -6.391 1 85.56 86 LEU B O 1
ATOM 3070 N N . ASN B 1 87 ? 5.793 6.496 -6.109 1 87.06 87 ASN B N 1
ATOM 3071 C CA . ASN B 1 87 ? 5.66 5.07 -6.395 1 87.06 87 ASN B CA 1
ATOM 3072 C C . ASN B 1 87 ? 4.832 4.359 -5.324 1 87.06 87 ASN B C 1
ATOM 3074 O O . ASN B 1 87 ? 4.02 3.488 -5.641 1 87.06 87 ASN B O 1
ATOM 3078 N N . VAL B 1 88 ? 5.125 4.758 -4.141 1 91.69 88 VAL B N 1
ATOM 3079 C CA . VAL B 1 88 ? 4.355 4.176 -3.045 1 91.69 88 VAL B CA 1
ATOM 3080 C C . VAL B 1 88 ? 2.877 4.516 -3.211 1 91.69 88 VAL B C 1
ATOM 3082 O O . VAL B 1 88 ? 2.016 3.639 -3.119 1 91.69 88 VAL B O 1
ATOM 3085 N N . LEU B 1 89 ? 2.568 5.727 -3.572 1 92.69 89 LEU B N 1
ATOM 3086 C CA . LEU B 1 89 ? 1.195 6.188 -3.746 1 92.69 89 LEU B CA 1
ATOM 3087 C C . LEU B 1 89 ? 0.542 5.508 -4.945 1 92.69 89 LEU B C 1
ATOM 3089 O O . LEU B 1 89 ? -0.656 5.215 -4.922 1 92.69 89 LEU B O 1
ATOM 3093 N N . ALA B 1 90 ? 1.306 5.293 -5.93 1 91.94 90 ALA B N 1
ATOM 3094 C CA . ALA B 1 90 ? 0.794 4.578 -7.098 1 91.94 90 ALA B CA 1
ATOM 3095 C C . ALA B 1 90 ? 0.366 3.158 -6.727 1 91.94 90 ALA B C 1
ATOM 3097 O O . ALA B 1 90 ? -0.697 2.695 -7.145 1 91.94 90 ALA B O 1
ATOM 3098 N N . GLY B 1 91 ? 1.179 2.443 -6 1 94.38 91 GLY B N 1
ATOM 3099 C CA . GLY B 1 91 ? 0.799 1.125 -5.516 1 94.38 91 GLY B CA 1
ATOM 3100 C C . GLY B 1 91 ? -0.468 1.137 -4.684 1 94.38 91 GLY B C 1
ATOM 3101 O O . GLY B 1 91 ? -1.349 0.295 -4.871 1 94.38 91 GLY B O 1
ATOM 3102 N N . ASP B 1 92 ? -0.576 2.127 -3.811 1 95.75 92 ASP B N 1
ATOM 3103 C CA . ASP B 1 92 ? -1.764 2.273 -2.975 1 95.75 92 ASP B CA 1
ATOM 3104 C C . ASP B 1 92 ? -3.012 2.496 -3.828 1 95.75 92 ASP B C 1
ATOM 3106 O O . ASP B 1 92 ? -4.078 1.95 -3.533 1 95.75 92 ASP B O 1
ATOM 3110 N N . TYR B 1 93 ? -2.865 3.268 -4.805 1 94.31 93 TYR B N 1
ATOM 3111 C CA . TYR B 1 93 ? -3.967 3.541 -5.719 1 94.31 93 TYR B CA 1
ATOM 3112 C C . TYR B 1 93 ? -4.418 2.271 -6.43 1 94.31 93 TYR B C 1
ATOM 3114 O O . TYR B 1 93 ? -5.609 1.957 -6.461 1 94.31 93 TYR B O 1
ATOM 3122 N N . LEU B 1 94 ? -3.518 1.582 -6.953 1 94.06 94 LEU B N 1
ATOM 3123 C CA . LEU B 1 94 ? -3.844 0.361 -7.68 1 94.06 94 LEU B CA 1
ATOM 3124 C C . LEU B 1 94 ? -4.5 -0.662 -6.762 1 94.06 94 LEU B C 1
ATOM 3126 O O . LEU B 1 94 ? -5.48 -1.306 -7.141 1 94.06 94 LEU B O 1
ATOM 3130 N N . SER B 1 95 ? -3.959 -0.829 -5.582 1 95 95 SER B N 1
ATOM 3131 C CA . SER B 1 95 ? -4.535 -1.781 -4.641 1 95 95 SER B CA 1
ATOM 3132 C C . SER B 1 95 ? -5.965 -1.399 -4.273 1 95 95 SER B C 1
ATOM 3134 O O . SER B 1 95 ? -6.828 -2.268 -4.121 1 95 95 SER B O 1
ATOM 3136 N N . SER B 1 96 ? -6.195 -0.134 -4.105 1 95.31 96 SER B N 1
ATOM 3137 C CA . SER B 1 96 ? -7.543 0.305 -3.754 1 95.31 96 SER B CA 1
ATOM 3138 C C . SER B 1 96 ? -8.523 0.036 -4.891 1 95.31 96 SER B C 1
ATOM 3140 O O . SER B 1 96 ? -9.68 -0.305 -4.648 1 95.31 96 SER B O 1
ATOM 3142 N N . ARG B 1 97 ? -8.102 0.139 -6.094 1 92.88 97 ARG B N 1
ATOM 3143 C CA . ARG B 1 97 ? -8.953 -0.081 -7.258 1 92.88 97 ARG B CA 1
ATOM 3144 C C . ARG B 1 97 ? -9.359 -1.548 -7.371 1 92.88 97 ARG B C 1
ATOM 3146 O O . ARG B 1 97 ? -10.492 -1.857 -7.73 1 92.88 97 ARG B O 1
ATOM 3153 N N . PHE B 1 98 ? -8.461 -2.34 -7.059 1 93.88 98 PHE B N 1
ATOM 3154 C CA . PHE B 1 98 ? -8.734 -3.771 -7.055 1 93.88 98 PHE B CA 1
ATOM 3155 C C . PHE B 1 98 ? -9.883 -4.102 -6.102 1 93.88 98 PHE B C 1
ATOM 3157 O O . PHE B 1 98 ? -10.82 -4.801 -6.473 1 93.88 98 PHE B O 1
ATOM 3164 N N . TYR B 1 99 ? -9.844 -3.568 -4.922 1 94.88 99 TYR B N 1
ATOM 3165 C CA . TYR B 1 99 ? -10.883 -3.852 -3.936 1 94.88 99 TYR B CA 1
ATOM 3166 C C . TYR B 1 99 ? -12.211 -3.225 -4.344 1 94.88 99 TYR B C 1
ATOM 3168 O O . TYR B 1 99 ? -13.266 -3.824 -4.156 1 94.88 99 TYR B O 1
ATOM 3176 N N . GLN B 1 100 ? -12.078 -2.074 -4.895 1 94.75 100 GLN B N 1
ATOM 3177 C CA . GLN B 1 100 ? -13.281 -1.392 -5.363 1 94.75 100 GLN B CA 1
ATOM 3178 C C . GLN B 1 100 ? -13.984 -2.197 -6.453 1 94.75 100 GLN B C 1
ATOM 3180 O O . GLN B 1 100 ? -15.211 -2.332 -6.438 1 94.75 100 GLN B O 1
ATOM 3185 N N . LEU B 1 101 ? -13.227 -2.764 -7.375 1 95.94 101 LEU B N 1
ATOM 3186 C CA . LEU B 1 101 ? -13.766 -3.555 -8.477 1 95.94 101 LEU B CA 1
ATOM 3187 C C . LEU B 1 101 ? -14.539 -4.762 -7.949 1 95.94 101 LEU B C 1
ATOM 3189 O O . LEU B 1 101 ? -15.664 -5.02 -8.383 1 95.94 101 LEU B O 1
ATOM 3193 N N . LEU B 1 102 ? -13.984 -5.445 -7.043 1 97.44 102 LEU B N 1
ATOM 3194 C CA . LEU B 1 102 ? -14.609 -6.641 -6.496 1 97.44 102 LEU B CA 1
ATOM 3195 C C . LEU B 1 102 ? -15.828 -6.281 -5.656 1 97.44 102 LEU B C 1
ATOM 3197 O O . LEU B 1 102 ? -16.828 -7 -5.672 1 97.44 102 LEU B O 1
ATOM 3201 N N . ALA B 1 103 ? -15.711 -5.164 -4.906 1 97.12 103 ALA B N 1
ATOM 3202 C CA . ALA B 1 103 ? -16.844 -4.715 -4.113 1 97.12 103 ALA B CA 1
ATOM 3203 C C . ALA B 1 103 ? -18.031 -4.363 -5.008 1 97.12 103 ALA B C 1
ATOM 3205 O O . ALA B 1 103 ? -19.172 -4.758 -4.727 1 97.12 103 ALA B O 1
ATOM 3206 N N . HIS B 1 104 ? -17.781 -3.68 -6.102 1 96 104 HIS B N 1
ATOM 3207 C CA . HIS B 1 104 ? -18.828 -3.287 -7.039 1 96 104 HIS B CA 1
ATOM 3208 C C . HIS B 1 104 ? -19.469 -4.508 -7.676 1 96 104 HIS B C 1
ATOM 3210 O O . HIS B 1 104 ? -20.672 -4.5 -7.961 1 96 104 HIS B O 1
ATOM 3216 N N . ALA B 1 105 ? -18.703 -5.551 -7.867 1 96.75 105 ALA B N 1
ATOM 3217 C CA . ALA B 1 105 ? -19.203 -6.773 -8.484 1 96.75 105 ALA B CA 1
ATOM 3218 C C . ALA B 1 105 ? -19.844 -7.688 -7.449 1 96.75 105 ALA B C 1
ATOM 3220 O O . ALA B 1 105 ? -20.344 -8.766 -7.785 1 96.75 105 ALA B O 1
ATOM 3221 N N . GLY B 1 106 ? -19.859 -7.285 -6.211 1 96.88 106 GLY B N 1
ATOM 3222 C CA . GLY B 1 106 ? -20.5 -8.047 -5.152 1 96.88 106 GLY B CA 1
ATOM 3223 C C . GLY B 1 106 ? -19.75 -9.32 -4.793 1 96.88 106 GLY B C 1
ATOM 3224 O O . GLY B 1 106 ? -20.359 -10.297 -4.348 1 96.88 106 GLY B O 1
ATOM 3225 N N . ARG B 1 107 ? -18.453 -9.312 -5.004 1 96.12 107 ARG B N 1
ATOM 3226 C CA . ARG B 1 107 ? -17.672 -10.531 -4.777 1 96.12 107 ARG B CA 1
ATOM 3227 C C . ARG B 1 107 ? -16.938 -10.469 -3.445 1 96.12 107 ARG B C 1
ATOM 3229 O O . ARG B 1 107 ? -15.703 -10.484 -3.412 1 96.12 107 ARG B O 1
ATOM 3236 N N . ILE B 1 108 ? -17.656 -10.539 -2.379 1 97.19 108 ILE B N 1
ATOM 3237 C CA . ILE B 1 108 ? -17.125 -10.297 -1.041 1 97.19 108 ILE B CA 1
ATOM 3238 C C . ILE B 1 108 ? -16.25 -11.469 -0.61 1 97.19 108 ILE B C 1
ATOM 3240 O O . ILE B 1 108 ? -15.258 -11.281 0.093 1 97.19 108 ILE B O 1
ATOM 3244 N N . GLU B 1 109 ? -16.609 -12.641 -1.012 1 95.94 109 GLU B N 1
ATOM 3245 C CA . GLU B 1 109 ? -15.805 -13.805 -0.667 1 95.94 109 GLU B CA 1
ATOM 3246 C C . GLU B 1 109 ? -14.406 -13.703 -1.269 1 95.94 109 GLU B C 1
ATOM 3248 O O . GLU B 1 109 ? -13.406 -13.984 -0.598 1 95.94 109 GLU B O 1
ATOM 3253 N N . MET B 1 110 ? -14.352 -13.227 -2.49 1 96 110 MET B N 1
ATOM 3254 C CA . MET B 1 110 ? -13.062 -13.086 -3.162 1 96 110 MET B CA 1
ATOM 3255 C C . MET B 1 110 ? -12.234 -11.977 -2.516 1 96 110 MET B C 1
ATOM 3257 O O . MET B 1 110 ? -11.008 -12.078 -2.439 1 96 110 MET B O 1
ATOM 3261 N N . ILE B 1 111 ? -12.922 -10.938 -2.051 1 97.44 111 ILE B N 1
ATOM 3262 C CA . ILE B 1 111 ? -12.219 -9.883 -1.323 1 97.44 111 ILE B CA 1
ATOM 3263 C C . ILE B 1 111 ? -11.547 -10.469 -0.088 1 97.44 111 ILE B C 1
ATOM 3265 O O . ILE B 1 111 ? -10.375 -10.18 0.184 1 97.44 111 ILE B O 1
ATOM 3269 N N . GLY B 1 112 ? -12.258 -11.281 0.621 1 97.06 112 GLY B N 1
ATOM 3270 C CA . GLY B 1 112 ? -11.695 -11.938 1.789 1 97.06 112 GLY B CA 1
ATOM 3271 C C . GLY B 1 112 ? -10.508 -12.828 1.458 1 97.06 112 GLY B C 1
ATOM 3272 O O . GLY B 1 112 ? -9.461 -12.742 2.107 1 97.06 112 GLY B O 1
ATOM 3273 N N . LYS B 1 113 ? -10.625 -13.602 0.44 1 96.69 113 LYS B N 1
ATOM 3274 C CA . LYS B 1 113 ? -9.578 -14.539 0.046 1 96.69 113 LYS B CA 1
ATOM 3275 C C . LYS B 1 113 ? -8.328 -13.805 -0.425 1 96.69 113 LYS B C 1
ATOM 3277 O O . LYS B 1 113 ? -7.223 -14.109 0.014 1 96.69 113 LYS B O 1
ATOM 3282 N N . LEU B 1 114 ? -8.539 -12.828 -1.286 1 97.38 114 LEU B N 1
ATOM 3283 C CA . LEU B 1 114 ? -7.398 -12.117 -1.86 1 97.38 114 LEU B CA 1
ATOM 3284 C C . LEU B 1 114 ? -6.727 -11.234 -0.816 1 97.38 114 LEU B C 1
ATOM 3286 O O . LEU B 1 114 ? -5.5 -11.094 -0.81 1 97.38 114 LEU B O 1
ATOM 3290 N N . SER B 1 115 ? -7.5 -10.578 0.027 1 97.06 115 SER B N 1
ATOM 3291 C CA . SER B 1 115 ? -6.891 -9.789 1.094 1 97.06 115 SER B CA 1
ATOM 3292 C C . SER B 1 115 ? -6.066 -10.672 2.027 1 97.06 115 SER B C 1
ATOM 3294 O O . SER B 1 115 ? -5 -10.266 2.49 1 97.06 115 SER B O 1
ATOM 3296 N N . GLY B 1 116 ? -6.574 -11.836 2.324 1 96.44 116 GLY B N 1
ATOM 3297 C CA . GLY B 1 116 ? -5.797 -12.797 3.086 1 96.44 116 GLY B CA 1
ATOM 3298 C C . GLY B 1 116 ? -4.504 -13.195 2.396 1 96.44 116 GLY B C 1
ATOM 3299 O O . GLY B 1 116 ? -3.449 -13.258 3.031 1 96.44 116 GLY B O 1
ATOM 3300 N N . ALA B 1 117 ? -4.598 -13.469 1.168 1 97.38 117 ALA B N 1
ATOM 3301 C CA . ALA B 1 117 ? -3.416 -13.836 0.391 1 97.38 117 ALA B CA 1
ATOM 3302 C C . ALA B 1 117 ? -2.4 -12.695 0.365 1 97.38 117 ALA B C 1
ATOM 3304 O O . ALA B 1 117 ? -1.194 -12.93 0.471 1 97.38 117 ALA B O 1
ATOM 3305 N N . VAL B 1 118 ? -2.885 -11.438 0.166 1 97.19 118 VAL B N 1
ATOM 3306 C CA . VAL B 1 118 ? -2.006 -10.273 0.182 1 97.19 118 VAL B CA 1
ATOM 3307 C C . VAL B 1 118 ? -1.266 -10.203 1.517 1 97.19 118 VAL B C 1
ATOM 3309 O O . VAL B 1 118 ? -0.056 -9.969 1.551 1 97.19 118 VAL B O 1
ATOM 3312 N N . SER B 1 119 ? -1.967 -10.406 2.613 1 94.75 119 SER B N 1
ATOM 3313 C CA . SER B 1 119 ? -1.35 -10.414 3.936 1 94.75 119 SER B CA 1
ATOM 3314 C C . SER B 1 119 ? -0.255 -11.477 4.027 1 94.75 119 SER B C 1
ATOM 3316 O O . SER B 1 119 ? 0.848 -11.195 4.5 1 94.75 119 SER B O 1
ATOM 3318 N N . GLU B 1 120 ? -0.502 -12.602 3.549 1 95.19 120 GLU B N 1
ATOM 3319 C CA . GLU B 1 120 ? 0.447 -13.703 3.602 1 95.19 120 GLU B CA 1
ATOM 3320 C C . GLU B 1 120 ? 1.688 -13.414 2.764 1 95.19 120 GLU B C 1
ATOM 3322 O O . GLU B 1 120 ? 2.811 -13.703 3.182 1 95.19 120 GLU B O 1
ATOM 3327 N N . VAL B 1 121 ? 1.445 -12.898 1.618 1 96.81 121 VAL B N 1
ATOM 3328 C CA . VAL B 1 121 ? 2.555 -12.539 0.742 1 96.81 121 VAL B CA 1
ATOM 3329 C C . VAL B 1 121 ? 3.475 -11.547 1.453 1 96.81 121 VAL B C 1
ATOM 3331 O O . VAL B 1 121 ? 4.699 -11.703 1.428 1 96.81 121 VAL B O 1
ATOM 3334 N N . ASN B 1 122 ? 2.912 -10.547 2.074 1 94.25 122 ASN B N 1
ATOM 3335 C CA . ASN B 1 122 ? 3.717 -9.508 2.717 1 94.25 122 ASN B CA 1
ATOM 3336 C C . ASN B 1 122 ? 4.484 -10.062 3.916 1 94.25 122 ASN B C 1
ATOM 3338 O O . ASN B 1 122 ? 5.645 -9.711 4.133 1 94.25 122 ASN B O 1
ATOM 3342 N N . VAL B 1 123 ? 3.889 -10.93 4.664 1 92.88 123 VAL B N 1
ATOM 3343 C CA . VAL B 1 123 ? 4.57 -11.578 5.781 1 92.88 123 VAL B CA 1
ATOM 3344 C C . VAL B 1 123 ? 5.727 -12.43 5.262 1 92.88 123 VAL B C 1
ATOM 3346 O O . VAL B 1 123 ? 6.836 -12.367 5.797 1 92.88 123 VAL B O 1
ATOM 3349 N N . ARG B 1 124 ? 5.465 -13.156 4.23 1 94.56 124 ARG B N 1
ATOM 3350 C CA . ARG B 1 124 ? 6.488 -14.008 3.631 1 94.56 124 ARG B CA 1
ATOM 3351 C C . ARG B 1 124 ? 7.637 -13.172 3.08 1 94.56 124 ARG B C 1
ATOM 3353 O O . ARG B 1 124 ? 8.805 -13.539 3.221 1 94.56 124 ARG B O 1
ATOM 3360 N N . LYS B 1 125 ? 7.293 -12.07 2.463 1 94.31 125 LYS B N 1
ATOM 3361 C CA . LYS B 1 125 ? 8.312 -11.164 1.948 1 94.31 125 LYS B CA 1
ATOM 3362 C C . LYS B 1 125 ? 9.172 -10.602 3.08 1 94.31 125 LYS B C 1
ATOM 3364 O O . LYS B 1 125 ? 10.398 -10.531 2.965 1 94.31 125 LYS B O 1
ATOM 3369 N N . MET B 1 126 ? 8.523 -10.172 4.129 1 90.88 126 MET B N 1
ATOM 3370 C CA . MET B 1 126 ? 9.258 -9.625 5.266 1 90.88 126 MET B CA 1
ATOM 3371 C C . MET B 1 126 ? 10.242 -10.656 5.82 1 90.88 126 MET B C 1
ATOM 3373 O O . MET B 1 126 ? 11.383 -10.32 6.148 1 90.88 126 MET B O 1
ATOM 3377 N N . THR B 1 127 ? 9.781 -11.883 5.871 1 91.5 127 THR B N 1
ATOM 3378 C CA . THR B 1 127 ? 10.633 -12.961 6.359 1 91.5 127 THR B CA 1
ATOM 3379 C C . THR B 1 127 ? 11.812 -13.188 5.418 1 91.5 127 THR B C 1
ATOM 3381 O O . THR B 1 127 ? 12.953 -13.305 5.867 1 91.5 127 THR B O 1
ATOM 3384 N N . LEU B 1 128 ? 11.531 -13.266 4.191 1 93.69 128 LEU B N 1
ATOM 3385 C CA . LEU B 1 128 ? 12.578 -13.461 3.195 1 93.69 128 LEU B CA 1
ATOM 3386 C C . LEU B 1 128 ? 13.602 -12.328 3.25 1 93.69 128 LEU B C 1
ATOM 3388 O O . LEU B 1 128 ? 14.812 -12.586 3.256 1 93.69 128 LEU B O 1
ATOM 3392 N N . TYR B 1 129 ? 13.125 -11.078 3.318 1 88.69 129 TYR B N 1
ATOM 3393 C CA . TYR B 1 129 ? 14.008 -9.922 3.34 1 88.69 129 TYR B CA 1
ATOM 3394 C C . TYR B 1 129 ? 14.891 -9.938 4.582 1 88.69 129 TYR B C 1
ATOM 3396 O O . TYR B 1 129 ? 16.078 -9.578 4.52 1 88.69 129 TYR B O 1
ATOM 3404 N N . ASP B 1 130 ? 14.289 -10.312 5.672 1 87.75 130 ASP B N 1
ATOM 3405 C CA . ASP B 1 130 ? 15.055 -10.414 6.91 1 87.75 130 ASP B CA 1
ATOM 3406 C C . ASP B 1 130 ? 16.172 -11.438 6.777 1 87.75 130 ASP B C 1
ATOM 3408 O O . ASP B 1 130 ? 17.312 -11.195 7.211 1 87.75 130 ASP B O 1
ATOM 3412 N N . ARG B 1 131 ? 15.898 -12.516 6.23 1 92.06 131 ARG B N 1
ATOM 3413 C CA . ARG B 1 131 ? 16.891 -13.57 6.043 1 92.06 131 ARG B CA 1
ATOM 3414 C C . ARG B 1 131 ? 17.938 -13.156 5.02 1 92.06 131 ARG B C 1
ATOM 3416 O O . ARG B 1 131 ? 19.125 -13.484 5.168 1 92.06 131 ARG B O 1
ATOM 3423 N N . MET B 1 132 ? 17.547 -12.43 4.023 1 91.44 132 MET B N 1
ATOM 3424 C CA . MET B 1 132 ? 18.469 -11.914 3.025 1 91.44 132 MET B CA 1
ATOM 3425 C C . MET B 1 132 ? 19.453 -10.922 3.652 1 91.44 132 MET B C 1
ATOM 3427 O O . MET B 1 132 ? 20.641 -10.961 3.363 1 91.44 132 MET B O 1
ATOM 3431 N N . LYS B 1 133 ? 18.891 -10.117 4.484 1 85.62 133 LYS B N 1
ATOM 3432 C CA . LYS B 1 133 ? 19.719 -9.148 5.188 1 85.62 133 LYS B CA 1
ATOM 3433 C C . LYS B 1 133 ? 20.812 -9.852 5.996 1 85.62 133 LYS B C 1
ATOM 3435 O O . LYS B 1 133 ? 21.938 -9.344 6.109 1 85.62 133 LYS B O 1
ATOM 3440 N N . LYS B 1 134 ? 20.469 -10.992 6.504 1 89.62 134 LYS B N 1
ATOM 3441 C CA . LYS B 1 134 ? 21.391 -11.742 7.352 1 89.62 134 LYS B CA 1
ATOM 3442 C C . LYS B 1 134 ? 22.234 -12.711 6.527 1 89.62 134 LYS B C 1
ATOM 3444 O O . LYS B 1 134 ? 23 -13.508 7.082 1 89.62 134 LYS B O 1
ATOM 3449 N N . LEU B 1 135 ? 22.078 -12.641 5.246 1 92.88 135 LEU B N 1
ATOM 3450 C CA . LEU B 1 135 ? 22.828 -13.484 4.316 1 92.88 135 LEU B CA 1
ATOM 3451 C C . LEU B 1 135 ? 22.594 -14.961 4.613 1 92.88 135 LEU B C 1
ATOM 3453 O O . LEU B 1 135 ? 23.531 -15.758 4.578 1 92.88 135 LEU B O 1
ATOM 3457 N N . LEU B 1 136 ? 21.281 -15.328 4.926 1 94.81 136 LEU B N 1
ATOM 3458 C CA . LEU B 1 136 ? 20.906 -16.688 5.32 1 94.81 136 LEU B CA 1
ATOM 3459 C C . LEU B 1 136 ? 20.031 -17.344 4.254 1 94.81 136 LEU B C 1
ATOM 3461 O O . LEU B 1 136 ? 19.156 -18.141 4.578 1 94.81 136 LEU B O 1
ATOM 3465 N N . VAL B 1 137 ? 20.203 -16.906 3.037 1 96.25 137 VAL B N 1
ATOM 3466 C CA . VAL B 1 137 ? 19.359 -17.406 1.955 1 96.25 137 VAL B CA 1
ATOM 3467 C C . VAL B 1 137 ? 20.234 -18.031 0.872 1 96.25 137 VAL B C 1
ATOM 3469 O O . VAL B 1 137 ? 21.219 -17.422 0.435 1 96.25 137 VAL B O 1
ATOM 3472 N N . SER B 1 138 ? 19.922 -19.234 0.499 1 97.12 138 SER B N 1
ATOM 3473 C CA . SER B 1 138 ? 20.594 -19.844 -0.641 1 97.12 138 SER B CA 1
ATOM 3474 C C . SER B 1 138 ? 19.969 -19.406 -1.958 1 97.12 138 SER B C 1
ATOM 3476 O O . SER B 1 138 ? 18.844 -18.891 -1.974 1 97.12 138 SER B O 1
ATOM 3478 N N . ALA B 1 139 ? 20.688 -19.625 -3.045 1 97.38 139 ALA B N 1
ATOM 3479 C CA . ALA B 1 139 ? 20.172 -19.281 -4.363 1 97.38 139 ALA B CA 1
ATOM 3480 C C . ALA B 1 139 ? 18.875 -20.031 -4.66 1 97.38 139 ALA B C 1
ATOM 3482 O O . ALA B 1 139 ? 17.906 -19.438 -5.145 1 97.38 139 ALA B O 1
ATOM 3483 N N . GLU B 1 140 ? 18.859 -21.281 -4.352 1 97.62 140 GLU B N 1
ATOM 3484 C CA . GLU B 1 140 ? 17.688 -22.109 -4.633 1 97.62 140 GLU B CA 1
ATOM 3485 C C . GLU B 1 140 ? 16.516 -21.703 -3.748 1 97.62 140 GLU B C 1
ATOM 3487 O O . GLU B 1 140 ? 15.367 -21.703 -4.191 1 97.62 140 GLU B O 1
ATOM 3492 N N . GLU B 1 141 ? 16.797 -21.453 -2.539 1 97.69 141 GLU B N 1
ATOM 3493 C CA . GLU B 1 141 ? 15.75 -20.969 -1.644 1 97.69 141 GLU B CA 1
ATOM 3494 C C . GLU B 1 141 ? 15.172 -19.656 -2.131 1 97.69 141 GLU B C 1
ATOM 3496 O O . GLU B 1 141 ? 13.953 -19.453 -2.1 1 97.69 141 GLU B O 1
ATOM 3501 N N . TYR B 1 142 ? 16.062 -18.75 -2.523 1 97.94 142 TYR B N 1
ATOM 3502 C CA . TYR B 1 142 ? 15.625 -17.469 -3.074 1 97.94 142 TYR B CA 1
ATOM 3503 C C . TYR B 1 142 ? 14.68 -17.688 -4.25 1 97.94 142 TYR B C 1
ATOM 3505 O O . TYR B 1 142 ? 13.602 -17.078 -4.309 1 97.94 142 TYR B O 1
ATOM 3513 N N . LEU B 1 143 ? 15.07 -18.516 -5.129 1 97.88 143 LEU B N 1
ATOM 3514 C CA . LEU B 1 143 ? 14.266 -18.781 -6.32 1 97.88 143 LEU B CA 1
ATOM 3515 C C . LEU B 1 143 ? 12.922 -19.391 -5.945 1 97.88 143 LEU B C 1
ATOM 3517 O O . LEU B 1 143 ? 11.883 -18.953 -6.445 1 97.88 143 LEU B O 1
ATOM 3521 N N . ARG B 1 144 ? 12.945 -20.344 -5.094 1 97.88 144 ARG B N 1
ATOM 3522 C CA . ARG B 1 144 ? 11.727 -21.016 -4.652 1 97.88 144 ARG B CA 1
ATOM 3523 C C . ARG B 1 144 ? 10.766 -20.031 -3.988 1 97.88 144 ARG B C 1
ATOM 3525 O O . ARG B 1 144 ? 9.562 -20.047 -4.262 1 97.88 144 ARG B O 1
ATOM 3532 N N . GLU B 1 145 ? 11.273 -19.219 -3.104 1 97.94 145 GLU B N 1
ATOM 3533 C CA . GLU B 1 145 ? 10.445 -18.234 -2.395 1 97.94 145 GLU B CA 1
ATOM 3534 C C . GLU B 1 145 ? 9.875 -17.203 -3.354 1 97.94 145 GLU B C 1
ATOM 3536 O O . GLU B 1 145 ? 8.719 -16.797 -3.225 1 97.94 145 GLU B O 1
ATOM 3541 N N . THR B 1 146 ? 10.695 -16.766 -4.285 1 97.38 146 THR B N 1
ATOM 3542 C CA . THR B 1 146 ? 10.234 -15.773 -5.262 1 97.38 146 THR B CA 1
ATOM 3543 C C . THR B 1 146 ? 9.102 -16.344 -6.109 1 97.38 146 THR B C 1
ATOM 3545 O O . THR B 1 146 ? 8.109 -15.664 -6.363 1 97.38 146 THR B O 1
ATOM 3548 N N . VAL B 1 147 ? 9.25 -17.578 -6.504 1 98.25 147 VAL B N 1
ATOM 3549 C CA . VAL B 1 147 ? 8.203 -18.234 -7.27 1 98.25 147 VAL B CA 1
ATOM 3550 C C . VAL B 1 147 ? 6.941 -18.375 -6.422 1 98.25 147 VAL B C 1
ATOM 3552 O O . VAL B 1 147 ? 5.836 -18.094 -6.895 1 98.25 147 VAL B O 1
ATOM 3555 N N . GLN B 1 148 ? 7.094 -18.781 -5.195 1 98.12 148 GLN B N 1
ATOM 3556 C CA . GLN B 1 148 ? 5.961 -18.922 -4.289 1 98.12 148 GLN B CA 1
ATOM 3557 C C . GLN B 1 148 ? 5.234 -17.594 -4.105 1 98.12 148 GLN B C 1
ATOM 3559 O O . GLN B 1 148 ? 4.004 -17.547 -4.078 1 98.12 148 GLN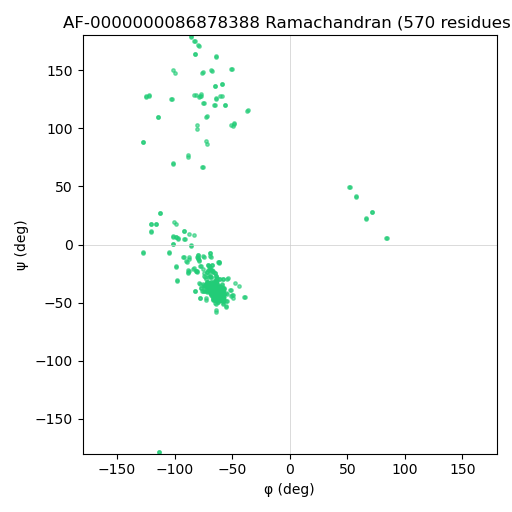 B O 1
ATOM 3564 N N . LEU B 1 149 ? 5.949 -16.547 -3.975 1 97.62 149 LEU B N 1
ATOM 3565 C CA . LEU B 1 149 ? 5.371 -15.227 -3.816 1 97.62 149 LEU B CA 1
ATOM 3566 C C . LEU B 1 149 ? 4.539 -14.844 -5.035 1 97.62 149 LEU B C 1
ATOM 3568 O O . LEU B 1 149 ? 3.465 -14.25 -4.898 1 97.62 149 LEU B O 1
ATOM 3572 N N . LYS B 1 150 ? 4.98 -15.234 -6.199 1 97.44 150 LYS B N 1
ATOM 3573 C CA . LYS B 1 150 ? 4.266 -14.922 -7.434 1 97.44 150 LYS B CA 1
ATOM 3574 C C . LYS B 1 150 ? 2.986 -15.742 -7.551 1 97.44 150 LYS B C 1
ATOM 3576 O O . LYS B 1 150 ? 2.027 -15.32 -8.203 1 97.44 150 LYS B O 1
ATOM 3581 N N . MET B 1 151 ? 2.949 -16.844 -6.895 1 98 151 MET B N 1
ATOM 3582 C CA . MET B 1 151 ? 1.826 -17.766 -7.02 1 98 151 MET B CA 1
ATOM 3583 C C . MET B 1 151 ? 0.725 -17.422 -6.023 1 98 151 MET B C 1
ATOM 3585 O O . MET B 1 151 ? -0.443 -17.75 -6.242 1 98 151 MET B O 1
ATOM 3589 N N . GLN B 1 152 ? 1.05 -16.797 -4.992 1 97.19 152 GLN B N 1
ATOM 3590 C CA . GLN B 1 152 ? 0.226 -16.797 -3.789 1 97.19 152 GLN B CA 1
ATOM 3591 C C . GLN B 1 152 ? -1.149 -16.203 -4.066 1 97.19 152 GLN B C 1
ATOM 3593 O O . GLN B 1 152 ? -2.172 -16.766 -3.68 1 97.19 152 GLN B O 1
ATOM 3598 N N . LEU B 1 153 ? -1.226 -15.07 -4.715 1 97.88 153 LEU B N 1
ATOM 3599 C CA . LEU B 1 153 ? -2.51 -14.445 -5.008 1 97.88 153 LEU B CA 1
ATOM 3600 C C . LEU B 1 153 ? -3.369 -15.352 -5.883 1 97.88 153 LEU B C 1
ATOM 3602 O O . LEU B 1 153 ? -4.57 -15.492 -5.641 1 97.88 153 LEU B O 1
ATOM 3606 N N . PHE B 1 154 ? -2.777 -15.992 -6.848 1 98.19 154 PHE B N 1
ATOM 3607 C CA . PHE B 1 154 ? -3.49 -16.797 -7.824 1 98.19 154 PHE B CA 1
ATOM 3608 C C . PHE B 1 154 ? -3.953 -18.109 -7.207 1 98.19 154 PHE B C 1
ATOM 3610 O O . PHE B 1 154 ? -4.996 -18.656 -7.582 1 98.19 154 PHE B O 1
ATOM 3617 N N . LEU B 1 155 ? -3.252 -18.547 -6.23 1 97.38 155 LEU B N 1
ATOM 3618 C CA . LEU B 1 155 ? -3.621 -19.766 -5.523 1 97.38 155 LEU B CA 1
ATOM 3619 C C . LEU B 1 155 ? -4.922 -19.578 -4.75 1 97.38 155 LEU B C 1
ATOM 3621 O O . LEU B 1 155 ? -5.562 -20.547 -4.352 1 97.38 155 LEU B O 1
ATOM 3625 N N . SER B 1 156 ? -5.312 -18.344 -4.531 1 96.69 156 SER B N 1
ATOM 3626 C CA . SER B 1 156 ? -6.562 -18.047 -3.834 1 96.69 156 SER B CA 1
ATOM 3627 C C . SER B 1 156 ? -7.762 -18.594 -4.602 1 96.69 156 SER B C 1
ATOM 3629 O O . SER B 1 156 ? -8.844 -18.766 -4.035 1 96.69 156 SER B O 1
ATOM 3631 N N . PHE B 1 157 ? -7.598 -18.938 -5.863 1 96.62 157 PHE B N 1
ATOM 3632 C CA . PHE B 1 157 ? -8.695 -19.375 -6.715 1 96.62 157 PHE B CA 1
ATOM 3633 C C . PHE B 1 157 ? -8.703 -20.891 -6.855 1 96.62 157 PHE B C 1
ATOM 3635 O O . PHE B 1 157 ? -9.57 -21.453 -7.523 1 96.62 157 PHE B O 1
ATOM 3642 N N . ALA B 1 158 ? -7.777 -21.562 -6.227 1 94.94 158 ALA B N 1
ATOM 3643 C CA . ALA B 1 158 ? -7.605 -23 -6.391 1 94.94 158 ALA B CA 1
ATOM 3644 C C . ALA B 1 158 ? -8.883 -23.75 -6.023 1 94.94 158 ALA B C 1
ATOM 3646 O O . ALA B 1 158 ? -9.281 -24.688 -6.719 1 94.94 158 ALA B O 1
ATOM 3647 N N . ASP B 1 159 ? -9.539 -23.297 -4.996 1 92.81 159 ASP B N 1
ATOM 3648 C CA . ASP B 1 159 ? -10.719 -24.016 -4.516 1 92.81 159 ASP B CA 1
ATOM 3649 C C . ASP B 1 159 ? -11.883 -23.875 -5.492 1 92.81 159 ASP B C 1
ATOM 3651 O O . ASP B 1 159 ? -12.852 -24.641 -5.43 1 92.81 159 ASP B O 1
ATOM 3655 N N . MET B 1 160 ? -11.844 -22.891 -6.281 1 92.81 160 MET B N 1
ATOM 3656 C CA . MET B 1 160 ? -12.898 -22.656 -7.262 1 92.81 160 MET B CA 1
ATOM 3657 C C . MET B 1 160 ? -12.703 -23.547 -8.484 1 92.81 160 MET B C 1
ATOM 3659 O O . MET B 1 160 ? -13.648 -23.812 -9.234 1 92.81 160 MET B O 1
ATOM 3663 N N . ILE B 1 161 ? -11.484 -23.984 -8.688 1 92 161 ILE B N 1
ATOM 3664 C CA . ILE B 1 161 ? -11.141 -24.828 -9.82 1 92 161 ILE B CA 1
ATOM 3665 C C . ILE B 1 161 ? -11.477 -26.281 -9.5 1 92 161 ILE B C 1
ATOM 3667 O O . ILE B 1 161 ? -11.203 -26.766 -8.398 1 92 161 ILE B O 1
ATOM 3671 N N . GLY B 1 162 ? -12.172 -26.891 -10.336 1 87.94 162 GLY B N 1
ATOM 3672 C CA . GLY B 1 162 ? -12.625 -28.25 -10.141 1 87.94 162 GLY B CA 1
ATOM 3673 C C . GLY B 1 162 ? -11.516 -29.203 -9.742 1 87.94 162 GLY B C 1
ATOM 3674 O O . GLY B 1 162 ? -10.367 -29.031 -10.156 1 87.94 162 GLY B O 1
ATOM 3675 N N . GLU B 1 163 ? -11.812 -30.188 -9.047 1 87 163 GLU B N 1
ATOM 3676 C CA . GLU B 1 163 ? -10.867 -31.141 -8.492 1 87 163 GLU B CA 1
ATOM 3677 C C . GLU B 1 163 ? -10.031 -31.797 -9.586 1 87 163 GLU B C 1
ATOM 3679 O O . GLU B 1 163 ? -8.828 -32 -9.43 1 87 163 GLU B O 1
ATOM 3684 N N . LYS B 1 164 ? -10.688 -32.031 -10.656 1 84.75 164 LYS B N 1
ATOM 3685 C CA . LYS B 1 164 ? -10.016 -32.719 -11.75 1 84.75 164 LYS B CA 1
ATOM 3686 C C . LYS B 1 164 ? -8.938 -31.844 -12.375 1 84.75 164 LYS B C 1
ATOM 3688 O O . LYS B 1 164 ? -7.945 -32.344 -12.898 1 84.75 164 LYS B O 1
ATOM 3693 N N . GLU B 1 165 ? -9.164 -30.562 -12.281 1 90.19 165 GLU B N 1
ATOM 3694 C CA . GLU B 1 165 ? -8.273 -29.641 -12.977 1 90.19 165 GLU B CA 1
ATOM 3695 C C . GLU B 1 165 ? -7.316 -28.953 -12 1 90.19 165 GLU B C 1
ATOM 3697 O O . GLU B 1 165 ? -6.398 -28.25 -12.422 1 90.19 165 GLU B O 1
ATOM 3702 N N . GLN B 1 166 ? -7.5 -29.156 -10.781 1 93 166 GLN B N 1
ATOM 3703 C CA . GLN B 1 166 ? -6.758 -28.438 -9.75 1 93 166 GLN B CA 1
ATOM 3704 C C . GLN B 1 166 ? -5.262 -28.719 -9.844 1 93 166 GLN B C 1
ATOM 3706 O O . GLN B 1 166 ? -4.441 -27.812 -9.711 1 93 166 GLN B O 1
ATOM 3711 N N . LYS B 1 167 ? -4.949 -29.984 -10.055 1 93 167 LYS B N 1
ATOM 3712 C CA . LYS B 1 167 ? -3.545 -30.359 -10.156 1 93 167 LYS B CA 1
ATOM 3713 C C . LYS B 1 167 ? -2.881 -29.703 -11.359 1 93 167 LYS B C 1
ATOM 3715 O O . LYS B 1 167 ? -1.764 -29.188 -11.266 1 93 167 LYS B O 1
ATOM 3720 N N . LEU B 1 168 ? -3.557 -29.797 -12.484 1 93.62 168 LEU B N 1
ATOM 3721 C CA . LEU B 1 168 ? -3.043 -29.156 -13.695 1 93.62 168 LEU B CA 1
ATOM 3722 C C . LEU B 1 168 ? -2.865 -27.656 -13.492 1 93.62 168 LEU B C 1
ATOM 3724 O O . LEU B 1 168 ? -1.827 -27.094 -13.852 1 93.62 168 LEU B O 1
ATOM 3728 N N . TRP B 1 169 ? -3.844 -27.047 -12.852 1 95 169 TRP B N 1
ATOM 3729 C CA . TRP B 1 169 ? -3.807 -25.625 -12.547 1 95 169 TRP B CA 1
ATOM 3730 C C . TRP B 1 169 ? -2.578 -25.266 -11.719 1 95 169 TRP B C 1
ATOM 3732 O O . TRP B 1 169 ? -1.806 -24.375 -12.078 1 95 169 TRP B O 1
ATOM 3742 N N . GLU B 1 170 ? -2.355 -25.969 -10.68 1 96.5 170 GLU B N 1
ATOM 3743 C CA . GLU B 1 170 ? -1.265 -25.688 -9.75 1 96.5 170 GLU B CA 1
ATOM 3744 C C . GLU B 1 170 ? 0.094 -25.906 -10.406 1 96.5 170 GLU B C 1
ATOM 3746 O O . GLU B 1 170 ? 1.026 -25.125 -10.203 1 96.5 170 GLU B O 1
ATOM 3751 N N . SER B 1 171 ? 0.173 -26.969 -11.18 1 96.81 171 SER B N 1
ATOM 3752 C CA . SER B 1 171 ? 1.427 -27.266 -11.867 1 96.81 171 SER B CA 1
ATOM 3753 C C . SER B 1 171 ? 1.763 -26.203 -12.906 1 96.81 171 SER B C 1
ATOM 3755 O O . SER B 1 171 ? 2.9 -25.734 -12.969 1 96.81 171 SER B O 1
ATOM 3757 N N . LEU B 1 172 ? 0.777 -25.812 -13.68 1 96.69 172 LEU B N 1
ATOM 3758 C CA . LEU B 1 172 ? 1.002 -24.781 -14.695 1 96.69 172 LEU B CA 1
ATOM 3759 C C . LEU B 1 172 ? 1.323 -23.438 -14.047 1 96.69 172 LEU B C 1
ATOM 3761 O O . LEU B 1 172 ? 2.205 -22.719 -14.516 1 96.69 172 LEU B O 1
ATOM 3765 N N . LEU B 1 173 ? 0.569 -23.156 -13 1 98 173 LEU B N 1
ATOM 3766 C CA . LEU B 1 173 ? 0.829 -21.906 -12.281 1 98 173 LEU B CA 1
ATOM 3767 C C . LEU B 1 173 ? 2.264 -21.875 -11.766 1 98 173 LEU B C 1
ATOM 3769 O O . LEU B 1 173 ? 2.947 -20.859 -11.898 1 98 173 LEU B O 1
ATOM 3773 N N . SER B 1 174 ? 2.744 -22.969 -11.234 1 98.38 174 SER B N 1
ATOM 3774 C CA . SER B 1 174 ? 4.102 -23.047 -10.719 1 98.38 174 SER B CA 1
ATOM 3775 C C . SER B 1 174 ? 5.137 -22.875 -11.82 1 98.38 174 SER B C 1
ATOM 3777 O O . SER B 1 174 ? 6.07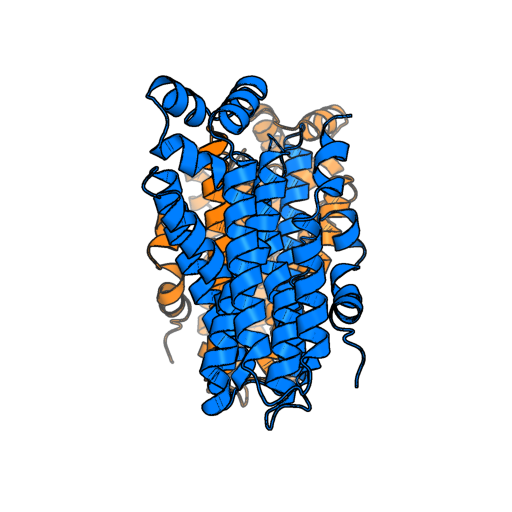8 -22.094 -11.68 1 98.38 174 SER B O 1
ATOM 3779 N N . GLU B 1 175 ? 4.934 -23.547 -12.898 1 98.44 175 GLU B N 1
ATOM 3780 C CA . GLU B 1 175 ? 5.898 -23.5 -13.992 1 98.44 175 GLU B CA 1
ATOM 3781 C C . GLU B 1 175 ? 5.926 -22.125 -14.656 1 98.44 175 GLU B C 1
ATOM 3783 O O . GLU B 1 175 ? 6.996 -21.594 -14.953 1 98.44 175 GLU B O 1
ATOM 3788 N N . PHE B 1 176 ? 4.781 -21.547 -14.875 1 97.94 176 PHE B N 1
ATOM 3789 C CA . PHE B 1 176 ? 4.75 -20.219 -15.484 1 97.94 176 PHE B CA 1
ATOM 3790 C C . PHE B 1 176 ? 5.32 -19.172 -14.547 1 97.94 176 PHE B C 1
ATOM 3792 O O . PHE B 1 176 ? 5.965 -18.219 -14.984 1 97.94 176 PHE B O 1
ATOM 3799 N N . SER B 1 177 ? 5.051 -19.297 -13.242 1 98.25 177 SER B N 1
ATOM 3800 C CA . SER B 1 177 ? 5.664 -18.406 -12.266 1 98.25 177 SER B CA 1
ATOM 3801 C C . SER B 1 177 ? 7.184 -18.531 -12.289 1 98.25 177 SER B C 1
ATOM 3803 O O . SER B 1 177 ? 7.895 -17.531 -12.164 1 98.25 177 SER B O 1
ATOM 3805 N N . LEU B 1 178 ? 7.648 -19.75 -12.422 1 98.5 178 LEU B N 1
ATOM 3806 C CA . LEU B 1 178 ? 9.086 -19.969 -12.531 1 98.5 178 LEU B CA 1
ATOM 3807 C C . LEU B 1 178 ? 9.641 -19.312 -13.797 1 98.5 178 LEU B C 1
ATOM 3809 O O . LEU B 1 178 ? 10.68 -18.656 -13.758 1 98.5 178 LEU B O 1
ATOM 3813 N N . CYS B 1 179 ? 8.953 -19.484 -14.906 1 98.06 179 CYS B N 1
ATOM 3814 C CA . CYS B 1 179 ? 9.383 -18.875 -16.156 1 98.06 179 CYS B CA 1
ATOM 3815 C C . CYS B 1 179 ? 9.477 -17.359 -16 1 98.06 179 CYS B C 1
ATOM 3817 O O . CYS B 1 179 ? 10.477 -16.75 -16.406 1 98.06 179 CYS B O 1
ATOM 3819 N N . GLU B 1 180 ? 8.43 -16.828 -15.43 1 96.62 180 GLU B N 1
ATOM 3820 C CA . GLU B 1 180 ? 8.422 -15.383 -15.211 1 96.62 180 GLU B CA 1
ATOM 3821 C C . GLU B 1 180 ? 9.602 -14.945 -14.344 1 96.62 180 GLU B C 1
ATOM 3823 O O . GLU B 1 180 ? 10.273 -13.961 -14.656 1 96.62 180 GLU B O 1
ATOM 3828 N N . THR B 1 181 ? 9.836 -15.664 -13.305 1 97.25 181 THR B N 1
ATOM 3829 C CA . THR B 1 181 ? 10.922 -15.344 -12.383 1 97.25 181 THR B CA 1
ATOM 3830 C C . THR B 1 181 ? 12.273 -15.422 -13.086 1 97.25 181 THR B C 1
ATOM 3832 O O . THR B 1 181 ? 13.102 -14.523 -12.945 1 97.25 181 THR B O 1
ATOM 3835 N N . VAL B 1 182 ? 12.469 -16.438 -13.836 1 97.56 182 VAL B N 1
ATOM 3836 C CA . VAL B 1 182 ? 13.742 -16.672 -14.508 1 97.56 182 VAL B CA 1
ATOM 3837 C C . VAL B 1 182 ? 13.984 -15.578 -15.555 1 97.56 182 VAL B C 1
ATOM 3839 O O . VAL B 1 182 ? 15.094 -15.055 -15.672 1 97.56 182 VAL B O 1
ATOM 3842 N N . VAL B 1 183 ? 12.984 -15.227 -16.297 1 95.62 183 VAL B N 1
ATOM 3843 C CA . VAL B 1 183 ? 13.109 -14.188 -17.312 1 95.62 183 VAL B CA 1
ATOM 3844 C C . VAL B 1 183 ? 13.461 -12.859 -16.656 1 95.62 183 VAL B C 1
ATOM 3846 O O . VAL B 1 183 ? 14.305 -12.117 -17.156 1 95.62 183 VAL B O 1
ATOM 3849 N N . GLU B 1 184 ? 12.859 -12.586 -15.547 1 93.94 184 GLU B N 1
ATOM 3850 C CA . GLU B 1 184 ? 13.195 -11.375 -14.805 1 93.94 184 GLU B CA 1
ATOM 3851 C C . GLU B 1 184 ? 14.641 -11.406 -14.328 1 93.94 184 GLU B C 1
ATOM 3853 O O . GLU B 1 184 ? 15.344 -10.398 -14.391 1 93.94 184 GLU B O 1
ATOM 3858 N N . GLU B 1 185 ? 15.078 -12.539 -13.852 1 96.19 185 GLU B N 1
ATOM 3859 C CA . GLU B 1 185 ? 16.453 -12.672 -13.383 1 96.19 185 GLU B CA 1
ATOM 3860 C C . GLU B 1 185 ? 17.438 -12.547 -14.531 1 96.19 185 GLU B C 1
ATOM 3862 O O . GLU B 1 185 ? 18.547 -12.039 -14.352 1 96.19 185 GLU B O 1
ATOM 3867 N N . LEU B 1 186 ? 17.047 -13.047 -15.688 1 94.69 186 LEU B N 1
ATOM 3868 C CA . LEU B 1 186 ? 17.875 -12.891 -16.875 1 94.69 186 LEU B CA 1
ATOM 3869 C C . LEU B 1 186 ? 18.078 -11.414 -17.203 1 94.69 186 LEU B C 1
ATOM 3871 O O . LEU B 1 186 ? 19.156 -11 -17.609 1 94.69 186 LEU B O 1
ATOM 3875 N N . GLN B 1 187 ? 17.047 -10.695 -16.984 1 90.81 187 GLN B N 1
ATOM 3876 C CA . GLN B 1 187 ? 17.141 -9.258 -17.219 1 90.81 187 GLN B CA 1
ATOM 3877 C C . GLN B 1 187 ? 18 -8.578 -16.172 1 90.81 187 GLN B C 1
ATOM 3879 O O . GLN B 1 187 ? 18.734 -7.625 -16.469 1 90.81 187 GLN B O 1
ATOM 3884 N N . ARG B 1 188 ? 18 -9.07 -14.969 1 90.06 188 ARG B N 1
ATOM 3885 C CA . ARG B 1 188 ? 18.734 -8.477 -13.867 1 90.06 188 ARG B CA 1
ATOM 3886 C C . ARG B 1 188 ? 20.234 -8.68 -14.047 1 90.06 188 ARG B C 1
ATOM 3888 O O . ARG B 1 188 ? 21.047 -7.848 -13.602 1 90.06 188 ARG B O 1
ATOM 3895 N N . ILE B 1 189 ? 20.641 -9.75 -14.625 1 90.88 189 ILE B N 1
ATOM 3896 C CA . ILE B 1 189 ? 22.062 -10.016 -14.773 1 90.88 189 ILE B CA 1
ATOM 3897 C C . ILE B 1 189 ? 22.672 -9.023 -15.758 1 90.88 189 ILE B C 1
ATOM 3899 O O . ILE B 1 189 ? 23.891 -8.812 -15.758 1 90.88 189 ILE B O 1
ATOM 3903 N N . SER B 1 190 ? 21.844 -8.461 -16.578 1 84.69 190 SER B N 1
ATOM 3904 C CA . SER B 1 190 ? 22.328 -7.496 -17.562 1 84.69 190 SER B CA 1
ATOM 3905 C C . SER B 1 190 ? 22.359 -6.082 -16.984 1 84.69 190 SER B C 1
ATOM 3907 O O . SER B 1 190 ? 22.875 -5.16 -17.609 1 84.69 190 SER B O 1
ATOM 3909 N N . ASN B 1 191 ? 21.766 -5.965 -15.867 1 82.31 191 ASN B N 1
ATOM 3910 C CA . ASN B 1 191 ? 21.688 -4.676 -15.188 1 82.31 191 ASN B CA 1
ATOM 3911 C C . ASN B 1 191 ? 22.469 -4.688 -13.867 1 82.31 191 ASN B C 1
ATOM 3913 O O . ASN B 1 191 ? 21.969 -5.191 -12.859 1 82.31 191 ASN B O 1
ATOM 3917 N N . GLU B 1 192 ? 23.531 -3.992 -13.867 1 75.75 192 GLU B N 1
ATOM 3918 C CA . GLU B 1 192 ? 24.391 -3.994 -12.695 1 75.75 192 GLU B CA 1
ATOM 3919 C C . GLU B 1 192 ? 23.688 -3.402 -11.484 1 75.75 192 GLU B C 1
ATOM 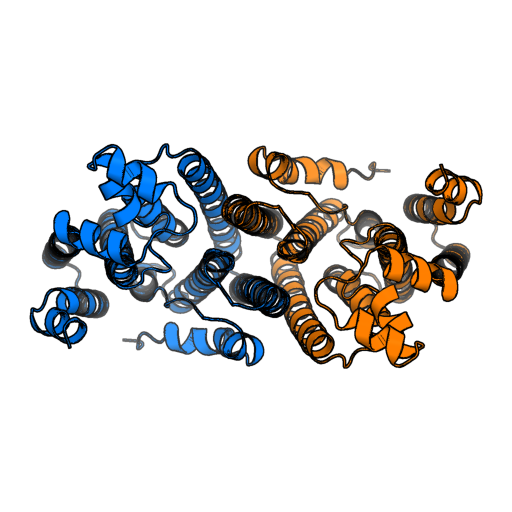3921 O O . GLU B 1 192 ? 23.969 -3.785 -10.344 1 75.75 192 GLU B O 1
ATOM 3926 N N . LYS B 1 193 ? 22.734 -2.523 -11.727 1 74.19 193 LYS B N 1
ATOM 3927 C CA . LYS B 1 193 ? 22.047 -1.837 -10.641 1 74.19 193 LYS B CA 1
ATOM 3928 C C . LYS B 1 193 ? 21.062 -2.768 -9.93 1 74.19 193 LYS B C 1
ATOM 3930 O O . LYS B 1 193 ? 20.625 -2.48 -8.82 1 74.19 193 LYS B O 1
ATOM 3935 N N . SER B 1 194 ? 20.875 -3.873 -10.555 1 79.94 194 SER B N 1
ATOM 3936 C CA . SER B 1 194 ? 19.891 -4.789 -10 1 79.94 194 SER B CA 1
ATOM 3937 C C . SER B 1 194 ? 20.531 -6.098 -9.555 1 79.94 194 SER B C 1
ATOM 3939 O O . SER B 1 194 ? 19.844 -7.102 -9.359 1 79.94 194 SER B O 1
ATOM 3941 N N . PHE B 1 195 ? 21.781 -6.066 -9.406 1 81.94 195 PHE B N 1
ATOM 3942 C CA . PHE B 1 195 ? 22.531 -7.277 -9.086 1 81.94 195 PHE B CA 1
ATOM 3943 C C . PHE B 1 195 ? 22.328 -7.68 -7.633 1 81.94 195 PHE B C 1
ATOM 3945 O O . PHE B 1 195 ? 22.188 -8.859 -7.324 1 81.94 195 PHE B O 1
ATOM 3952 N N . ASN B 1 196 ? 22.203 -6.648 -6.809 1 83.12 196 ASN B N 1
ATOM 3953 C CA . ASN B 1 196 ? 22.094 -6.918 -5.379 1 83.12 196 ASN B CA 1
ATOM 3954 C C . ASN B 1 196 ? 20.828 -7.695 -5.047 1 83.12 196 ASN B C 1
ATOM 3956 O O . ASN B 1 196 ? 19.734 -7.348 -5.512 1 83.12 196 ASN B O 1
ATOM 3960 N N . HIS B 1 197 ? 21.047 -8.812 -4.371 1 85.81 197 HIS B N 1
ATOM 3961 C CA . HIS B 1 197 ? 19.984 -9.68 -3.869 1 85.81 197 HIS B CA 1
ATOM 3962 C C . HIS B 1 197 ? 19.219 -10.328 -5.016 1 85.81 197 HIS B C 1
ATOM 3964 O O . HIS B 1 197 ? 18.031 -10.617 -4.887 1 85.81 197 HIS B O 1
ATOM 3970 N N . SER B 1 198 ? 19.891 -10.398 -6.191 1 92.94 198 SER B N 1
ATOM 3971 C CA . SER B 1 198 ? 19.359 -11.188 -7.301 1 92.94 198 SER B CA 1
ATOM 3972 C C . SER B 1 198 ? 19.719 -12.664 -7.152 1 92.94 198 SER B C 1
ATOM 3974 O O . SER B 1 198 ? 20.438 -13.039 -6.23 1 92.94 198 SER B O 1
ATOM 3976 N N . TYR B 1 199 ? 19.172 -13.414 -8.062 1 96.88 199 TYR B N 1
ATOM 3977 C CA . TYR B 1 199 ? 19.531 -14.828 -8.07 1 96.88 199 TYR B CA 1
ATOM 3978 C C . TYR B 1 199 ? 21.031 -15.008 -8.266 1 96.88 199 TYR B C 1
ATOM 3980 O O . TYR B 1 199 ? 21.656 -15.82 -7.582 1 96.88 199 TYR B O 1
ATOM 3988 N N . ALA B 1 200 ? 21.625 -14.25 -9.188 1 95.88 200 ALA B N 1
ATOM 3989 C CA . ALA B 1 200 ? 23.062 -14.312 -9.445 1 95.88 200 ALA B CA 1
ATOM 3990 C C . ALA B 1 200 ? 23.875 -13.977 -8.195 1 95.88 200 ALA B C 1
ATOM 3992 O O . ALA B 1 200 ? 24.875 -14.625 -7.895 1 95.88 200 ALA B O 1
ATOM 3993 N N . PHE B 1 201 ? 23.422 -13 -7.5 1 94.75 201 PHE B N 1
ATOM 3994 C CA . PHE B 1 201 ? 24.062 -12.625 -6.246 1 94.75 201 PHE B CA 1
ATOM 3995 C C . PHE B 1 201 ? 24.141 -13.82 -5.301 1 94.75 201 PHE B C 1
ATOM 3997 O O . PHE B 1 201 ? 25.219 -14.172 -4.832 1 94.75 201 PHE B O 1
ATOM 4004 N N . TRP B 1 202 ? 23.031 -14.398 -5.094 1 96.5 202 TRP B N 1
ATOM 4005 C CA . TRP B 1 202 ? 22.953 -15.477 -4.113 1 96.5 202 TRP B CA 1
ATOM 4006 C C . TRP B 1 202 ? 23.719 -16.703 -4.594 1 96.5 202 TRP B C 1
ATOM 4008 O O . TRP B 1 202 ? 24.359 -17.391 -3.801 1 96.5 202 TRP B O 1
ATOM 4018 N N . TYR B 1 203 ? 23.609 -16.969 -5.863 1 97.88 203 TYR B N 1
ATOM 4019 C CA . TYR B 1 203 ? 24.344 -18.094 -6.43 1 97.88 203 TYR B CA 1
ATOM 4020 C C . TYR B 1 203 ? 25.844 -17.922 -6.238 1 97.88 203 TYR B C 1
ATOM 4022 O O . TYR B 1 203 ? 26.531 -18.844 -5.773 1 97.88 203 TYR B O 1
ATOM 4030 N N . ILE B 1 204 ? 26.375 -16.75 -6.559 1 96.38 204 ILE B N 1
ATOM 4031 C CA . ILE B 1 204 ? 27.797 -16.484 -6.469 1 96.38 204 ILE B CA 1
ATOM 4032 C C . ILE B 1 204 ? 28.219 -16.422 -5.004 1 96.38 204 ILE B C 1
ATOM 4034 O O . ILE B 1 204 ? 29.312 -16.859 -4.641 1 96.38 204 ILE B O 1
ATOM 4038 N N . TYR B 1 205 ? 27.359 -15.844 -4.25 1 95.75 205 TYR B N 1
ATOM 4039 C CA . TYR B 1 205 ? 27.656 -15.789 -2.822 1 95.75 205 TYR B CA 1
ATOM 4040 C C . TYR B 1 205 ? 27.844 -17.188 -2.25 1 95.75 205 TYR B C 1
ATOM 4042 O O . TYR B 1 205 ? 28.719 -17.406 -1.407 1 95.75 205 TYR B O 1
ATOM 4050 N N . GLU B 1 206 ? 27.031 -18.078 -2.688 1 96.12 206 GLU B N 1
ATOM 4051 C CA . GLU B 1 206 ? 27.047 -19.453 -2.201 1 96.12 206 GLU B CA 1
ATOM 4052 C C . GLU B 1 206 ? 28.219 -20.219 -2.797 1 96.12 206 GLU B C 1
ATOM 4054 O O . GLU B 1 206 ? 28.875 -21 -2.098 1 96.12 206 GLU B O 1
ATOM 4059 N N . GLN B 1 207 ? 28.578 -20.062 -4.074 1 96.44 207 GLN B N 1
ATOM 4060 C CA . GLN B 1 207 ? 29.531 -20.891 -4.801 1 96.44 207 GLN B CA 1
ATOM 4061 C C . GLN B 1 207 ? 30.906 -20.219 -4.855 1 96.44 207 GLN B C 1
ATOM 4063 O O . GLN B 1 207 ? 31.906 -20.891 -5.109 1 96.44 207 GLN B O 1
ATOM 4068 N N . GLY B 1 208 ? 30.875 -18.938 -4.625 1 95.44 208 GLY B N 1
ATOM 4069 C CA . GLY B 1 208 ? 32.094 -18.172 -4.84 1 95.44 208 GLY B CA 1
ATOM 4070 C C . GLY B 1 208 ? 33.094 -18.312 -3.705 1 95.44 208 GLY B C 1
ATOM 4071 O O . GLY B 1 208 ? 32.781 -18.938 -2.684 1 95.44 208 GLY B O 1
ATOM 4072 N N . ASN B 1 209 ? 34.312 -17.766 -3.965 1 95.88 209 ASN B N 1
ATOM 4073 C CA . ASN B 1 209 ? 35.344 -17.75 -2.943 1 95.88 209 ASN B CA 1
ATOM 4074 C C . ASN B 1 209 ? 35.219 -16.547 -2.021 1 95.88 209 ASN B C 1
ATOM 4076 O O . ASN B 1 209 ? 34.312 -15.727 -2.195 1 95.88 209 ASN B O 1
ATOM 4080 N N . GLU B 1 210 ? 36.094 -16.453 -1.063 1 95.81 210 GLU B N 1
ATOM 4081 C CA . GLU B 1 210 ? 36 -15.422 -0.042 1 95.81 210 GLU B CA 1
ATOM 4082 C C . GLU B 1 210 ? 36.188 -14.031 -0.642 1 95.81 210 GLU B C 1
ATOM 4084 O O . GLU B 1 210 ? 35.562 -13.07 -0.216 1 95.81 210 GLU B O 1
ATOM 4089 N N . ASP B 1 211 ? 37.031 -13.945 -1.618 1 94.56 211 ASP B N 1
ATOM 4090 C CA . ASP B 1 211 ? 37.25 -12.664 -2.277 1 94.56 211 ASP B CA 1
ATOM 4091 C C . ASP B 1 211 ? 35.969 -12.18 -2.969 1 94.56 211 ASP B C 1
ATOM 4093 O O . ASP B 1 211 ? 35.625 -11.008 -2.877 1 94.56 211 ASP B O 1
ATOM 4097 N N . GLU B 1 212 ? 35.375 -13.062 -3.594 1 94.31 212 GLU B N 1
ATOM 4098 C CA . GLU B 1 212 ? 34.125 -12.742 -4.289 1 94.31 212 GLU B CA 1
ATOM 4099 C C . GLU B 1 212 ? 33 -12.391 -3.303 1 94.31 212 GLU B C 1
ATOM 4101 O O . GLU B 1 212 ? 32.25 -11.445 -3.527 1 94.31 212 GLU B O 1
ATOM 4106 N N . ARG B 1 213 ? 32.875 -13.094 -2.166 1 94.44 213 ARG B N 1
ATOM 4107 C CA . ARG B 1 213 ? 31.922 -12.789 -1.125 1 94.44 213 ARG B CA 1
ATOM 4108 C C . ARG B 1 213 ? 32.156 -11.398 -0.546 1 94.44 213 ARG B C 1
ATOM 4110 O O . ARG B 1 213 ? 31.203 -10.672 -0.255 1 94.44 213 ARG B O 1
ATOM 4117 N N . ASN B 1 214 ? 33.438 -11.023 -0.447 1 93.56 214 ASN B N 1
ATOM 4118 C CA . ASN B 1 214 ? 33.75 -9.695 0.07 1 93.56 214 ASN B CA 1
ATOM 4119 C C . ASN B 1 214 ? 33.312 -8.594 -0.878 1 93.56 214 ASN B C 1
ATOM 4121 O O . ASN B 1 214 ? 32.844 -7.543 -0.436 1 93.56 214 ASN B O 1
ATOM 4125 N N . ILE B 1 215 ? 33.469 -8.906 -2.129 1 91.25 215 ILE B N 1
ATOM 4126 C CA . ILE B 1 215 ? 33 -7.941 -3.133 1 91.25 215 ILE B CA 1
ATOM 4127 C C . ILE B 1 215 ? 31.5 -7.789 -3.057 1 91.25 215 ILE B C 1
ATOM 4129 O O . ILE B 1 215 ? 30.969 -6.668 -3.096 1 91.25 215 ILE B O 1
ATOM 4133 N N . LEU B 1 216 ? 30.812 -8.898 -2.859 1 90.5 216 LEU B N 1
ATOM 4134 C CA . LEU B 1 216 ? 29.359 -8.914 -2.855 1 90.5 216 LEU B CA 1
ATOM 4135 C C . LEU B 1 216 ? 28.812 -8.227 -1.608 1 90.5 216 LEU B C 1
ATOM 4137 O O . LEU B 1 216 ? 27.703 -7.676 -1.632 1 90.5 216 LEU B O 1
ATOM 4141 N N . ARG B 1 217 ? 29.562 -8.234 -0.609 1 88.56 217 ARG B N 1
ATOM 4142 C CA . ARG B 1 217 ? 29.125 -7.645 0.653 1 88.56 217 ARG B CA 1
ATOM 4143 C C . ARG B 1 217 ? 29.266 -6.125 0.629 1 88.56 217 ARG B C 1
ATOM 4145 O O . ARG B 1 217 ? 28.703 -5.434 1.479 1 88.56 217 ARG B O 1
ATOM 4152 N N . GLN B 1 218 ? 29.938 -5.664 -0.443 1 82.62 218 GLN B N 1
ATOM 4153 C CA . GLN B 1 218 ? 30.078 -4.215 -0.556 1 82.62 218 GLN B CA 1
ATOM 4154 C C . GLN B 1 218 ? 28.766 -3.576 -1.019 1 82.62 218 GLN B C 1
ATOM 4156 O O . GLN B 1 218 ? 28.016 -4.184 -1.772 1 82.62 218 GLN B O 1
ATOM 4161 N N . SER B 1 219 ? 28.484 -2.418 -0.603 1 73.38 219 SER B N 1
ATOM 4162 C CA . SER B 1 219 ? 27.234 -1.728 -0.892 1 73.38 219 SER B CA 1
ATOM 4163 C C . SER B 1 219 ? 27.094 -1.428 -2.381 1 73.38 219 SER B C 1
ATOM 4165 O O . SER B 1 219 ? 26 -1.521 -2.941 1 73.38 219 SER B O 1
ATOM 4167 N N . GLU B 1 220 ? 28.156 -1.004 -2.975 1 75.62 220 GLU B N 1
ATOM 4168 C CA . GLU B 1 220 ? 28.172 -0.731 -4.41 1 75.62 220 GLU B CA 1
ATOM 4169 C C . GLU B 1 220 ? 29.328 -1.471 -5.094 1 75.62 220 GLU B C 1
ATOM 4171 O O . GLU B 1 220 ? 30.422 -0.933 -5.234 1 75.62 220 GLU B O 1
ATOM 4176 N N . PRO B 1 221 ? 28.906 -2.645 -5.43 1 71.44 221 PRO B N 1
ATOM 4177 C CA . PRO B 1 221 ? 29.984 -3.4 -6.066 1 71.44 221 PRO B CA 1
ATOM 4178 C C . PRO B 1 221 ? 30.375 -2.836 -7.43 1 71.44 221 PRO B C 1
ATOM 4180 O O . PRO B 1 221 ? 29.547 -2.236 -8.117 1 71.44 221 PRO B O 1
ATOM 4183 N N . ASP B 1 222 ? 31.609 -3.008 -7.762 1 80.31 222 ASP B N 1
ATOM 4184 C CA . ASP B 1 222 ? 32.156 -2.617 -9.055 1 80.31 222 ASP B CA 1
ATOM 4185 C C . ASP B 1 222 ? 31.469 -3.35 -10.195 1 80.31 222 ASP B C 1
ATOM 4187 O O . ASP B 1 222 ? 31.344 -4.574 -10.164 1 80.31 222 ASP B O 1
ATOM 4191 N N . ALA B 1 223 ? 31.016 -2.594 -11.141 1 82.94 223 ALA B N 1
ATOM 4192 C CA . ALA B 1 223 ? 30.297 -3.146 -12.297 1 82.94 223 ALA B CA 1
ATOM 4193 C C . ALA B 1 223 ? 31.156 -4.172 -13.023 1 82.94 223 ALA B C 1
ATOM 4195 O O . ALA B 1 223 ? 30.656 -5.188 -13.508 1 82.94 223 ALA B O 1
ATOM 4196 N N . ARG B 1 224 ? 32.344 -3.885 -13.062 1 88.75 224 ARG B N 1
ATOM 4197 C CA . ARG B 1 224 ? 33.25 -4.793 -13.734 1 88.75 224 ARG B CA 1
ATOM 4198 C C . ARG B 1 224 ? 33.406 -6.109 -12.984 1 88.75 224 ARG B C 1
ATOM 4200 O O . ARG B 1 224 ? 33.438 -7.18 -13.594 1 88.75 224 ARG B O 1
ATOM 4207 N N . ALA B 1 225 ? 33.531 -5.992 -11.734 1 90.81 225 ALA B N 1
ATOM 4208 C CA . ALA B 1 225 ? 33.625 -7.191 -10.906 1 90.81 225 ALA B CA 1
ATOM 4209 C C . ALA B 1 225 ? 32.375 -8.055 -11.039 1 90.81 225 ALA B C 1
ATOM 4211 O O . ALA B 1 225 ? 32.469 -9.281 -11.156 1 90.81 225 ALA B O 1
ATOM 4212 N N . TYR B 1 226 ? 31.328 -7.422 -11.094 1 89.25 226 TYR B N 1
ATOM 4213 C CA . TYR B 1 226 ? 30.062 -8.117 -11.258 1 89.25 226 TYR B CA 1
ATOM 4214 C C . TYR B 1 226 ? 30 -8.844 -12.602 1 89.25 226 TYR B C 1
ATOM 4216 O O . TYR B 1 226 ? 29.672 -10.031 -12.656 1 89.25 226 TYR B O 1
ATOM 4224 N N . GLY B 1 227 ? 30.188 -8.07 -13.594 1 92.5 227 GLY B N 1
ATOM 4225 C CA . GLY B 1 227 ? 30.188 -8.672 -14.922 1 92.5 227 GLY B CA 1
ATOM 4226 C C . GLY B 1 227 ? 31.109 -9.867 -15.031 1 92.5 227 GLY B C 1
ATOM 4227 O O . GLY B 1 227 ? 30.75 -10.875 -15.641 1 92.5 227 GLY B O 1
ATOM 4228 N N . GLY B 1 228 ? 32.281 -9.711 -14.477 1 93.88 228 GLY B N 1
ATOM 4229 C CA . GLY B 1 228 ? 33.25 -10.812 -14.469 1 93.88 228 GLY B CA 1
ATOM 4230 C C . GLY B 1 228 ? 32.719 -12.055 -13.781 1 93.88 228 GLY B C 1
ATOM 4231 O O . GLY B 1 228 ? 32.906 -13.172 -14.266 1 93.88 228 GLY B O 1
ATOM 4232 N N . MET B 1 229 ? 32.094 -11.898 -12.68 1 94.25 229 MET B N 1
ATOM 4233 C CA . MET B 1 229 ? 31.547 -13.023 -11.922 1 94.25 229 MET B CA 1
ATOM 4234 C C . MET B 1 229 ? 30.391 -13.68 -12.672 1 94.25 229 MET B C 1
ATOM 4236 O O . MET B 1 229 ? 30.281 -14.914 -12.695 1 94.25 229 MET B O 1
ATOM 4240 N N . VAL B 1 230 ? 29.562 -12.867 -13.281 1 94.81 230 VAL B N 1
ATOM 4241 C CA . VAL B 1 230 ? 28.422 -13.367 -14.047 1 94.81 230 VAL B CA 1
ATOM 4242 C C . VAL B 1 230 ? 28.922 -14.266 -15.18 1 94.81 230 VAL B C 1
ATOM 4244 O O . VAL B 1 230 ? 28.344 -15.32 -15.445 1 94.81 230 VAL B O 1
ATOM 4247 N N . LEU B 1 231 ? 30.016 -13.828 -15.773 1 95.56 231 LEU B N 1
ATOM 4248 C CA . LEU B 1 231 ? 30.609 -14.594 -16.859 1 95.56 231 LEU B CA 1
ATOM 4249 C C . LEU B 1 231 ? 31.281 -15.852 -16.328 1 95.56 231 LEU B C 1
ATOM 4251 O O . LEU B 1 231 ? 31.125 -16.938 -16.906 1 95.56 231 LEU B O 1
ATOM 4255 N N . LYS B 1 232 ? 32.031 -15.672 -15.328 1 96.94 232 LYS B N 1
ATOM 4256 C CA . LYS B 1 232 ? 32.781 -16.766 -14.742 1 96.94 232 LYS B CA 1
ATOM 4257 C C . LYS B 1 232 ? 31.859 -17.938 -14.375 1 96.94 232 LYS B C 1
ATOM 4259 O O . LYS B 1 232 ? 32.188 -19.094 -14.641 1 96.94 232 LYS B O 1
ATOM 4264 N N . TYR B 1 233 ? 30.766 -17.641 -13.836 1 97.19 233 TYR B N 1
ATOM 4265 C CA . TYR B 1 233 ? 29.875 -18.688 -13.32 1 97.19 233 TYR B CA 1
ATOM 4266 C C . TYR B 1 233 ? 28.797 -19.031 -14.328 1 97.19 233 TYR B C 1
ATOM 4268 O O . TYR B 1 233 ? 27.875 -19.797 -14.023 1 97.19 233 TYR B O 1
ATOM 4276 N N . ARG B 1 234 ? 28.812 -18.5 -15.531 1 96.56 234 ARG B N 1
ATOM 4277 C CA . ARG B 1 234 ? 27.875 -18.781 -16.625 1 96.56 234 ARG B CA 1
ATOM 4278 C C . ARG B 1 234 ? 26.438 -18.641 -16.156 1 96.56 234 ARG B C 1
ATOM 4280 O O . ARG B 1 234 ? 25.625 -19.562 -16.344 1 96.56 234 ARG B O 1
ATOM 4287 N N . MET B 1 235 ? 26.156 -17.531 -15.516 1 96.62 235 MET B N 1
ATOM 4288 C CA . MET B 1 235 ? 24.844 -17.297 -14.914 1 96.62 235 MET B CA 1
ATOM 4289 C C . MET B 1 235 ? 23.75 -17.328 -15.969 1 96.62 235 MET B C 1
ATOM 4291 O O . MET B 1 235 ? 22.641 -17.828 -15.711 1 96.62 235 MET B O 1
ATOM 4295 N N . ASP B 1 236 ? 24.016 -16.828 -17.141 1 95.44 236 ASP B N 1
ATOM 4296 C CA . ASP B 1 236 ? 23.047 -16.844 -18.25 1 95.44 236 ASP B CA 1
ATOM 4297 C C . ASP B 1 236 ? 22.656 -18.281 -18.594 1 95.44 236 ASP B C 1
ATOM 4299 O O . ASP B 1 236 ? 21.469 -18.562 -18.781 1 95.44 236 ASP B O 1
ATOM 4303 N N . GLU B 1 237 ? 23.578 -19.094 -18.688 1 96.56 237 GLU B N 1
ATOM 4304 C CA . GLU B 1 237 ? 23.328 -20.484 -19.047 1 96.56 237 GLU B CA 1
ATOM 4305 C C . GLU B 1 237 ? 22.5 -21.203 -17.984 1 96.56 237 GLU B C 1
ATOM 4307 O O . GLU B 1 237 ? 21.609 -21.984 -18.297 1 96.56 237 GLU B O 1
ATOM 4312 N N . ILE B 1 238 ? 22.859 -20.953 -16.781 1 97.5 238 ILE B N 1
ATOM 4313 C CA . ILE B 1 238 ? 22.156 -21.578 -15.664 1 97.5 238 ILE B CA 1
ATOM 4314 C C . ILE B 1 238 ? 20.672 -21.188 -15.703 1 97.5 238 ILE B C 1
ATOM 4316 O O . ILE B 1 238 ? 19.797 -22.047 -15.578 1 97.5 238 ILE B O 1
ATOM 4320 N N . LEU B 1 239 ? 20.406 -19.922 -15.891 1 97.62 239 LEU B N 1
ATOM 4321 C CA . LEU B 1 239 ? 19.047 -19.422 -15.914 1 97.62 239 LEU B CA 1
ATOM 4322 C C . LEU B 1 239 ? 18.297 -19.922 -17.156 1 97.62 239 LEU B C 1
ATOM 4324 O O . LEU B 1 239 ? 17.141 -20.312 -17.062 1 97.62 239 LEU B O 1
ATOM 4328 N N . LEU B 1 240 ? 18.984 -19.938 -18.25 1 97.31 240 LEU B N 1
ATOM 4329 C CA . LEU B 1 240 ? 18.359 -20.438 -19.469 1 97.31 240 LEU B CA 1
ATOM 4330 C C . LEU B 1 240 ? 18.031 -21.922 -19.359 1 97.31 240 LEU B C 1
ATOM 4332 O O . LEU B 1 240 ? 17.016 -22.375 -19.906 1 97.31 240 LEU B O 1
ATOM 4336 N N . ASP B 1 241 ? 18.891 -22.625 -18.703 1 97.88 241 ASP B N 1
ATOM 4337 C CA . ASP B 1 241 ? 18.625 -24.047 -18.484 1 97.88 241 ASP B CA 1
ATOM 4338 C C . ASP B 1 241 ? 17.375 -24.234 -17.641 1 97.88 241 ASP B C 1
ATOM 4340 O O . ASP B 1 241 ? 16.562 -25.125 -17.906 1 97.88 241 ASP B O 1
ATOM 4344 N N . ARG B 1 242 ? 17.25 -23.406 -16.641 1 97.81 242 ARG B N 1
ATOM 4345 C CA . ARG B 1 242 ? 16.062 -23.453 -15.812 1 97.81 242 ARG B CA 1
ATOM 4346 C C . ARG B 1 242 ? 14.805 -23.156 -16.641 1 97.81 242 ARG B C 1
ATOM 4348 O O . ARG B 1 242 ? 13.773 -23.812 -16.453 1 97.81 242 ARG B O 1
ATOM 4355 N N . LEU B 1 243 ? 14.93 -22.188 -17.484 1 98.19 243 LEU B N 1
ATOM 4356 C CA . LEU B 1 243 ? 13.812 -21.812 -18.344 1 98.19 243 LEU B CA 1
ATOM 4357 C C . LEU B 1 243 ? 13.445 -22.953 -19.281 1 98.19 243 LEU B C 1
ATOM 4359 O O . LEU B 1 243 ? 12.266 -23.25 -19.469 1 98.19 243 LEU B O 1
ATOM 4363 N N . ARG B 1 244 ? 14.438 -23.578 -19.844 1 98.12 244 ARG B N 1
ATOM 4364 C CA . ARG B 1 244 ? 14.227 -24.703 -20.766 1 98.12 244 ARG B CA 1
ATOM 4365 C C . ARG B 1 244 ? 13.508 -25.844 -20.062 1 98.12 244 ARG B C 1
ATOM 4367 O O . ARG B 1 244 ? 12.57 -26.422 -20.609 1 98.12 244 ARG B O 1
ATOM 4374 N N . GLU B 1 245 ? 13.969 -26.125 -18.922 1 98.25 245 GLU B N 1
ATOM 4375 C CA . GLU B 1 245 ? 13.359 -27.219 -18.156 1 98.25 245 GLU B CA 1
ATOM 4376 C C . GLU B 1 245 ? 11.898 -26.922 -17.844 1 98.25 245 GLU B C 1
ATOM 4378 O O . GLU B 1 245 ? 11.039 -27.781 -18 1 98.25 245 GLU B O 1
ATOM 4383 N N . SER B 1 246 ? 11.664 -25.703 -17.406 1 98.31 246 SER B N 1
ATOM 4384 C CA . SER B 1 246 ? 10.305 -25.328 -17.047 1 98.31 246 SER B CA 1
ATOM 4385 C C . SER B 1 246 ? 9.391 -25.312 -18.266 1 98.31 246 SER B C 1
ATOM 4387 O O . SER B 1 246 ? 8.258 -25.812 -18.203 1 98.31 246 SER B O 1
ATOM 4389 N N . THR B 1 247 ? 9.82 -24.734 -19.375 1 98 247 THR B N 1
ATOM 4390 C CA . THR B 1 247 ? 9.008 -24.703 -20.578 1 98 247 THR B CA 1
ATOM 4391 C C . THR B 1 247 ? 8.734 -26.109 -21.094 1 98 247 THR B C 1
ATOM 4393 O O . THR B 1 247 ? 7.648 -26.406 -21.594 1 98 247 THR B O 1
ATOM 4396 N N . HIS B 1 248 ? 9.734 -26.938 -20.953 1 97.75 248 HIS B N 1
ATOM 4397 C CA . HIS B 1 248 ? 9.539 -28.344 -21.328 1 97.75 248 HIS B CA 1
ATOM 4398 C C . HIS B 1 248 ? 8.469 -29 -20.469 1 97.75 248 HIS B C 1
ATOM 4400 O O . HIS B 1 248 ? 7.617 -29.734 -20.984 1 97.75 248 HIS B O 1
ATOM 4406 N N . ARG B 1 249 ? 8.492 -28.781 -19.219 1 97.69 249 ARG B N 1
ATOM 4407 C CA . ARG B 1 249 ? 7.48 -29.328 -18.312 1 97.69 249 ARG B CA 1
ATOM 4408 C C . ARG B 1 249 ? 6.09 -28.828 -18.688 1 97.69 249 ARG B C 1
ATOM 4410 O O . ARG B 1 249 ? 5.113 -29.578 -18.641 1 97.69 249 ARG B O 1
ATOM 4417 N N . ILE B 1 250 ? 5.977 -27.531 -18.984 1 96.94 250 ILE B N 1
ATOM 4418 C CA . ILE B 1 250 ? 4.695 -26.969 -19.406 1 96.94 250 ILE B CA 1
ATOM 4419 C C . ILE B 1 250 ? 4.191 -27.688 -20.656 1 96.94 250 ILE B C 1
ATOM 4421 O O . ILE B 1 250 ? 3.014 -28.047 -20.734 1 96.94 250 ILE B O 1
ATOM 4425 N N . GLN B 1 251 ? 5.102 -27.906 -21.594 1 95.25 251 GLN B N 1
ATOM 4426 C CA . GLN B 1 251 ? 4.738 -28.609 -22.828 1 95.25 251 GLN B CA 1
ATOM 4427 C C . GLN B 1 251 ? 4.191 -30 -22.516 1 95.25 251 GLN B C 1
ATOM 4429 O O . GLN B 1 251 ? 3.186 -30.422 -23.094 1 95.25 251 GLN B O 1
ATOM 4434 N N . LEU B 1 252 ? 4.828 -30.688 -21.625 1 95.69 252 LEU B N 1
ATOM 4435 C CA . LEU B 1 252 ? 4.391 -32.031 -21.25 1 95.69 252 LEU B CA 1
ATOM 4436 C C . LEU B 1 252 ? 3.014 -31.984 -20.594 1 95.69 252 LEU B C 1
ATOM 4438 O O . LEU B 1 252 ? 2.158 -32.812 -20.875 1 95.69 252 LEU B O 1
ATOM 4442 N N . LEU B 1 253 ? 2.793 -31 -19.719 1 94.06 253 LEU B N 1
ATOM 4443 C CA . LEU B 1 253 ? 1.506 -30.844 -19.047 1 94.06 253 LEU B CA 1
ATOM 4444 C C . LEU B 1 253 ? 0.396 -30.578 -20.062 1 94.06 253 LEU B C 1
ATOM 4446 O O . LEU B 1 253 ? -0.703 -31.125 -19.938 1 94.06 253 LEU B O 1
ATOM 4450 N N . LEU B 1 254 ? 0.689 -29.75 -21.047 1 91.38 254 LEU B N 1
ATOM 4451 C CA . LEU B 1 254 ? -0.304 -29.375 -22.047 1 91.38 254 LEU B CA 1
ATOM 4452 C C . LEU B 1 254 ? -0.597 -30.531 -22.984 1 91.38 254 LEU B C 1
ATOM 4454 O O . LEU B 1 254 ? -1.723 -30.688 -23.469 1 91.38 254 LEU B O 1
ATOM 4458 N N . GLN B 1 255 ? 0.376 -31.328 -23.219 1 88.88 255 GLN B N 1
ATOM 4459 C CA . GLN B 1 255 ? 0.199 -32.5 -24.078 1 88.88 255 GLN B CA 1
ATOM 4460 C C . GLN B 1 255 ? -0.687 -33.531 -23.422 1 88.88 255 GLN B C 1
ATOM 4462 O O . GLN B 1 255 ? -1.451 -34.219 -24.094 1 88.88 255 GLN B O 1
ATOM 4467 N N . GLU B 1 256 ? -0.565 -33.625 -22.156 1 85.31 256 GLU B N 1
ATOM 4468 C CA . GLU B 1 256 ? -1.318 -34.625 -21.406 1 85.31 256 GLU B CA 1
ATOM 4469 C C . GLU B 1 256 ? -2.771 -34.188 -21.219 1 85.31 256 GLU B C 1
ATOM 4471 O O . GLU B 1 256 ? -3.629 -35.031 -20.891 1 85.31 256 GLU B O 1
ATOM 4476 N N . GLU B 1 257 ? -2.971 -32.938 -21.391 1 80.5 257 GLU B N 1
ATOM 4477 C CA . GLU B 1 257 ? -4.312 -32.406 -21.172 1 80.5 257 GLU B CA 1
ATOM 4478 C C . GLU B 1 257 ? -5.25 -32.781 -22.312 1 80.5 257 GLU B C 1
ATOM 4480 O O . GLU B 1 257 ? -4.969 -32.469 -23.469 1 80.5 257 GLU B O 1
ATOM 4485 N N . ASN B 1 258 ? -6.258 -33.438 -21.938 1 68.19 258 ASN B N 1
ATOM 4486 C CA . ASN B 1 258 ? -7.223 -33.938 -22.922 1 68.19 258 ASN B CA 1
ATOM 4487 C C . ASN B 1 258 ? -8.227 -32.844 -23.312 1 68.19 258 ASN B C 1
ATOM 4489 O O . ASN B 1 258 ? -8.664 -32.781 -24.453 1 68.19 258 ASN B O 1
ATOM 4493 N N . ASP B 1 259 ? -8.602 -32.125 -22.266 1 65.44 259 ASP B N 1
ATOM 4494 C CA . ASP B 1 259 ? -9.547 -31.031 -22.5 1 65.44 259 ASP B CA 1
ATOM 4495 C C . ASP B 1 259 ? -8.828 -29.781 -23.031 1 65.44 259 ASP B C 1
ATOM 4497 O O . ASP B 1 259 ? -8.047 -29.156 -22.312 1 65.44 259 ASP B O 1
ATOM 4501 N N . GLN B 1 260 ? -8.859 -29.531 -24.328 1 64.69 260 GLN B N 1
ATOM 4502 C CA . GLN B 1 260 ? -8.07 -28.5 -25 1 64.69 260 GLN B CA 1
ATOM 4503 C C . GLN B 1 260 ? -8.758 -27.141 -24.906 1 64.69 260 GLN B C 1
ATOM 4505 O O . GLN B 1 260 ? -8.266 -26.156 -25.453 1 64.69 260 GLN B O 1
ATOM 4510 N N . ARG B 1 261 ? -9.812 -27.156 -24.109 1 67.44 261 ARG B N 1
ATOM 4511 C CA . ARG B 1 261 ? -10.516 -25.875 -24.094 1 67.44 261 ARG B CA 1
ATOM 4512 C C . ARG B 1 261 ? -9.648 -24.781 -23.484 1 67.44 261 ARG B C 1
ATOM 4514 O O . ARG B 1 261 ? -9.242 -24.891 -22.328 1 67.44 261 ARG B O 1
ATOM 4521 N N . GLY B 1 262 ? -9.367 -23.797 -24.203 1 70.62 262 GLY B N 1
ATOM 4522 C CA . GLY B 1 262 ? -8.672 -22.609 -23.75 1 70.62 262 GLY B CA 1
ATOM 4523 C C . GLY B 1 262 ? -7.16 -22.766 -23.766 1 70.62 262 GLY B C 1
ATOM 4524 O O . GLY B 1 262 ? -6.438 -21.875 -23.297 1 70.62 262 GLY B O 1
ATOM 4525 N N . LEU B 1 263 ? -6.77 -23.797 -24.25 1 76.5 263 LEU B N 1
ATOM 4526 C CA . LEU B 1 263 ? -5.34 -24.078 -24.141 1 76.5 263 LEU B CA 1
ATOM 4527 C C . LEU B 1 263 ? -4.551 -23.312 -25.188 1 76.5 263 LEU B C 1
ATOM 4529 O O . LEU B 1 263 ? -3.334 -23.156 -25.078 1 76.5 263 LEU B O 1
ATOM 4533 N N . HIS B 1 264 ? -5.285 -22.766 -26.125 1 80.56 264 HIS B N 1
ATOM 4534 C CA . HIS B 1 264 ? -4.602 -21.922 -27.094 1 80.56 264 HIS B CA 1
ATOM 4535 C C . HIS B 1 264 ? -3.949 -20.719 -26.406 1 80.56 264 HIS B C 1
ATOM 4537 O O . HIS B 1 264 ? -2.838 -20.328 -26.781 1 80.56 264 HIS B O 1
ATOM 4543 N N . ASP B 1 265 ? -4.621 -20.234 -25.469 1 82.75 265 ASP B N 1
ATOM 4544 C CA . ASP B 1 265 ? -4.09 -19.078 -24.734 1 82.75 265 ASP B CA 1
ATOM 4545 C C . ASP B 1 265 ? -2.863 -19.469 -23.922 1 82.75 265 ASP B C 1
ATOM 4547 O O . ASP B 1 265 ? -1.9 -18.703 -23.828 1 82.75 265 ASP B O 1
ATOM 4551 N N . VAL B 1 266 ? -2.92 -20.656 -23.422 1 87.31 266 VAL B N 1
ATOM 4552 C CA . VAL B 1 266 ? -1.806 -21.141 -22.609 1 87.31 266 VAL B CA 1
ATOM 4553 C C . VAL B 1 266 ? -0.6 -21.422 -23.516 1 87.31 266 VAL B C 1
ATOM 4555 O O . VAL B 1 266 ? 0.538 -21.125 -23.141 1 87.31 266 VAL B O 1
ATOM 4558 N N . GLN B 1 267 ? -0.903 -21.906 -24.672 1 88.62 267 GLN B N 1
ATOM 4559 C CA . GLN B 1 267 ? 0.15 -22.172 -25.641 1 88.62 267 GLN B CA 1
ATOM 4560 C C . GLN B 1 267 ? 0.825 -20.891 -26.094 1 88.62 267 GLN B C 1
ATOM 4562 O O . GLN B 1 267 ? 2.043 -20.844 -26.281 1 88.62 267 GLN B O 1
ATOM 4567 N N . ALA B 1 268 ? 0.073 -19.906 -26.234 1 87.44 268 ALA B N 1
ATOM 4568 C CA . ALA B 1 268 ? 0.61 -18.609 -26.656 1 87.44 268 ALA B CA 1
ATOM 4569 C C . ALA B 1 268 ? 1.559 -18.047 -25.594 1 87.44 268 ALA B C 1
ATOM 4571 O O . ALA B 1 268 ? 2.602 -17.484 -25.922 1 87.44 268 ALA B O 1
ATOM 4572 N N . ILE B 1 269 ? 1.218 -18.219 -24.391 1 90.94 269 ILE B N 1
ATOM 4573 C CA . ILE B 1 269 ? 2.07 -17.781 -23.281 1 90.94 269 ILE B CA 1
ATOM 4574 C C . ILE B 1 269 ? 3.387 -18.547 -23.312 1 90.94 269 ILE B C 1
ATOM 4576 O O . ILE B 1 269 ? 4.461 -17.969 -23.172 1 90.94 269 ILE B O 1
ATOM 4580 N N . LEU B 1 270 ? 3.213 -19.828 -23.531 1 94.44 270 LEU B N 1
ATOM 4581 C CA . LEU B 1 270 ? 4.387 -20.688 -23.578 1 94.44 270 LEU B CA 1
ATOM 4582 C C . LEU B 1 270 ? 5.34 -20.25 -24.688 1 94.44 270 LEU B C 1
ATOM 4584 O O . LEU B 1 270 ? 6.559 -20.25 -24.5 1 94.44 270 LEU B O 1
ATOM 4588 N N . GLU B 1 271 ? 4.824 -19.812 -25.812 1 93.56 271 GLU B N 1
ATOM 4589 C CA . GLU B 1 271 ? 5.629 -19.422 -26.969 1 93.56 271 GLU B CA 1
ATOM 4590 C C . GLU B 1 271 ? 6.473 -18.188 -26.656 1 93.56 271 GLU B C 1
ATOM 4592 O O . GLU B 1 271 ? 7.598 -18.062 -27.141 1 93.56 271 GLU B O 1
ATOM 4597 N N . THR B 1 272 ? 5.926 -17.344 -25.859 1 92.5 272 THR B N 1
ATOM 4598 C CA . THR B 1 272 ? 6.668 -16.172 -25.453 1 92.5 272 THR B CA 1
ATOM 4599 C C . THR B 1 272 ? 7.945 -16.547 -24.703 1 92.5 272 THR B C 1
ATOM 4601 O O . THR B 1 272 ? 9.008 -15.969 -24.938 1 92.5 272 THR B O 1
ATOM 4604 N N . TYR B 1 273 ? 7.879 -17.547 -23.906 1 96.25 273 TYR B N 1
ATOM 4605 C CA . TYR B 1 273 ? 9.039 -17.969 -23.125 1 96.25 273 TYR B CA 1
ATOM 4606 C C . TYR B 1 273 ? 10 -18.781 -23.984 1 96.25 273 TYR B C 1
ATOM 4608 O O . TYR B 1 273 ? 11.219 -18.703 -23.812 1 96.25 273 TYR B O 1
ATOM 4616 N N . LEU B 1 274 ? 9.414 -19.531 -24.922 1 95.88 274 LEU B N 1
ATOM 4617 C CA . LEU B 1 274 ? 10.258 -20.297 -25.844 1 95.88 274 LEU B CA 1
ATOM 4618 C C . LEU B 1 274 ? 11.094 -19.359 -26.719 1 95.88 274 LEU B C 1
ATOM 4620 O O . LEU B 1 274 ? 12.203 -19.719 -27.125 1 95.88 274 LEU B O 1
ATOM 4624 N N . GLY B 1 275 ? 10.586 -18.172 -26.875 1 94.12 275 GLY B N 1
ATOM 4625 C CA . GLY B 1 275 ? 11.32 -17.172 -27.625 1 94.12 275 GLY B CA 1
ATOM 4626 C C . GLY B 1 275 ? 12.633 -16.781 -26.984 1 94.12 275 GLY B C 1
ATOM 4627 O O . GLY B 1 275 ? 13.602 -16.469 -27.672 1 94.12 275 GLY B O 1
ATOM 4628 N N . TYR B 1 276 ? 12.711 -16.797 -25.688 1 92.31 276 TYR B N 1
ATOM 4629 C CA . TYR B 1 276 ? 13.922 -16.453 -24.953 1 92.31 276 TYR B CA 1
ATOM 4630 C C . TYR B 1 276 ? 15 -17.516 -25.141 1 92.31 276 TYR B C 1
ATOM 4632 O O . TYR B 1 276 ? 16.172 -17.266 -24.875 1 92.31 276 TYR B O 1
ATOM 4640 N N . LEU B 1 277 ? 14.602 -18.703 -25.562 1 93.5 277 LEU B N 1
ATOM 4641 C CA . LEU B 1 277 ? 15.523 -19.828 -25.688 1 93.5 277 LEU B CA 1
ATOM 4642 C C . LEU B 1 277 ? 16.109 -19.906 -27.094 1 93.5 277 LEU B C 1
ATOM 4644 O O . LEU B 1 277 ? 17.062 -20.641 -27.344 1 93.5 277 LEU B O 1
ATOM 4648 N N . GLU B 1 278 ? 15.562 -19.125 -28 1 88.5 278 GLU B N 1
ATOM 4649 C CA . GLU B 1 278 ? 16.047 -19.125 -29.375 1 88.5 278 GLU B CA 1
ATOM 4650 C C . GLU B 1 278 ? 17.344 -18.344 -29.5 1 88.5 278 GLU B C 1
ATOM 4652 O O . GLU B 1 278 ? 17.547 -17.344 -28.812 1 88.5 278 GLU B O 1
ATOM 4657 N N . PRO B 1 279 ? 18.375 -18.891 -30.062 1 70.88 279 PRO B N 1
ATOM 4658 C CA . PRO B 1 279 ? 19.703 -18.312 -30.203 1 70.88 279 PRO B CA 1
ATOM 4659 C C . PRO B 1 279 ? 19.672 -16.844 -30.656 1 70.88 279 PRO B C 1
ATOM 4661 O O . PRO B 1 279 ? 20.562 -16.078 -30.312 1 70.88 279 PRO B O 1
ATOM 4664 N N . SER B 1 280 ? 18.906 -16.297 -31.422 1 56.44 280 SER B N 1
ATOM 4665 C CA . SER B 1 280 ? 18.984 -14.922 -31.906 1 56.44 280 SER B CA 1
ATOM 4666 C C . SER B 1 280 ? 18.844 -13.922 -30.766 1 56.44 280 SER B C 1
ATOM 4668 O O . SER B 1 280 ? 19.328 -12.789 -30.859 1 56.44 280 SER B O 1
ATOM 4670 N N . HIS B 1 281 ? 18.266 -14 -29.797 1 50.75 281 HIS B N 1
ATOM 4671 C CA . HIS B 1 281 ? 18.078 -13.039 -28.719 1 50.75 281 HIS B CA 1
ATOM 4672 C C . HIS B 1 281 ? 19.344 -12.906 -27.875 1 50.75 281 HIS B C 1
ATOM 4674 O O . HIS B 1 281 ? 19.5 -11.922 -27.141 1 50.75 281 HIS B O 1
ATOM 4680 N N . ALA B 1 282 ? 20.297 -13.852 -27.75 1 43.72 282 ALA B N 1
ATOM 4681 C CA . ALA B 1 282 ? 21.578 -13.711 -27.047 1 43.72 282 ALA B CA 1
ATOM 4682 C C . ALA B 1 282 ? 22.484 -12.734 -27.781 1 43.72 282 ALA B C 1
ATOM 4684 O O . ALA B 1 282 ? 23.359 -12.117 -27.172 1 43.72 282 ALA B O 1
ATOM 4685 N N . ALA B 1 283 ? 22.562 -12.5 -29.109 1 41.53 283 ALA B N 1
ATOM 4686 C CA . ALA B 1 283 ? 23.547 -11.656 -29.797 1 41.53 283 ALA B CA 1
ATOM 4687 C C . ALA B 1 283 ? 23.266 -10.172 -29.531 1 41.53 283 ALA B C 1
ATOM 4689 O O . ALA B 1 283 ? 24.125 -9.328 -29.766 1 41.53 283 ALA B O 1
ATOM 4690 N N . VAL B 1 284 ? 22.141 -9.75 -29.328 1 39.66 284 VAL B N 1
ATOM 4691 C CA . VAL B 1 284 ? 21.984 -8.297 -29.297 1 39.66 284 VAL B CA 1
ATOM 4692 C C . VAL B 1 284 ? 22.703 -7.727 -28.078 1 39.66 284 VAL B C 1
ATOM 4694 O O . VAL B 1 284 ? 22.984 -6.527 -28.031 1 39.66 284 VAL B O 1
ATOM 4697 N N . ARG B 1 285 ? 22.953 -8.445 -27.078 1 36.56 285 ARG B N 1
ATOM 4698 C CA . ARG B 1 285 ? 23.625 -7.758 -25.969 1 36.56 285 ARG B CA 1
ATOM 4699 C C . ARG B 1 285 ? 25.125 -7.613 -26.25 1 36.56 285 ARG B C 1
ATOM 4701 O O . ARG B 1 285 ? 25.859 -7.059 -25.438 1 36.56 285 ARG B O 1
ATOM 4708 N N . GLU B 1 286 ? 25.703 -8.266 -27.25 1 32.47 286 GLU B N 1
ATOM 4709 C CA . GLU B 1 286 ? 27.125 -8.062 -27.484 1 32.47 286 GLU B CA 1
ATOM 4710 C C . GLU B 1 286 ? 27.391 -6.809 -28.312 1 32.47 286 GLU B C 1
ATOM 4712 O O . GLU B 1 286 ? 28.531 -6.406 -28.5 1 32.47 286 GLU B O 1
ATOM 4717 N N . ASP B 1 287 ? 26.391 -6.27 -29.078 1 28.84 287 ASP B N 1
ATOM 4718 C CA . ASP B 1 287 ? 26.875 -5.035 -29.672 1 28.84 287 ASP B CA 1
ATOM 4719 C C . ASP B 1 287 ? 26.641 -3.842 -28.75 1 28.84 287 ASP B C 1
ATOM 4721 O O . ASP B 1 287 ? 25.578 -3.721 -28.156 1 28.84 287 ASP B O 1
#

Solvent-accessible surface area (backbone atoms only — not comparable to full-atom values): 30668 Å² total; per-residue (Å²): 128,82,72,90,49,49,72,65,60,48,40,72,70,54,56,35,63,71,36,53,74,54,32,80,74,58,80,76,61,55,62,64,29,52,51,45,25,45,51,35,46,73,34,97,49,35,93,41,14,64,58,52,24,38,34,52,42,33,38,48,45,12,53,47,27,50,68,45,47,67,68,61,79,55,94,47,70,66,65,33,37,52,42,34,50,48,25,47,37,43,17,52,28,34,38,20,48,24,49,26,54,35,31,74,69,67,37,41,67,56,47,28,44,42,22,49,30,49,30,50,44,32,53,51,46,50,52,51,51,53,33,49,73,68,68,70,55,50,31,65,55,49,52,52,49,54,29,48,57,66,38,42,58,63,54,60,50,46,85,67,35,52,78,88,48,34,61,60,49,53,51,48,50,50,36,52,31,40,42,53,49,39,54,52,47,58,54,27,74,75,31,73,88,45,34,77,88,29,60,66,40,28,40,42,54,70,73,43,54,70,69,54,38,55,45,64,70,40,92,75,58,55,62,63,60,47,54,49,51,44,58,72,66,40,46,67,57,56,44,50,49,52,39,51,53,37,54,50,51,48,51,53,55,55,67,68,45,79,76,60,80,61,42,64,62,53,50,52,49,50,49,60,58,53,52,74,71,40,71,75,69,67,59,64,78,74,107,127,83,73,91,48,49,72,64,58,48,39,73,68,54,56,38,62,72,36,52,74,54,31,80,75,59,81,75,60,55,65,62,30,50,51,46,25,47,51,34,47,75,33,97,50,36,93,43,13,64,57,52,25,38,32,53,41,33,38,48,45,13,51,48,26,50,68,45,49,67,69,63,79,56,93,47,70,65,66,32,38,52,40,33,49,49,26,47,36,43,16,51,28,34,37,20,49,25,48,26,54,35,31,74,69,66,36,43,68,56,45,28,43,42,22,48,31,50,30,49,44,33,54,52,47,52,51,51,51,53,33,50,74,66,68,70,54,50,31,66,56,48,51,51,50,53,28,49,56,66,38,42,58,64,54,60,50,45,83,67,35,52,77,86,47,34,60,58,50,54,52,49,48,50,36,52,32,42,42,52,50,39,55,52,46,59,55,26,74,75,31,72,88,46,34,76,87,29,58,65,40,28,39,43,53,70,72,43,55,70,70,54,38,54,45,66,68,40,92,75,56,54,61,63,59,47,53,50,50,44,57,73,67,41,46,67,56,55,43,49,49,51,38,51,54,35,53,48,52,49,52,53,55,58,67,69,44,79,76,60,77,60,41,65,61,54,49,52,49,50,49,59,58,54,51,72,71,41,72,74,69,67,58,63,77,74,108

Foldseek 3Di:
DPPPCLVVVLCVLCPPVLNVVQADFDDFPQLLLLLQLQQCCVFPNVVCSSLLSNLLRLLVRLVVLLVCLVLQDDPDPVSSVVSSVSSNVSSVSSNVVSLVSCVVVVNVVLVVLLVVLVVVLVVLVVVVVVCVVVLNAALVRLLVSQLCSQCRNSCSCLVRGDPVCSVLSVLLSSLLSSLVLLVVLLVQLLPLSNLQPGSLLRHCCVVPDPVLVVQNPDPRHDPVSSNVSCVVVVVVVVSLVSLVVSLVVNVVSQVPDPPCRSCVSSVVSSVVSVVVNDPPVVPVVVD/DPPPCLVVVLCVLCPPVLNVVQADFDDFPQLLLLLQLQQCCVFPNVVCSSLLSNLLRLLVRLVVLLVCLVLPDDPPPVSSVVSSVSSNVSSVSSNVVSLVSCVVVVNVVLVVLLVVLVVVLVVLVVVVVVCVVVLNAALVRLLVSQLCSQCRNSCSCLVRGDPVCSVLSVLLSSLLSSLVLLVVLLVQLLPLSNLQPGSLLRHCCVVPDPVLVVQNPDPRHDPVSSNVSCVVVVVNVVSLVSLVVSLVVNVVSQVPDPPCRSCVSSVVSSVVSVVVNDVPVVPVVVD

InterPro domains:
  IPR009920 Heptaprenyl diphosphate synthase subunit 1 [PF07307] (17-206)

Sequence (574 aa):
MNSYRVPQLAKKYTDYDMIRQHTEIPPFPDSRARLLQVFVGRTDEKGHDELYALATSLVQLAMDTHDRIDTISGDRKEQEMRSRQLNVLAGDYLSSRFYQLLAHAGRIEMIGKLSGAVSEVNVRKMTLYDRMKKLLVSAEEYLRETVQLKMQLFLSFADMIGEKEQKLWESLLSEFSLCETVVEELQRISNEKSFNHSYAFWYIYEQGNEDERNILRQSEPDARAYGGMVLKYRMDEILLDRLRESTHRIQLLLQEENDQRGLHDVQAILETYLGYLEPSHAAVREDMNSYRVPQLAKKYTDYDMIRQHTEIPPFPDSRARLLQVFVGRTDEKGHDELYALATSLVQLAMDTHDRIDTISGDRKEQEMRSRQLNVLAGDYLSSRFYQLLAHAGRIEMIGKLSGAVSEVNVRKMTLYDRMKKLLVSAEEYLRETVQLKMQLFLSFADMIGEKEQKLWESLLSEFSLCETVVEELQRISNEKSFNHSYAFWYIYEQGNEDERNILRQSEPDARAYGGMVLKYRMDEILLDRLRESTHRIQLLLQEENDQRGLHDVQAILETYLGYLEPSHAAVRED

Nearest PDB structures (foldseek):
  4jyx-assembly1_G-2  TM=7.312E-01  e=1.240E-04  Paraglaciecola sp. T6c
  4jyx-assembly6_C  TM=7.487E-01  e=1.539E-04  Paraglaciecola sp. T6c
  4jyx-assembly5_E-3  TM=7.403E-01  e=1.993E-04  Paraglaciecola sp. T6c
  4jyx-assembly2_B  TM=7.241E-01  e=3.067E-04  Paraglaciecola sp. T6c
  3oyr-assembly1_B  TM=7.198E-01  e=1.647E-03  Caulobacter vibrioides